Protein AF-A0AAD5VZ08-F1 (afdb_monomer_lite)

Structure (mmCIF, N/CA/C/O backbone):
data_AF-A0AAD5VZ08-F1
#
_entry.id   AF-A0AAD5VZ08-F1
#
loop_
_atom_site.group_PDB
_atom_site.id
_atom_site.type_symbol
_atom_site.label_atom_id
_atom_site.label_alt_id
_atom_site.label_comp_id
_atom_site.label_asym_id
_atom_site.label_entity_id
_atom_site.label_seq_id
_atom_site.pdbx_PDB_ins_code
_atom_site.Cartn_x
_atom_site.Cartn_y
_atom_site.Cartn_z
_atom_site.occupancy
_atom_site.B_iso_or_equiv
_atom_site.auth_seq_id
_atom_site.auth_comp_id
_atom_site.auth_asym_id
_atom_site.auth_atom_id
_atom_site.pdbx_PDB_model_num
ATOM 1 N N . MET A 1 1 ? -60.032 -8.418 88.634 1.00 42.12 1 MET A N 1
ATOM 2 C CA . MET A 1 1 ? -60.582 -7.560 87.563 1.00 42.12 1 MET A CA 1
ATOM 3 C C . MET A 1 1 ? -59.469 -6.627 87.117 1.00 42.12 1 MET A C 1
ATOM 5 O O . MET A 1 1 ? -59.131 -5.715 87.855 1.00 42.12 1 MET A O 1
ATOM 9 N N . SER A 1 2 ? -58.835 -6.920 85.983 1.00 38.38 2 SER A N 1
ATOM 10 C CA . SER A 1 2 ? -57.789 -6.076 85.387 1.00 38.38 2 SER A CA 1
ATOM 11 C C . SER A 1 2 ? -58.433 -5.146 84.354 1.00 38.38 2 SER A C 1
ATOM 13 O O . SER A 1 2 ? -59.248 -5.637 83.570 1.00 38.38 2 SER A O 1
ATOM 15 N N . PRO A 1 3 ? -58.116 -3.841 84.311 1.00 51.59 3 PRO A N 1
ATOM 16 C CA . PRO A 1 3 ? -58.664 -2.961 83.292 1.00 51.59 3 PRO A CA 1
ATOM 17 C C . PRO A 1 3 ? -57.824 -3.047 82.011 1.00 51.59 3 PRO A C 1
ATOM 19 O O . PRO A 1 3 ? -56.602 -2.924 82.029 1.00 51.59 3 PRO A O 1
ATOM 22 N N . SER A 1 4 ? -58.506 -3.280 80.891 1.00 44.50 4 SER A N 1
ATOM 23 C CA . SER A 1 4 ? -57.933 -3.292 79.546 1.00 44.50 4 SER A CA 1
ATOM 24 C C . SER A 1 4 ? -57.718 -1.846 79.079 1.00 44.50 4 SER A C 1
ATOM 26 O O . SER A 1 4 ? -58.677 -1.083 78.955 1.00 44.50 4 SER A O 1
ATOM 28 N N . ALA A 1 5 ? -56.461 -1.448 78.873 1.00 47.25 5 ALA A N 1
ATOM 29 C CA . ALA A 1 5 ? -56.097 -0.115 78.403 1.00 47.25 5 ALA A CA 1
ATOM 30 C C . ALA A 1 5 ? -56.264 -0.019 76.877 1.00 47.25 5 ALA A C 1
ATOM 32 O O . ALA A 1 5 ? -55.601 -0.718 76.112 1.00 47.25 5 ALA A O 1
ATOM 33 N N . ARG A 1 6 ? -57.158 0.873 76.441 1.00 49.31 6 ARG A N 1
ATOM 34 C CA . ARG A 1 6 ? -57.339 1.286 75.044 1.00 49.31 6 ARG A CA 1
ATOM 35 C C . ARG A 1 6 ? -56.140 2.138 74.620 1.00 49.31 6 ARG A C 1
ATOM 37 O O . ARG A 1 6 ? -55.965 3.240 75.130 1.00 49.31 6 ARG A O 1
ATOM 44 N N . THR A 1 7 ? -55.337 1.660 73.676 1.00 47.19 7 THR A N 1
ATOM 45 C CA . THR A 1 7 ? -54.294 2.462 73.025 1.00 47.19 7 THR A CA 1
ATOM 46 C C . THR A 1 7 ? -54.928 3.349 71.954 1.00 47.19 7 THR A C 1
ATOM 48 O O . THR A 1 7 ? -55.309 2.868 70.888 1.00 47.19 7 THR A O 1
ATOM 51 N N . SER A 1 8 ? -55.060 4.646 72.230 1.00 46.59 8 SER A N 1
ATOM 52 C CA . SER A 1 8 ? -55.340 5.667 71.217 1.00 46.59 8 SER A CA 1
ATOM 53 C C . SER A 1 8 ? -54.042 6.015 70.482 1.00 46.59 8 SER A C 1
ATOM 55 O O . SER A 1 8 ? -53.141 6.615 71.068 1.00 46.59 8 SER A O 1
ATOM 57 N N . SER A 1 9 ? -53.928 5.637 69.210 1.00 48.09 9 SER A N 1
ATOM 58 C CA . SER A 1 9 ? -52.835 6.062 68.332 1.00 48.09 9 SER A CA 1
ATOM 59 C C . SER A 1 9 ? -53.013 7.537 67.956 1.00 48.09 9 SER A C 1
ATOM 61 O O . SER A 1 9 ? -53.901 7.875 67.173 1.00 48.09 9 SER A O 1
ATOM 63 N N . SER A 1 10 ? -52.181 8.413 68.518 1.00 46.06 10 SER A N 1
ATOM 64 C CA . SER A 1 10 ? -52.061 9.804 68.065 1.00 46.06 10 SER A CA 1
ATOM 65 C C . SER A 1 10 ? -51.387 9.839 66.686 1.00 46.06 10 SER A C 1
ATOM 67 O O . SER A 1 10 ? -50.389 9.137 66.505 1.00 46.06 10 SER A O 1
ATOM 69 N N . PRO A 1 11 ? -51.869 10.640 65.718 1.00 51.53 11 PRO A N 1
ATOM 70 C CA . PRO A 1 11 ? -51.150 10.845 64.468 1.00 51.53 11 PRO A CA 1
ATOM 71 C C . PRO A 1 11 ? -49.836 11.585 64.754 1.00 51.53 11 PRO A C 1
ATOM 73 O O . PRO A 1 11 ? -49.788 12.493 65.587 1.00 51.53 11 PRO A O 1
ATOM 76 N N . SER A 1 12 ? -48.763 11.156 64.093 1.00 54.56 12 SER A N 1
ATOM 77 C CA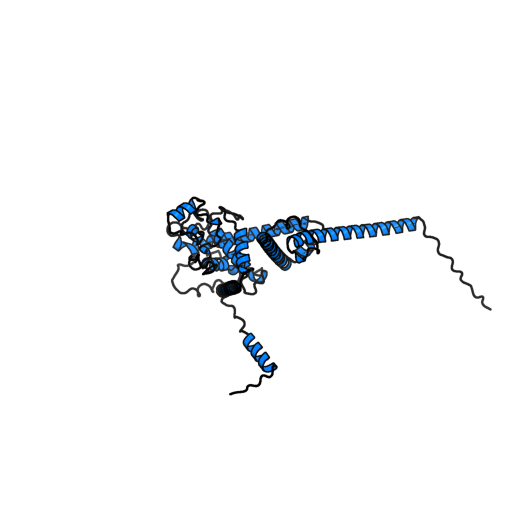 . SER A 1 12 ? -47.432 11.763 64.171 1.00 54.56 12 SER A CA 1
ATOM 78 C C . SER A 1 12 ? -47.487 13.255 63.799 1.00 54.56 12 SER A C 1
ATOM 80 O O . SER A 1 12 ? -48.283 13.627 62.931 1.00 54.56 12 SER A O 1
ATOM 82 N N . PRO A 1 13 ? -46.668 14.123 64.423 1.00 54.19 13 PRO A N 1
ATOM 83 C CA . PRO A 1 13 ? -46.701 15.552 64.140 1.00 54.19 13 PRO A CA 1
ATOM 84 C C . PRO A 1 13 ? -46.305 15.815 62.677 1.00 54.19 13 PRO A C 1
ATOM 86 O O . PRO A 1 13 ? -45.473 15.085 62.129 1.00 54.19 13 PRO A O 1
ATOM 89 N N . PRO A 1 14 ? -46.890 16.833 62.019 1.00 55.59 14 PRO A N 1
ATOM 90 C CA . PRO A 1 14 ? -46.511 17.185 60.659 1.00 55.59 14 PRO A CA 1
ATOM 91 C C . PRO A 1 14 ? -45.026 17.555 60.636 1.00 55.59 14 PRO A C 1
ATOM 93 O O . PRO A 1 14 ? -44.590 18.376 61.440 1.00 55.59 14 PRO A O 1
ATOM 96 N N . ALA A 1 15 ? -44.269 16.939 59.721 1.00 61.72 15 ALA A N 1
ATOM 97 C CA . ALA A 1 15 ? -42.851 17.229 59.507 1.00 61.72 15 ALA A CA 1
ATOM 98 C C . ALA A 1 15 ? -42.617 18.748 59.483 1.00 61.72 15 ALA A C 1
ATOM 100 O O . ALA A 1 15 ? -43.370 19.467 58.805 1.00 61.72 15 ALA A O 1
ATOM 101 N N . SER A 1 16 ? -41.611 19.208 60.237 1.00 76.06 16 SER A N 1
ATOM 102 C CA . SER A 1 16 ? -41.254 20.624 60.333 1.00 76.06 16 SER A CA 1
ATOM 103 C C . SER A 1 16 ? -41.058 21.191 58.926 1.00 76.06 16 SER A C 1
ATOM 105 O O . SER A 1 16 ? -40.658 20.475 58.003 1.00 76.06 16 SER A O 1
ATOM 107 N N . LEU A 1 17 ? -41.348 22.479 58.731 1.00 72.25 17 LEU A N 1
ATOM 108 C CA . LEU A 1 17 ? -41.053 23.155 57.463 1.00 72.25 17 LEU A CA 1
ATOM 109 C C . LEU A 1 17 ? -39.588 22.932 57.050 1.00 72.25 17 LEU A C 1
ATOM 111 O O . LEU A 1 17 ? -39.320 22.728 55.871 1.00 72.25 17 LEU A O 1
ATOM 115 N N . GLU A 1 18 ? -38.678 22.858 58.021 1.00 78.38 18 GLU A N 1
ATOM 116 C CA . GLU A 1 18 ? -37.260 22.548 57.817 1.00 78.38 18 GLU A CA 1
ATOM 117 C C . GLU A 1 18 ? -37.031 21.126 57.280 1.00 78.38 18 GLU A C 1
ATOM 119 O O . GLU A 1 18 ? -36.268 20.946 56.333 1.00 78.38 18 GLU A O 1
ATOM 124 N N . ASP A 1 19 ? -37.751 20.121 57.790 1.00 80.69 19 ASP A N 1
ATOM 125 C CA . ASP A 1 19 ? -37.659 18.737 57.301 1.00 80.69 19 ASP A CA 1
ATOM 126 C C . ASP A 1 19 ? -38.168 18.613 55.858 1.00 80.69 19 ASP A C 1
ATOM 128 O O . ASP A 1 19 ? -37.629 17.854 55.046 1.00 80.69 19 ASP A O 1
ATOM 132 N N . LYS A 1 20 ? -39.210 19.382 55.516 1.00 79.12 20 LYS A N 1
ATOM 133 C CA . LYS A 1 20 ? -39.750 19.439 54.150 1.00 79.12 20 LYS A CA 1
ATOM 134 C C . LYS A 1 20 ? -38.782 20.126 53.191 1.00 79.12 20 LYS A C 1
ATOM 136 O O . LYS A 1 20 ? -38.614 19.638 52.075 1.00 79.12 20 LYS A O 1
ATOM 141 N N . VAL A 1 21 ? -38.134 21.210 53.623 1.00 80.06 21 VAL A N 1
ATOM 142 C CA . VAL A 1 21 ? -37.098 21.903 52.841 1.00 80.06 21 VAL A CA 1
ATOM 143 C C . VAL A 1 21 ? -35.902 20.979 52.606 1.00 80.06 21 VAL A C 1
ATOM 145 O O . VAL A 1 21 ? -35.528 20.770 51.456 1.00 80.06 21 VAL A O 1
ATOM 148 N N . ALA A 1 22 ? -35.390 20.314 53.645 1.00 85.50 22 ALA A N 1
ATOM 149 C CA . ALA A 1 22 ? -34.271 19.376 53.520 1.00 85.50 22 ALA A CA 1
ATOM 150 C C . ALA A 1 22 ? -34.593 18.170 52.611 1.00 85.50 22 ALA A C 1
ATOM 152 O O . ALA A 1 22 ? -33.731 17.673 51.883 1.00 85.50 22 ALA A O 1
ATOM 153 N N . SER A 1 23 ? -35.842 17.691 52.630 1.00 83.50 23 SER A N 1
ATOM 154 C CA . SER A 1 23 ? -36.314 16.632 51.728 1.00 83.50 23 SER A CA 1
ATOM 155 C C . SER A 1 23 ? -36.355 17.094 50.266 1.00 83.50 23 SER A C 1
ATOM 157 O O . SER A 1 23 ? -35.875 16.387 49.377 1.00 83.50 23 SER A O 1
ATOM 159 N N . LEU A 1 24 ? -36.868 18.303 50.012 1.00 81.88 24 LEU A N 1
ATOM 160 C CA . LEU A 1 24 ? -36.910 18.891 48.671 1.00 81.88 24 LEU A CA 1
ATOM 161 C C . LEU A 1 24 ? -35.508 19.161 48.122 1.00 81.88 24 LEU A C 1
ATOM 163 O O . LEU A 1 24 ? -35.265 18.881 46.952 1.00 81.88 24 LEU A O 1
ATOM 167 N N . GLU A 1 25 ? -34.577 19.637 48.950 1.00 87.62 25 GLU A N 1
ATOM 168 C CA . GLU A 1 25 ? -33.180 19.843 48.554 1.00 87.62 25 GLU A CA 1
ATOM 169 C C . GLU A 1 25 ? -32.513 18.536 48.118 1.00 87.62 25 GLU A C 1
ATOM 171 O O . GLU A 1 25 ? -31.888 18.502 47.056 1.00 87.62 25 GLU A O 1
ATOM 176 N N . ARG A 1 26 ? -32.718 17.430 48.854 1.00 89.31 26 ARG A N 1
ATOM 177 C CA . ARG A 1 26 ? -32.226 16.106 48.429 1.00 89.31 26 ARG A CA 1
ATOM 178 C C . ARG A 1 26 ? -32.827 15.669 47.100 1.00 89.31 26 ARG A C 1
ATOM 180 O O . ARG A 1 26 ? -32.086 15.233 46.225 1.00 89.31 26 ARG A O 1
ATOM 187 N N . GLN A 1 27 ? -34.139 15.828 46.915 1.00 80.94 27 GLN A N 1
ATOM 188 C CA . GLN A 1 27 ? -34.800 15.475 45.653 1.00 80.94 27 GLN A CA 1
ATOM 189 C C . GLN A 1 27 ? -34.278 16.307 44.474 1.00 80.94 27 GLN A C 1
ATOM 191 O O . GLN A 1 27 ? -34.092 15.788 43.373 1.00 80.94 27 GLN A O 1
ATOM 196 N N . LEU A 1 28 ? -34.009 17.596 44.694 1.00 73.62 28 LEU A N 1
ATOM 197 C CA . LEU A 1 28 ? -33.438 18.491 43.687 1.00 73.62 28 LEU A CA 1
ATOM 198 C C . LEU A 1 28 ? -32.003 18.079 43.337 1.00 73.62 28 LEU A C 1
ATOM 200 O O . LEU A 1 28 ? -31.626 18.066 42.165 1.00 73.62 28 LEU A O 1
ATOM 204 N N . GLN A 1 29 ? -31.220 17.682 44.338 1.00 84.56 29 GLN A N 1
ATOM 205 C CA . GLN A 1 29 ? -29.847 17.220 44.169 1.00 84.56 29 GLN A CA 1
ATOM 206 C C . GLN A 1 29 ? -29.781 15.875 43.426 1.00 84.56 29 GLN A C 1
ATOM 208 O O . GLN A 1 29 ? -28.996 15.737 42.486 1.00 84.56 29 GLN A O 1
ATOM 213 N N . GLU A 1 30 ? -30.664 14.928 43.756 1.00 83.75 30 GLU A N 1
ATOM 214 C CA . GLU A 1 30 ? -30.827 13.660 43.032 1.00 83.75 30 GLU A CA 1
ATOM 215 C C . GLU A 1 30 ? -31.264 13.892 41.580 1.00 83.75 30 GLU A C 1
ATOM 217 O O . GLU A 1 30 ? -30.670 13.337 40.653 1.00 83.75 30 GLU A O 1
ATOM 222 N N . ARG A 1 31 ? -32.250 14.768 41.348 1.00 70.62 31 ARG A N 1
ATOM 223 C CA . ARG A 1 31 ? -32.719 15.112 39.998 1.00 70.62 31 ARG A CA 1
ATOM 224 C C . ARG A 1 31 ? -31.621 15.779 39.168 1.00 70.62 31 ARG A C 1
ATOM 226 O O . ARG A 1 31 ? -31.469 15.457 37.991 1.00 70.62 31 ARG A O 1
ATOM 233 N N . ASN A 1 32 ? -30.824 16.663 39.764 1.00 66.50 32 ASN A N 1
ATOM 234 C CA . ASN A 1 32 ? -29.694 17.301 39.086 1.00 66.50 32 ASN A CA 1
ATOM 235 C C . ASN A 1 32 ? -28.588 16.294 38.739 1.00 66.50 32 ASN A C 1
ATOM 237 O O . ASN A 1 32 ? -28.044 16.348 37.636 1.00 66.50 32 ASN A O 1
ATOM 241 N N . GLN A 1 33 ? -28.296 15.334 39.622 1.00 74.56 33 GLN A N 1
ATOM 242 C CA . GLN A 1 33 ? -27.371 14.237 39.321 1.00 74.56 33 GLN A CA 1
ATOM 243 C C . GLN A 1 33 ? -27.893 13.342 38.189 1.00 74.56 33 GLN A C 1
ATOM 245 O O . GLN A 1 33 ? -27.134 13.010 37.278 1.00 74.56 33 GLN A O 1
ATOM 250 N N . GLN A 1 34 ? -29.187 13.012 38.186 1.00 68.12 34 GLN A N 1
ATOM 251 C CA . GLN A 1 34 ? -29.820 12.242 37.109 1.00 68.12 34 GLN A CA 1
ATOM 252 C C . GLN A 1 34 ? -29.784 12.988 35.768 1.00 68.12 34 GLN A C 1
ATOM 254 O O . GLN A 1 34 ? -29.467 12.389 34.742 1.00 68.12 34 GLN A O 1
ATOM 259 N N . LEU A 1 35 ? -30.045 14.299 35.763 1.00 58.72 35 LEU A N 1
ATOM 260 C CA . LEU A 1 35 ? -29.972 15.138 34.563 1.00 58.72 35 LEU A CA 1
ATOM 261 C C . LEU A 1 35 ? -28.537 15.263 34.036 1.00 58.72 35 LEU A C 1
ATOM 263 O O . LEU A 1 35 ? -28.320 15.160 32.827 1.00 58.72 35 LEU A O 1
ATOM 267 N N . ALA A 1 36 ? -27.547 15.428 34.916 1.00 63.47 36 ALA A N 1
ATOM 268 C CA . ALA A 1 36 ? -26.136 15.461 34.536 1.00 63.47 36 ALA A CA 1
ATOM 269 C C . ALA A 1 36 ? -25.672 14.113 33.959 1.00 63.47 36 ALA A C 1
ATOM 271 O O . ALA A 1 36 ? -25.018 14.082 32.914 1.00 63.47 36 ALA A O 1
ATOM 272 N N . ALA A 1 37 ? -26.068 12.997 34.581 1.00 61.03 37 ALA A N 1
ATOM 273 C CA . ALA A 1 37 ? -25.791 11.653 34.085 1.00 61.03 37 ALA A CA 1
ATOM 274 C C . ALA A 1 37 ? -26.461 11.401 32.725 1.00 61.03 37 ALA A C 1
ATOM 276 O O . ALA A 1 37 ? -25.796 10.953 31.797 1.00 61.03 37 ALA A O 1
ATOM 277 N N . ALA A 1 38 ? -27.735 11.768 32.557 1.00 55.00 38 ALA A N 1
ATOM 278 C CA . ALA A 1 38 ? -28.457 11.632 31.292 1.00 55.00 38 ALA A CA 1
ATOM 279 C C . ALA A 1 38 ? -27.857 12.502 30.175 1.00 55.00 38 ALA A C 1
ATOM 281 O O . ALA A 1 38 ? -27.747 12.055 29.036 1.00 55.00 38 ALA A O 1
ATOM 282 N N . THR A 1 39 ? -27.419 13.723 30.493 1.00 51.16 39 THR A N 1
ATOM 283 C CA . THR A 1 39 ? -26.766 14.630 29.534 1.00 51.16 39 THR A CA 1
ATOM 284 C C . THR A 1 39 ? -25.382 14.117 29.139 1.00 51.16 39 THR A C 1
ATOM 286 O O . THR A 1 39 ? -25.017 14.164 27.968 1.00 51.16 39 THR A O 1
ATOM 289 N N . SER A 1 40 ? -24.623 13.578 30.095 1.00 53.06 40 SER A N 1
ATOM 290 C CA . SER A 1 40 ? -23.328 12.933 29.855 1.00 53.06 40 SER A CA 1
ATOM 291 C C . SER A 1 40 ? -23.483 11.679 28.992 1.00 53.06 40 SER A C 1
ATOM 293 O O . SER A 1 40 ? -22.787 11.535 27.994 1.00 53.06 40 SER A O 1
ATOM 295 N N . THR A 1 41 ? -24.457 10.817 29.295 1.00 51.41 41 THR A N 1
ATOM 296 C CA . THR A 1 41 ? -24.795 9.638 28.483 1.00 51.41 41 THR A CA 1
ATOM 297 C C . THR A 1 41 ? -25.244 10.026 27.077 1.00 51.41 41 THR A C 1
ATOM 299 O O . THR A 1 41 ? -24.741 9.446 26.124 1.00 51.41 41 THR A O 1
ATOM 302 N N . LYS A 1 42 ? -26.097 11.050 26.918 1.00 54.72 42 LYS A N 1
ATOM 303 C CA . LYS A 1 42 ? -26.489 11.574 25.598 1.00 54.72 42 LYS A CA 1
ATOM 304 C C . LYS A 1 42 ? -25.299 12.125 24.815 1.00 54.72 42 LYS A C 1
ATOM 306 O O . LYS A 1 42 ? -25.183 11.830 23.637 1.00 54.72 42 LYS A O 1
ATOM 311 N N . LYS A 1 43 ? -24.389 12.870 25.451 1.00 52.16 43 LYS A N 1
ATOM 312 C CA . LYS A 1 43 ? -23.161 13.365 24.800 1.00 52.16 43 LYS A CA 1
ATOM 313 C C . LYS A 1 43 ? -22.232 12.225 24.372 1.00 52.16 43 LYS A C 1
ATOM 315 O O . LYS A 1 43 ? -21.719 12.268 23.263 1.00 52.16 43 LYS A O 1
ATOM 320 N N . LYS A 1 44 ? -22.068 11.188 25.202 1.00 54.06 44 LYS A N 1
ATOM 321 C CA . LYS A 1 44 ? -21.307 9.970 24.859 1.00 54.06 44 LYS A CA 1
ATOM 322 C C . LYS A 1 44 ? -21.944 9.214 23.697 1.00 54.06 44 LYS A C 1
ATOM 324 O O . LYS A 1 44 ? -21.240 8.801 22.788 1.00 54.06 44 LYS A O 1
ATOM 329 N N . GLN A 1 45 ? -23.271 9.065 23.715 1.00 50.22 45 GLN A N 1
ATOM 330 C CA . GLN A 1 45 ? -24.022 8.466 22.616 1.00 50.22 45 GLN A CA 1
ATOM 331 C C . GLN A 1 45 ? -23.868 9.284 21.344 1.00 50.22 45 GLN A C 1
ATOM 333 O O . GLN A 1 45 ? -23.634 8.679 20.320 1.00 50.22 45 GLN A O 1
ATOM 338 N N . ILE A 1 46 ? -23.927 10.617 21.403 1.00 47.69 46 ILE A N 1
ATOM 339 C CA . ILE A 1 46 ? -23.730 11.488 20.240 1.00 47.69 46 ILE A CA 1
ATOM 340 C C . ILE A 1 46 ? -22.307 11.360 19.702 1.00 47.69 46 ILE A C 1
ATOM 342 O O . ILE A 1 46 ? -22.171 11.116 18.525 1.00 47.69 46 ILE A O 1
ATOM 346 N N . VAL A 1 47 ? -21.251 11.426 20.518 1.00 50.22 47 VAL A N 1
ATOM 347 C CA . VAL A 1 47 ? -19.869 11.271 20.014 1.00 50.22 47 VAL A CA 1
ATOM 348 C C . VAL A 1 47 ? -19.655 9.890 19.391 1.00 50.22 47 VAL A C 1
ATOM 350 O O . VAL A 1 47 ? -19.113 9.790 18.296 1.00 50.22 47 VAL A O 1
ATOM 353 N N . ILE A 1 48 ? -20.136 8.827 20.041 1.00 50.34 48 ILE A N 1
ATOM 354 C CA . ILE A 1 48 ? -20.059 7.464 19.506 1.00 50.34 48 ILE A CA 1
ATOM 355 C C . ILE A 1 48 ? -20.931 7.316 18.248 1.00 50.34 48 ILE A C 1
ATOM 357 O O . ILE A 1 48 ? -20.469 6.720 17.292 1.00 50.34 48 ILE A O 1
ATOM 361 N N . LEU A 1 49 ? -22.140 7.885 18.200 1.00 43.44 49 LEU A N 1
ATOM 362 C CA . LEU A 1 49 ? -23.048 7.875 17.041 1.00 43.44 49 LEU A CA 1
ATOM 363 C C . LEU A 1 49 ? -22.612 8.824 15.925 1.00 43.44 49 LEU A C 1
ATOM 365 O O . LEU A 1 49 ? -22.999 8.598 14.796 1.00 43.44 49 LEU A O 1
ATOM 369 N N . THR A 1 50 ? -21.820 9.857 16.189 1.00 47.22 50 THR A N 1
ATOM 370 C CA . THR A 1 50 ? -21.194 10.695 15.161 1.00 47.22 50 THR A CA 1
ATOM 371 C C . THR A 1 50 ? -20.016 9.929 14.567 1.00 47.22 50 THR A C 1
ATOM 373 O O . THR A 1 50 ? -19.958 9.759 13.360 1.00 47.22 50 THR A O 1
ATOM 376 N N . MET A 1 51 ? -19.169 9.313 15.403 1.00 50.81 51 MET A N 1
ATOM 377 C CA . MET A 1 51 ? -18.075 8.444 14.942 1.00 50.81 51 MET A CA 1
ATOM 378 C C . MET A 1 51 ? -18.564 7.144 14.270 1.00 50.81 51 MET A C 1
ATOM 380 O O . MET A 1 51 ? -17.873 6.600 13.415 1.00 50.81 51 MET A O 1
ATOM 384 N N . MET A 1 52 ? -19.732 6.620 14.662 1.00 50.06 52 MET A N 1
ATOM 385 C CA . MET A 1 52 ? -20.369 5.436 14.064 1.00 50.06 52 MET A CA 1
ATOM 386 C C . MET A 1 52 ? -21.320 5.793 12.916 1.00 50.06 52 MET A C 1
ATOM 388 O O . MET A 1 52 ? -21.444 5.014 11.984 1.00 50.06 52 MET A O 1
ATOM 392 N N . GLY A 1 53 ? -21.985 6.945 12.959 1.00 46.12 53 GLY A N 1
ATOM 393 C CA . GLY A 1 53 ? -22.926 7.430 11.942 1.00 46.12 53 GLY A CA 1
ATOM 394 C C . GLY A 1 53 ? -22.227 8.019 10.721 1.00 46.12 53 GLY A C 1
ATOM 395 O O . GLY A 1 53 ? -22.741 7.901 9.617 1.00 46.12 53 GLY A O 1
ATOM 396 N N . GLU A 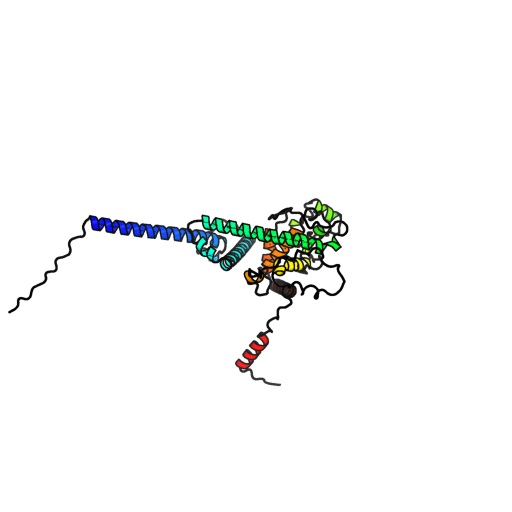1 54 ? -21.000 8.519 10.883 1.00 50.81 54 GLU A N 1
ATOM 397 C CA . GLU A 1 54 ? -20.084 8.750 9.764 1.00 50.81 54 GLU A CA 1
ATOM 398 C C . GLU A 1 54 ? -19.586 7.438 9.131 1.00 50.81 54 GLU A C 1
ATOM 400 O O . GLU A 1 54 ? -18.985 7.505 8.068 1.00 50.81 54 GLU A O 1
ATOM 405 N N . ALA A 1 55 ? -19.828 6.259 9.732 1.00 46.69 55 ALA A N 1
ATOM 406 C CA . ALA A 1 55 ? -19.210 4.982 9.344 1.00 46.69 55 ALA A CA 1
ATOM 407 C C . ALA A 1 55 ? -20.178 3.812 9.033 1.00 46.69 55 ALA A C 1
ATOM 409 O O . ALA A 1 55 ? -19.737 2.839 8.430 1.00 46.69 55 ALA A O 1
ATOM 410 N N . ASP A 1 56 ? -21.466 3.854 9.401 1.00 55.59 56 ASP A N 1
ATOM 411 C CA . ASP A 1 56 ? -22.440 2.788 9.085 1.00 55.59 56 ASP A CA 1
ATOM 412 C C . ASP A 1 56 ? -23.878 3.335 8.966 1.00 55.59 56 ASP A C 1
ATOM 414 O O . ASP A 1 56 ? -24.507 3.728 9.953 1.00 55.59 56 ASP A O 1
ATOM 418 N N . TRP A 1 57 ? -24.433 3.308 7.749 1.00 51.00 57 TRP A N 1
ATOM 419 C CA . TRP A 1 57 ? -25.804 3.745 7.439 1.00 51.00 57 TRP A CA 1
ATOM 420 C C . TRP A 1 57 ? -26.881 2.931 8.172 1.00 51.00 57 TRP A C 1
ATOM 422 O O . TRP A 1 57 ? -27.980 3.429 8.402 1.00 51.00 57 TRP A O 1
ATOM 432 N N . ARG A 1 58 ? -26.576 1.691 8.585 1.00 50.16 58 ARG A N 1
ATOM 433 C CA . ARG A 1 58 ? -27.522 0.805 9.290 1.00 50.16 58 ARG A CA 1
ATOM 434 C C . ARG A 1 58 ? -27.800 1.246 10.725 1.00 50.16 58 ARG A C 1
ATOM 436 O O . ARG A 1 58 ? -28.712 0.720 11.358 1.00 50.16 58 ARG A O 1
ATOM 443 N N . MET A 1 59 ? -26.988 2.162 11.249 1.00 47.38 59 MET A N 1
ATOM 444 C CA . MET A 1 59 ? -27.114 2.711 12.599 1.00 47.38 59 MET A CA 1
ATOM 445 C C . MET A 1 59 ? -27.849 4.058 12.622 1.00 47.38 59 MET A C 1
ATOM 447 O O . MET A 1 59 ? -28.148 4.564 13.707 1.00 47.38 59 MET A O 1
ATOM 451 N N . LEU A 1 60 ? -28.144 4.645 11.456 1.00 50.75 60 LEU A N 1
ATOM 452 C CA . LEU A 1 60 ? -28.917 5.878 11.362 1.00 50.75 60 LEU A CA 1
ATOM 453 C C . LEU A 1 60 ? -30.412 5.577 11.585 1.00 50.75 60 LEU A C 1
ATOM 455 O O . LEU A 1 60 ? -30.912 4.562 11.098 1.00 50.75 60 LEU A O 1
ATOM 459 N N . PRO A 1 61 ? -31.144 6.423 12.334 1.00 48.66 61 PRO A N 1
ATOM 460 C CA . PRO A 1 61 ? -32.588 6.268 12.499 1.00 48.66 61 PRO A CA 1
ATOM 461 C C . PRO A 1 61 ? -33.308 6.247 11.143 1.00 48.66 61 PRO A C 1
ATOM 463 O O . PRO A 1 61 ? -32.945 7.016 10.251 1.00 48.66 61 PRO A O 1
ATOM 466 N N . GLU A 1 62 ? -34.359 5.429 11.000 1.00 44.62 62 GLU A N 1
ATOM 467 C CA . GLU A 1 62 ? -35.252 5.498 9.832 1.00 44.62 62 GLU A CA 1
ATOM 468 C C . GLU A 1 62 ? -35.728 6.953 9.636 1.00 44.62 62 GLU A C 1
ATOM 470 O O . GLU A 1 62 ? -36.345 7.536 10.530 1.00 44.62 62 GLU A O 1
ATOM 475 N N . GLY A 1 63 ? -35.402 7.554 8.485 1.00 48.16 63 GLY A N 1
ATOM 476 C CA . GLY A 1 63 ? -35.738 8.947 8.157 1.00 48.16 63 GLY A CA 1
ATOM 477 C C . GLY A 1 63 ? -34.661 10.000 8.464 1.00 48.16 63 GLY A C 1
ATOM 478 O O . GLY A 1 63 ? -34.959 11.192 8.388 1.00 48.16 63 GLY A O 1
ATOM 479 N N . PHE A 1 64 ? -33.427 9.611 8.807 1.00 49.59 64 PHE A N 1
ATOM 480 C CA . PHE A 1 64 ? -32.297 10.548 8.856 1.00 49.59 64 PHE A CA 1
ATOM 481 C C . PHE A 1 64 ? -31.904 10.981 7.433 1.00 49.59 64 PHE A C 1
ATOM 483 O O . PHE A 1 64 ? -31.332 10.196 6.680 1.00 49.59 64 PHE A O 1
ATOM 490 N N . ASN A 1 65 ? -32.239 12.222 7.073 1.00 47.56 65 ASN A N 1
ATOM 491 C CA . ASN A 1 65 ? -31.900 12.824 5.783 1.00 47.56 65 ASN A CA 1
ATOM 492 C C . ASN A 1 65 ? -30.584 13.597 5.926 1.00 47.56 65 ASN A C 1
ATOM 494 O O . ASN A 1 65 ? -30.547 14.627 6.603 1.00 47.56 65 ASN A O 1
ATOM 498 N N . ASP A 1 66 ? -29.514 13.086 5.321 1.00 54.91 66 ASP A N 1
ATOM 499 C CA . ASP A 1 66 ? -28.232 13.781 5.238 1.00 54.91 66 ASP A CA 1
ATOM 500 C C . ASP A 1 66 ? -28.214 14.648 3.962 1.00 54.91 66 ASP A C 1
ATOM 502 O O . ASP A 1 66 ? -28.223 14.098 2.857 1.00 54.91 66 ASP A O 1
ATOM 506 N N . PRO A 1 67 ? -28.229 15.990 4.074 1.00 52.34 67 PRO A N 1
ATOM 507 C CA . PRO A 1 67 ? -28.270 16.883 2.916 1.00 52.34 67 PRO A CA 1
ATOM 508 C C . PRO A 1 67 ? -27.018 16.801 2.023 1.00 52.34 67 PRO A C 1
ATOM 510 O O . PRO A 1 67 ? -27.072 17.268 0.887 1.00 52.34 67 PRO A O 1
ATOM 513 N N . GLU A 1 68 ? -25.910 16.206 2.490 1.00 55.03 68 GLU A N 1
ATOM 514 C CA . GLU A 1 68 ? -24.737 15.922 1.645 1.00 55.03 68 GLU A CA 1
ATOM 515 C C . GLU A 1 68 ? -24.942 14.701 0.731 1.00 55.03 68 GLU A C 1
ATOM 517 O O . GLU A 1 68 ? -24.280 14.603 -0.297 1.00 55.03 68 GLU A O 1
ATOM 522 N N . ILE A 1 69 ? -25.880 13.803 1.056 1.00 56.66 69 ILE A N 1
ATOM 523 C CA . ILE A 1 69 ? -26.157 12.575 0.289 1.00 56.66 69 ILE A CA 1
ATOM 524 C C . ILE A 1 69 ? -27.189 12.817 -0.822 1.00 56.66 69 ILE A C 1
ATOM 526 O O . ILE A 1 69 ? -27.131 12.182 -1.870 1.00 56.66 69 ILE A O 1
ATOM 530 N N . GLU A 1 70 ? -28.110 13.768 -0.635 1.00 57.84 70 GLU A N 1
ATOM 531 C CA . GLU A 1 70 ? -29.248 14.006 -1.543 1.00 57.84 70 GLU A CA 1
ATOM 532 C C . GLU A 1 70 ? -28.831 14.444 -2.966 1.00 57.84 70 GLU A C 1
ATOM 534 O O . GLU A 1 70 ? -29.629 14.354 -3.897 1.00 57.84 70 GLU A O 1
ATOM 539 N N . ASN A 1 71 ? -27.574 14.871 -3.149 1.00 67.38 71 ASN A N 1
ATOM 540 C CA . ASN A 1 71 ? -27.018 15.315 -4.433 1.00 67.38 71 ASN A CA 1
ATOM 541 C C . ASN A 1 71 ? -25.919 14.401 -5.002 1.00 67.38 71 ASN A C 1
ATOM 543 O O . ASN A 1 71 ? -25.286 14.782 -5.987 1.00 67.38 71 ASN A O 1
ATOM 547 N N . LEU A 1 72 ? -25.667 13.235 -4.403 1.00 73.62 72 LEU A N 1
ATOM 548 C CA . LEU A 1 72 ? -24.635 12.322 -4.891 1.00 73.62 72 LEU A CA 1
ATOM 549 C C . LEU A 1 72 ? -25.136 11.489 -6.069 1.00 73.62 72 LEU A C 1
ATOM 551 O O . LEU A 1 72 ? -26.294 11.074 -6.142 1.00 73.62 72 LEU A O 1
ATOM 555 N N . THR A 1 73 ? -24.229 11.215 -6.995 1.00 83.31 73 THR A N 1
ATOM 556 C CA . THR A 1 73 ? -24.406 10.159 -7.987 1.00 83.31 73 THR A CA 1
ATOM 557 C C . THR A 1 73 ? -24.353 8.780 -7.318 1.00 83.31 73 THR A C 1
ATOM 559 O O . THR A 1 73 ? -23.830 8.623 -6.217 1.00 83.31 73 THR A O 1
ATOM 562 N N . LEU A 1 74 ? -24.867 7.751 -8.003 1.00 78.62 74 LEU A N 1
ATOM 563 C CA . LEU A 1 74 ? -24.803 6.367 -7.510 1.00 78.62 74 LEU A CA 1
ATOM 564 C C . LEU A 1 74 ? -23.359 5.903 -7.260 1.00 78.62 74 LEU A C 1
ATOM 566 O O . LEU A 1 74 ? -23.107 5.178 -6.305 1.00 78.62 74 LEU A O 1
ATOM 570 N N . GLU A 1 75 ? -22.419 6.334 -8.104 1.00 79.31 75 GLU A N 1
ATOM 571 C CA . GLU A 1 75 ? -20.996 6.016 -7.960 1.00 79.31 75 GLU A CA 1
ATOM 572 C C . GLU A 1 75 ? -20.409 6.678 -6.706 1.00 79.31 75 GLU A C 1
ATOM 574 O O . GLU A 1 75 ? -19.789 6.009 -5.887 1.00 79.31 75 GLU A O 1
ATOM 579 N N . GLU A 1 76 ? -20.692 7.963 -6.479 1.00 79.19 76 GLU A N 1
ATOM 580 C CA . GLU A 1 76 ? -20.247 8.663 -5.267 1.00 79.19 76 GLU A CA 1
ATOM 581 C C . GLU A 1 76 ? -20.866 8.076 -3.986 1.00 79.19 76 GLU A C 1
ATOM 583 O O . GLU A 1 76 ? -20.202 8.001 -2.951 1.00 79.19 76 GLU A O 1
ATOM 588 N N . GLU A 1 77 ? -22.122 7.622 -4.038 1.00 75.25 77 GLU A N 1
ATOM 589 C CA . GLU A 1 77 ? -22.771 6.936 -2.916 1.00 75.25 77 GLU A CA 1
ATOM 590 C C . GLU A 1 77 ? -22.087 5.593 -2.602 1.00 75.25 77 GLU A C 1
ATOM 592 O O . GLU A 1 77 ? -21.810 5.284 -1.435 1.00 75.25 77 GLU A O 1
ATOM 597 N N . GLU A 1 78 ? -21.780 4.798 -3.632 1.00 77.56 78 GLU A N 1
ATOM 598 C CA . GLU A 1 78 ? -21.038 3.546 -3.486 1.00 77.56 78 GLU A CA 1
ATOM 599 C C . GLU A 1 78 ? -19.639 3.794 -2.915 1.00 77.56 78 GLU A C 1
ATOM 601 O O . GLU A 1 78 ? -19.240 3.116 -1.966 1.00 77.56 78 GLU A O 1
ATOM 606 N N . ASP A 1 79 ? -18.923 4.798 -3.414 1.00 78.12 79 ASP A N 1
ATOM 607 C CA . ASP A 1 79 ? -17.591 5.187 -2.949 1.00 78.12 79 ASP A CA 1
ATOM 608 C C . ASP A 1 79 ? -17.592 5.600 -1.475 1.00 78.12 79 ASP A C 1
ATOM 610 O O . ASP A 1 79 ? -16.780 5.109 -0.680 1.00 78.12 79 ASP A O 1
ATOM 614 N N . LEU A 1 80 ? -18.544 6.446 -1.069 1.00 75.06 80 LEU A N 1
ATOM 615 C CA . LEU A 1 80 ? -18.707 6.815 0.335 1.00 75.06 80 LEU A CA 1
ATOM 616 C C . LEU A 1 80 ? -18.990 5.592 1.197 1.00 75.06 80 LEU A C 1
ATOM 618 O O . LEU A 1 80 ? -18.392 5.435 2.263 1.00 75.06 80 LEU A O 1
ATOM 622 N N . LYS A 1 81 ? -19.864 4.694 0.745 1.00 76.06 81 LYS A N 1
ATOM 623 C CA . LYS A 1 81 ? -20.156 3.458 1.470 1.00 76.06 81 LYS A CA 1
ATOM 624 C C . LYS A 1 81 ? -18.902 2.596 1.653 1.00 76.06 81 LYS A C 1
ATOM 626 O O . LYS A 1 81 ? -18.677 2.128 2.769 1.00 76.06 81 LYS A O 1
ATOM 631 N N . ARG A 1 82 ? -18.056 2.452 0.625 1.00 78.25 82 ARG A N 1
ATOM 632 C CA . ARG A 1 82 ? -16.768 1.733 0.725 1.00 78.25 82 ARG A CA 1
ATOM 633 C C . ARG A 1 82 ? -15.848 2.356 1.771 1.00 78.25 82 ARG A C 1
ATOM 635 O O . ARG A 1 82 ? -15.326 1.665 2.650 1.00 78.25 82 ARG A O 1
ATOM 642 N N . ILE A 1 83 ? -15.691 3.682 1.733 1.00 77.62 83 ILE A N 1
ATOM 643 C CA . ILE A 1 83 ? -14.870 4.428 2.701 1.00 77.62 83 ILE A CA 1
ATOM 644 C C . ILE A 1 83 ? -15.362 4.165 4.129 1.00 77.62 83 ILE A C 1
ATOM 646 O O . ILE A 1 83 ? -14.563 3.864 5.023 1.00 77.62 83 ILE A O 1
ATOM 650 N N . ARG A 1 84 ? -16.678 4.236 4.337 1.00 74.50 84 ARG A N 1
ATOM 651 C CA . ARG A 1 84 ? -17.332 4.017 5.630 1.00 74.50 84 ARG A CA 1
ATOM 652 C C . ARG A 1 84 ? -17.146 2.587 6.145 1.00 74.50 84 ARG A C 1
ATOM 654 O O . ARG A 1 84 ? -16.659 2.407 7.264 1.00 74.50 84 ARG A O 1
ATOM 661 N N . ASP A 1 85 ? -17.403 1.578 5.313 1.00 77.38 85 ASP A N 1
ATOM 662 C CA . ASP A 1 85 ? -17.228 0.159 5.661 1.00 77.38 85 ASP A CA 1
ATOM 663 C C . ASP A 1 85 ? -15.761 -0.156 6.031 1.00 77.38 85 ASP A C 1
ATOM 665 O O . ASP A 1 85 ? -15.471 -0.876 7.004 1.00 77.38 85 ASP A O 1
ATOM 669 N N . ARG A 1 86 ? -14.801 0.444 5.315 1.00 80.12 86 ARG A N 1
ATOM 670 C CA . ARG A 1 86 ? -13.368 0.322 5.613 1.00 80.12 86 ARG A CA 1
ATOM 671 C C . ARG A 1 86 ? -13.001 0.968 6.949 1.00 80.12 86 ARG A C 1
ATOM 673 O O . ARG A 1 86 ? -12.303 0.332 7.752 1.00 80.12 86 ARG A O 1
ATOM 680 N N . LEU A 1 87 ? -13.480 2.187 7.212 1.00 78.06 87 LEU A N 1
ATOM 681 C CA . LEU A 1 87 ? -13.285 2.888 8.487 1.00 78.06 87 LEU A CA 1
ATOM 682 C C . LEU A 1 87 ? -13.875 2.089 9.651 1.00 78.06 87 LEU A C 1
ATOM 684 O O . LEU A 1 87 ? -13.185 1.861 10.649 1.00 78.06 87 LEU A O 1
ATOM 688 N N . PHE A 1 88 ? -15.096 1.577 9.499 1.00 78.62 88 PHE A N 1
ATOM 689 C CA . PHE A 1 88 ? -15.756 0.750 10.504 1.00 78.62 88 PHE A CA 1
ATOM 690 C C . PHE A 1 88 ? -14.987 -0.546 10.786 1.00 78.62 88 PHE A C 1
ATOM 692 O O . PHE A 1 88 ? -14.797 -0.944 11.943 1.00 78.62 88 PHE A O 1
ATOM 699 N N . THR A 1 89 ? -14.460 -1.190 9.743 1.00 81.12 89 THR A N 1
ATOM 700 C CA . THR A 1 89 ? -13.619 -2.377 9.916 1.00 81.12 89 THR A CA 1
ATOM 701 C C . THR A 1 89 ? -12.319 -2.031 10.648 1.00 81.12 89 THR A C 1
ATOM 703 O O . THR A 1 89 ? -11.901 -2.762 11.549 1.00 81.12 89 THR A O 1
ATOM 706 N N . GLY A 1 90 ? -11.673 -0.913 10.300 1.00 80.50 90 GLY A N 1
ATOM 707 C CA . GLY A 1 90 ? -10.490 -0.405 11.004 1.00 80.50 90 GLY A CA 1
ATOM 708 C C . GLY A 1 90 ? -10.765 -0.119 12.483 1.00 80.50 90 GLY A C 1
ATOM 709 O O . GLY A 1 90 ? -10.013 -0.568 13.349 1.00 80.50 90 GLY A O 1
ATOM 710 N N . PHE A 1 91 ? -11.886 0.537 12.779 1.00 80.00 91 PHE A N 1
ATOM 711 C CA . PHE A 1 91 ? -12.354 0.812 14.135 1.00 80.00 91 PHE A CA 1
ATOM 712 C C . PHE A 1 91 ? -12.592 -0.476 14.933 1.00 80.00 91 PHE A C 1
ATOM 714 O O . PHE A 1 91 ? -12.100 -0.625 16.052 1.00 80.00 91 PHE A O 1
ATOM 721 N N . THR A 1 92 ? -13.258 -1.461 14.330 1.00 82.31 92 THR A N 1
ATOM 722 C CA . THR A 1 92 ? -13.501 -2.768 14.954 1.00 82.31 92 THR A CA 1
ATOM 723 C C . THR A 1 92 ? -12.191 -3.496 15.271 1.00 82.31 92 THR A C 1
ATOM 725 O O . THR A 1 92 ? -12.034 -4.072 16.351 1.00 82.31 92 THR A O 1
ATOM 728 N N . LEU A 1 93 ? -11.210 -3.461 14.363 1.00 81.31 93 LEU A N 1
ATOM 729 C CA . LEU A 1 93 ? -9.880 -4.021 14.618 1.00 81.31 93 LEU A CA 1
ATOM 730 C C . LEU A 1 93 ? -9.159 -3.287 15.754 1.00 81.31 93 LEU A C 1
ATOM 732 O O . LEU A 1 93 ? -8.560 -3.940 16.610 1.00 81.31 93 LEU A O 1
ATOM 736 N N . LEU A 1 94 ? -9.249 -1.956 15.797 1.00 82.00 94 LEU A N 1
ATOM 737 C CA . LEU A 1 94 ? -8.658 -1.143 16.857 1.00 82.00 94 LEU A CA 1
ATOM 738 C C . LEU A 1 94 ? -9.241 -1.500 18.230 1.00 82.00 94 LEU A C 1
ATOM 740 O O . LEU A 1 94 ? -8.472 -1.736 19.160 1.00 82.00 94 LEU A O 1
ATOM 744 N N . LEU A 1 95 ? -10.567 -1.618 18.353 1.00 83.00 95 LEU A N 1
ATOM 745 C CA . LEU A 1 95 ? -11.217 -2.021 19.606 1.00 83.00 95 LEU A CA 1
ATOM 746 C C . LEU A 1 95 ? -10.800 -3.428 20.054 1.00 83.00 95 LEU A C 1
ATOM 748 O O . LEU A 1 95 ? -10.628 -3.676 21.245 1.00 83.00 95 LEU A O 1
ATOM 752 N N . ASN A 1 96 ? -10.582 -4.346 19.112 1.00 83.44 96 ASN A N 1
ATOM 753 C CA . ASN A 1 96 ? -10.103 -5.692 19.425 1.00 83.44 96 ASN A CA 1
ATOM 754 C C . ASN A 1 96 ? -8.644 -5.716 19.911 1.00 83.44 96 ASN A C 1
ATOM 756 O O . ASN A 1 96 ? -8.280 -6.580 20.713 1.00 83.44 96 ASN A O 1
ATOM 760 N N . LEU A 1 97 ? -7.804 -4.808 19.409 1.00 81.06 97 LEU A N 1
ATOM 761 C CA . LEU A 1 97 ? -6.390 -4.700 19.783 1.00 81.06 97 LEU A CA 1
ATOM 762 C C . LEU A 1 97 ? -6.187 -3.895 21.070 1.00 81.06 97 LEU A C 1
ATOM 764 O O . LEU A 1 97 ? -5.323 -4.238 21.877 1.00 81.06 97 LEU A O 1
ATOM 768 N N . VAL A 1 98 ? -6.990 -2.850 21.274 1.00 84.00 98 VAL A N 1
ATOM 769 C CA . VAL A 1 98 ? -6.920 -1.940 22.423 1.00 84.00 98 VAL A CA 1
ATOM 770 C C . VAL A 1 98 ? -8.323 -1.761 23.024 1.00 84.00 98 VAL A C 1
ATOM 772 O O . VAL A 1 98 ? -8.943 -0.706 22.868 1.00 84.00 98 VAL A O 1
ATOM 775 N N . PRO A 1 99 ? -8.848 -2.766 23.755 1.00 84.19 99 PRO A N 1
ATOM 776 C CA . PRO A 1 99 ? -10.218 -2.728 24.277 1.00 84.19 99 PRO A CA 1
ATOM 777 C C . PRO A 1 99 ? -10.493 -1.553 25.219 1.00 84.19 99 PRO A C 1
ATOM 779 O O . PRO A 1 99 ? -11.639 -1.118 25.348 1.00 84.19 99 PRO A O 1
ATOM 782 N N . GLN A 1 100 ? -9.447 -1.012 25.860 1.00 83.81 100 GLN A N 1
ATOM 783 C CA . GLN A 1 100 ? -9.557 0.129 26.771 1.00 83.81 100 GLN A CA 1
ATOM 784 C C . GLN A 1 100 ? -10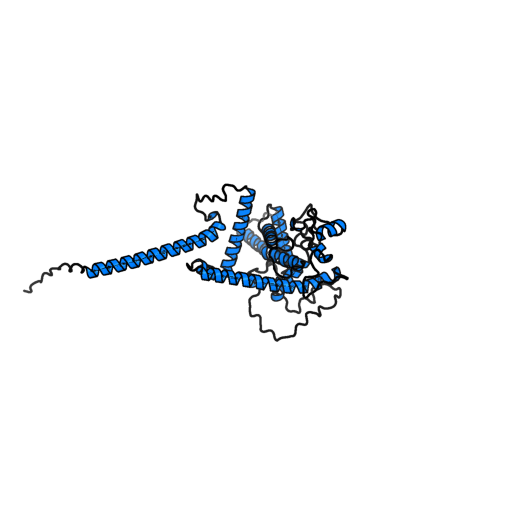.019 1.409 26.064 1.00 83.81 100 GLN A C 1
ATOM 786 O O . GLN A 1 100 ? -10.558 2.291 26.720 1.00 83.81 100 GLN A O 1
ATOM 791 N N . ILE A 1 101 ? -9.881 1.514 24.737 1.00 82.44 101 ILE A N 1
ATOM 792 C CA . ILE A 1 101 ? -10.417 2.660 23.988 1.00 82.44 101 ILE A CA 1
ATOM 793 C C . ILE A 1 101 ? -11.932 2.782 24.182 1.00 82.44 101 ILE A C 1
ATOM 795 O O . ILE A 1 101 ? -12.446 3.893 24.250 1.00 82.44 101 ILE A O 1
ATOM 799 N N . THR A 1 102 ? -12.646 1.673 24.384 1.00 79.94 102 THR A N 1
ATOM 800 C CA . THR A 1 102 ? -14.095 1.691 24.633 1.00 79.94 102 THR A CA 1
ATOM 801 C C . THR A 1 102 ? -14.463 2.544 25.850 1.00 79.94 102 THR A C 1
ATOM 803 O O . THR A 1 102 ? -15.440 3.286 25.810 1.00 79.94 102 THR A O 1
ATOM 806 N N . THR A 1 103 ? -13.673 2.489 26.928 1.00 80.88 103 THR A N 1
ATOM 807 C CA . THR A 1 103 ? -13.939 3.294 28.131 1.00 80.88 103 THR A CA 1
ATOM 808 C C . THR A 1 103 ? -13.572 4.761 27.921 1.00 80.88 103 THR A C 1
ATOM 810 O O . THR A 1 103 ? -14.247 5.640 28.451 1.00 80.88 103 THR A O 1
ATOM 813 N N . VAL A 1 104 ? -12.553 5.033 27.099 1.00 80.06 104 VAL A N 1
ATOM 814 C CA . VAL A 1 104 ? -12.158 6.389 26.691 1.00 80.06 104 VAL A CA 1
ATOM 815 C C . VAL A 1 104 ? -13.248 7.044 25.843 1.00 80.06 104 VAL A C 1
ATOM 817 O O . VAL A 1 104 ? -13.601 8.189 26.099 1.00 80.06 104 VAL A O 1
ATOM 820 N N . LEU A 1 105 ? -13.845 6.307 24.902 1.00 74.88 105 LEU A N 1
ATOM 821 C CA . LEU A 1 105 ? -14.969 6.779 24.080 1.00 74.88 105 LEU A CA 1
ATOM 822 C C . LEU A 1 105 ? -16.224 7.070 24.914 1.00 74.88 105 LEU A C 1
ATOM 824 O O . LEU A 1 105 ? -17.038 7.918 24.566 1.00 74.88 105 LEU A O 1
ATOM 828 N N . GLN A 1 106 ? -16.371 6.384 26.046 1.00 72.81 106 GLN A N 1
ATOM 829 C CA . GLN A 1 106 ? -17.426 6.637 27.020 1.00 72.81 106 GLN A CA 1
ATOM 830 C C . GLN A 1 106 ? -17.063 7.750 28.012 1.00 72.81 106 GLN A C 1
ATOM 832 O O . GLN A 1 106 ? -17.826 7.986 28.947 1.00 72.81 106 GLN A O 1
ATOM 837 N N . SER A 1 107 ? -15.925 8.428 27.889 1.00 73.31 107 SER A N 1
ATOM 838 C CA . SER A 1 107 ? -15.588 9.563 28.749 1.00 73.31 107 SER A CA 1
ATOM 839 C C . SER A 1 107 ? -16.234 10.848 28.215 1.00 73.31 107 SER A C 1
ATOM 841 O O . SER A 1 107 ? -16.211 11.082 27.011 1.00 73.31 107 SER A O 1
ATOM 843 N N . PRO A 1 108 ? -16.800 11.718 29.072 1.00 68.31 108 PRO A N 1
ATOM 844 C CA . PRO A 1 108 ? -17.198 13.062 28.651 1.00 68.31 108 PRO A CA 1
ATOM 845 C C . PRO A 1 108 ? -15.991 13.993 28.427 1.00 68.31 108 PRO A C 1
ATOM 847 O O . PRO A 1 108 ? -16.159 15.076 27.873 1.00 68.31 108 PRO A O 1
ATOM 850 N N . ASP A 1 109 ? -14.799 13.596 28.883 1.00 73.25 109 ASP A N 1
ATOM 851 C CA . ASP A 1 109 ? -13.545 14.317 28.676 1.00 73.25 109 ASP A CA 1
ATOM 852 C C . ASP A 1 109 ? -12.830 13.809 27.415 1.00 73.25 109 ASP A C 1
ATOM 854 O O . ASP A 1 109 ? -12.342 12.674 27.375 1.00 73.25 109 ASP A O 1
ATOM 858 N N . LEU A 1 110 ? -12.748 14.677 26.402 1.00 75.81 110 LEU A N 1
ATOM 859 C CA . LEU A 1 110 ? -12.094 14.402 25.120 1.00 75.81 110 LEU A CA 1
ATOM 860 C C . LEU A 1 110 ? -10.560 14.439 25.206 1.00 75.81 110 LEU A C 1
ATOM 862 O O . LEU A 1 110 ? -9.895 13.930 24.309 1.00 75.81 110 LEU A O 1
ATOM 866 N N . THR A 1 111 ? -9.977 14.973 26.283 1.00 79.88 111 THR A N 1
ATOM 867 C CA . THR A 1 111 ? -8.514 15.050 26.462 1.00 79.88 111 THR A CA 1
ATOM 868 C C . THR A 1 111 ? -7.877 13.662 26.441 1.00 79.88 111 THR A C 1
ATOM 870 O O . THR A 1 111 ? -6.821 13.449 25.836 1.00 79.88 111 THR A O 1
ATOM 873 N N . ALA A 1 112 ? -8.550 12.688 27.060 1.00 80.94 112 ALA A N 1
ATOM 874 C CA . ALA A 1 112 ? -8.136 11.294 27.025 1.00 80.94 112 ALA A CA 1
ATOM 875 C C . ALA A 1 112 ? -8.161 10.740 25.592 1.00 80.94 112 ALA A C 1
ATOM 877 O O . ALA A 1 112 ? -7.195 10.105 25.175 1.00 80.94 112 ALA A O 1
ATOM 878 N N . LEU A 1 113 ? -9.212 11.027 24.815 1.00 79.56 113 LEU A N 1
ATOM 879 C CA . LEU A 1 113 ? -9.324 10.581 23.423 1.00 79.56 113 LEU A CA 1
ATOM 880 C C . LEU A 1 113 ? -8.207 11.169 22.553 1.00 79.56 113 LEU A C 1
ATOM 882 O O . LEU A 1 113 ? -7.522 10.414 21.864 1.00 79.56 113 LEU A O 1
ATOM 886 N N . THR A 1 114 ? -7.959 12.477 22.652 1.00 80.62 114 THR A N 1
ATOM 887 C CA . THR A 1 114 ? -6.857 13.145 21.942 1.00 80.62 114 THR A CA 1
ATOM 888 C C . THR A 1 114 ? -5.514 12.521 22.304 1.00 80.62 114 THR A C 1
ATOM 890 O O . THR A 1 114 ? -4.726 12.195 21.423 1.00 80.62 114 THR A O 1
ATOM 893 N N . THR A 1 115 ? -5.273 12.260 23.592 1.00 86.19 115 THR A N 1
ATOM 894 C CA . THR A 1 115 ? -4.031 11.616 24.047 1.00 86.19 115 THR A CA 1
ATOM 895 C C . THR A 1 115 ? -3.860 10.221 23.442 1.00 86.19 115 THR A C 1
ATOM 897 O O . THR A 1 115 ? -2.760 9.858 23.024 1.00 86.19 115 THR A O 1
ATOM 900 N N . TYR A 1 116 ? -4.928 9.421 23.377 1.00 85.19 116 TYR A N 1
ATOM 901 C CA . TYR A 1 116 ? -4.887 8.107 22.730 1.00 85.19 116 TYR A CA 1
ATOM 902 C C . TYR A 1 116 ? -4.619 8.223 21.228 1.00 85.19 116 TYR A C 1
ATOM 904 O O . TYR A 1 116 ? -3.760 7.503 20.723 1.00 85.19 116 TYR A O 1
ATOM 912 N N . ALA A 1 117 ? -5.296 9.139 20.534 1.00 83.56 117 ALA A N 1
ATOM 913 C CA . ALA A 1 117 ? -5.105 9.372 19.106 1.00 83.56 117 ALA A CA 1
ATOM 914 C C . ALA A 1 117 ? -3.659 9.783 18.788 1.00 83.56 117 ALA A C 1
ATOM 916 O O . ALA A 1 117 ? -3.028 9.167 17.930 1.00 83.56 117 ALA A O 1
ATOM 917 N N . THR A 1 118 ? -3.089 10.731 19.540 1.00 86.62 118 THR A N 1
ATOM 918 C CA . THR A 1 118 ? -1.684 11.139 19.390 1.00 86.62 118 THR A CA 1
ATOM 919 C C . THR A 1 118 ? -0.740 9.960 19.604 1.00 86.62 118 THR A C 1
ATOM 921 O O . THR A 1 118 ? 0.112 9.695 18.764 1.00 86.62 118 THR A O 1
ATOM 924 N N . ARG A 1 119 ? -0.926 9.172 20.672 1.00 88.44 119 ARG A N 1
ATOM 925 C CA . ARG A 1 119 ? -0.054 8.016 20.947 1.00 88.44 119 ARG A CA 1
ATOM 926 C C . ARG A 1 119 ? -0.170 6.915 19.893 1.00 88.44 119 ARG A C 1
ATOM 928 O O . ARG A 1 119 ? 0.827 6.253 19.606 1.00 88.44 119 ARG A O 1
ATOM 935 N N . LEU A 1 120 ? -1.362 6.699 19.334 1.00 86.75 120 LEU A N 1
ATOM 936 C CA . LEU A 1 120 ? -1.567 5.771 18.220 1.00 86.75 120 LEU A CA 1
ATOM 937 C C . LEU A 1 120 ? -0.843 6.263 16.966 1.00 86.75 120 LEU A C 1
ATOM 939 O O . LEU A 1 120 ? -0.140 5.476 16.335 1.00 86.75 120 LEU A O 1
ATOM 943 N N . GLN A 1 121 ? -0.959 7.553 16.649 1.00 87.12 121 GLN A N 1
ATOM 944 C CA . GLN A 1 121 ? -0.281 8.158 15.508 1.00 87.12 121 GLN A CA 1
ATOM 945 C C . GLN A 1 121 ? 1.243 8.100 15.658 1.00 87.12 121 GLN A C 1
ATOM 947 O O . GLN A 1 121 ? 1.934 7.682 14.730 1.00 87.12 121 GLN A O 1
ATOM 952 N N . ASP A 1 122 ? 1.771 8.443 16.833 1.00 87.25 122 ASP A N 1
ATOM 953 C CA . ASP A 1 122 ? 3.204 8.380 17.136 1.00 87.25 122 ASP A CA 1
ATOM 954 C C . ASP A 1 122 ? 3.731 6.947 17.025 1.00 87.25 122 ASP A C 1
ATOM 956 O O . ASP A 1 122 ? 4.787 6.703 16.434 1.00 87.25 122 ASP A O 1
ATOM 960 N N . GLY A 1 123 ? 2.975 5.980 17.553 1.00 85.94 123 GLY A N 1
ATOM 961 C CA . GLY A 1 123 ? 3.290 4.560 17.440 1.00 85.94 123 GLY A CA 1
ATOM 962 C C . GLY A 1 123 ? 3.296 4.081 15.988 1.00 85.94 123 GLY A C 1
ATOM 963 O O . GLY A 1 123 ? 4.239 3.407 15.574 1.00 85.94 123 GLY A O 1
ATOM 964 N N . ALA A 1 124 ? 2.287 4.466 15.201 1.00 84.38 124 ALA A N 1
ATOM 965 C CA . ALA A 1 124 ? 2.187 4.128 13.784 1.00 84.38 124 ALA A CA 1
ATOM 966 C C . ALA A 1 124 ? 3.333 4.746 12.968 1.00 84.38 124 ALA A C 1
ATOM 968 O O . ALA A 1 124 ? 3.979 4.046 12.189 1.00 84.38 124 ALA A O 1
ATOM 969 N N . ASN A 1 125 ? 3.639 6.027 13.187 1.00 84.69 125 ASN A N 1
ATOM 970 C CA . ASN A 1 125 ? 4.738 6.728 12.523 1.00 84.69 125 ASN A CA 1
ATOM 971 C C . ASN A 1 125 ? 6.100 6.123 12.885 1.00 84.69 125 ASN A C 1
ATOM 973 O O . ASN A 1 125 ? 6.945 5.947 12.005 1.00 84.69 125 ASN A O 1
ATOM 977 N N . SER A 1 126 ? 6.303 5.760 14.156 1.00 83.06 126 SER A N 1
ATOM 978 C CA . SER A 1 126 ? 7.537 5.117 14.621 1.00 83.06 126 SER A CA 1
ATOM 979 C C . SER A 1 126 ? 7.714 3.733 13.994 1.00 83.06 126 SER A C 1
ATOM 981 O O . SER A 1 126 ? 8.760 3.455 13.414 1.00 83.06 126 SER A O 1
ATOM 983 N N . ALA A 1 127 ? 6.673 2.892 14.032 1.00 83.62 127 ALA A N 1
ATOM 984 C CA . ALA A 1 127 ? 6.708 1.558 13.432 1.00 83.62 127 ALA A CA 1
ATOM 985 C C . ALA A 1 127 ? 6.976 1.619 11.921 1.00 83.62 127 ALA A C 1
ATOM 987 O O . ALA A 1 127 ? 7.835 0.904 11.408 1.00 83.62 127 ALA A O 1
ATOM 988 N N . ARG A 1 128 ? 6.304 2.538 11.218 1.00 86.69 128 ARG A N 1
ATOM 989 C CA . ARG A 1 128 ? 6.511 2.753 9.785 1.00 86.69 128 ARG A CA 1
ATOM 990 C C . ARG A 1 128 ? 7.932 3.225 9.477 1.00 86.69 128 ARG A C 1
ATOM 992 O O . ARG A 1 128 ? 8.549 2.729 8.540 1.00 86.69 128 ARG A O 1
ATOM 999 N N . SER A 1 129 ? 8.471 4.153 10.268 1.00 85.25 129 SER A N 1
ATOM 1000 C CA . SER A 1 129 ? 9.840 4.663 10.092 1.00 85.25 129 SER A CA 1
ATOM 1001 C C . SER A 1 129 ? 10.896 3.576 10.307 1.00 85.25 129 SER A C 1
ATOM 1003 O O . SER A 1 129 ? 11.878 3.519 9.559 1.00 85.25 129 SER A O 1
ATOM 1005 N N . ASP A 1 130 ? 10.678 2.685 11.278 1.00 85.25 130 ASP A N 1
ATOM 1006 C CA . ASP A 1 130 ? 11.530 1.520 11.528 1.00 85.25 130 ASP A CA 1
ATOM 1007 C C . ASP A 1 130 ? 11.504 0.535 10.349 1.00 85.25 130 ASP A C 1
ATOM 1009 O O . ASP A 1 130 ? 12.563 0.092 9.886 1.00 85.25 130 ASP A O 1
ATOM 1013 N N . ASP A 1 131 ? 10.312 0.219 9.833 1.00 87.94 131 ASP A N 1
ATOM 1014 C CA . ASP A 1 131 ? 10.136 -0.660 8.673 1.00 87.94 131 ASP A CA 1
ATOM 1015 C C . ASP A 1 131 ? 10.782 -0.065 7.420 1.00 87.94 131 ASP A C 1
ATOM 1017 O O . ASP A 1 131 ? 11.565 -0.738 6.744 1.00 87.94 131 ASP A O 1
ATOM 1021 N N . ILE A 1 132 ? 10.528 1.218 7.142 1.00 90.06 132 ILE A N 1
ATOM 1022 C CA . ILE A 1 132 ? 11.140 1.939 6.024 1.00 90.06 132 ILE A CA 1
ATOM 1023 C C . ILE A 1 132 ? 12.662 1.900 6.144 1.00 90.06 132 ILE A C 1
ATOM 1025 O O . ILE A 1 132 ? 13.342 1.563 5.182 1.00 90.06 132 ILE A O 1
ATOM 1029 N N . SER A 1 133 ? 13.217 2.206 7.316 1.00 88.00 133 SER A N 1
ATOM 1030 C CA . SER A 1 133 ? 14.669 2.244 7.514 1.00 88.00 133 SER A CA 1
ATOM 1031 C C . SER A 1 133 ? 15.321 0.878 7.324 1.00 88.00 133 SER A C 1
ATOM 1033 O O . SER A 1 133 ? 16.425 0.799 6.786 1.00 88.00 133 SER A O 1
ATOM 1035 N N . ARG A 1 134 ? 14.647 -0.205 7.725 1.00 87.19 134 ARG A N 1
ATOM 1036 C CA . ARG A 1 134 ? 15.134 -1.573 7.515 1.00 87.19 134 ARG A CA 1
ATOM 1037 C C . ARG A 1 134 ? 15.128 -1.945 6.036 1.00 87.19 134 ARG A C 1
ATOM 1039 O O . ARG A 1 134 ? 16.154 -2.378 5.512 1.00 87.19 134 ARG A O 1
ATOM 1046 N N . ILE A 1 135 ? 13.997 -1.729 5.368 1.00 90.69 135 ILE A N 1
ATOM 1047 C CA . ILE A 1 135 ? 13.836 -2.049 3.948 1.00 90.69 135 ILE A CA 1
ATOM 1048 C C . ILE A 1 135 ? 14.733 -1.183 3.078 1.00 90.69 135 ILE A C 1
ATOM 1050 O O . ILE A 1 135 ? 15.277 -1.687 2.103 1.00 90.69 135 ILE A O 1
ATOM 1054 N N . LYS A 1 136 ? 14.985 0.072 3.462 1.00 91.06 136 LYS A N 1
ATOM 1055 C CA . LYS A 1 136 ? 15.943 0.946 2.784 1.00 91.06 136 LYS A CA 1
ATOM 1056 C C . LYS A 1 136 ? 17.286 0.250 2.592 1.00 91.06 136 LYS A C 1
ATOM 1058 O O . LYS A 1 136 ? 17.809 0.299 1.483 1.00 91.06 136 LYS A O 1
ATOM 1063 N N . ILE A 1 137 ? 17.814 -0.387 3.637 1.00 90.19 137 ILE A N 1
ATOM 1064 C CA . ILE A 1 137 ? 19.128 -1.036 3.606 1.00 90.19 137 ILE A CA 1
ATOM 1065 C C . ILE A 1 137 ? 19.056 -2.370 2.850 1.00 90.19 137 ILE A C 1
ATOM 1067 O O . ILE A 1 137 ? 19.889 -2.629 1.983 1.00 90.19 137 ILE A O 1
ATOM 1071 N N . ASP A 1 138 ? 18.043 -3.197 3.126 1.00 90.38 138 ASP A N 1
ATOM 1072 C CA . ASP A 1 138 ? 17.883 -4.495 2.458 1.00 90.38 138 ASP A CA 1
ATOM 1073 C C . ASP A 1 138 ? 17.670 -4.354 0.939 1.00 90.38 138 ASP A C 1
ATOM 1075 O O . ASP A 1 138 ? 18.212 -5.135 0.154 1.00 90.38 138 ASP A O 1
ATOM 1079 N N . LEU A 1 139 ? 16.938 -3.324 0.506 1.00 92.56 139 LEU A N 1
ATOM 1080 C CA . LEU A 1 139 ? 16.655 -3.063 -0.904 1.00 92.56 139 LEU A CA 1
ATOM 1081 C C . LEU A 1 139 ? 17.931 -2.790 -1.711 1.00 92.56 139 LEU A C 1
ATOM 1083 O O . LEU A 1 139 ? 18.035 -3.254 -2.844 1.00 92.56 139 LEU A O 1
ATOM 1087 N N . VAL A 1 140 ? 18.930 -2.120 -1.117 1.00 91.94 140 VAL A N 1
ATOM 1088 C CA . VAL A 1 140 ? 20.246 -1.917 -1.754 1.00 91.94 140 VAL A CA 1
ATOM 1089 C C . VAL A 1 140 ? 20.887 -3.254 -2.092 1.00 91.94 140 VAL A C 1
ATOM 1091 O O . VAL A 1 140 ? 21.416 -3.431 -3.185 1.00 91.94 140 VAL A O 1
ATOM 1094 N N . PHE A 1 141 ? 20.823 -4.213 -1.167 1.00 90.19 141 PHE A N 1
ATOM 1095 C CA . PHE A 1 141 ? 21.371 -5.544 -1.390 1.00 90.19 141 PHE A CA 1
ATOM 1096 C C . PHE A 1 141 ? 20.588 -6.292 -2.476 1.00 90.19 141 PHE A C 1
ATOM 1098 O O . PHE A 1 141 ? 21.194 -6.889 -3.363 1.00 90.19 141 PHE A O 1
ATOM 1105 N N . TRP A 1 142 ? 19.253 -6.221 -2.455 1.00 93.44 142 TRP A N 1
ATOM 1106 C CA . TRP A 1 142 ? 18.411 -6.917 -3.431 1.00 93.44 142 TRP A CA 1
ATOM 1107 C C . TRP A 1 142 ? 18.548 -6.389 -4.860 1.00 93.44 142 TRP A C 1
ATOM 1109 O O . TRP A 1 142 ? 18.433 -7.186 -5.788 1.00 93.44 142 TRP A O 1
ATOM 1119 N N . LEU A 1 143 ? 18.796 -5.088 -5.031 1.00 94.00 143 LEU A N 1
ATOM 1120 C CA . LEU A 1 143 ? 18.902 -4.436 -6.341 1.00 94.00 143 LEU A CA 1
ATOM 1121 C C . LEU A 1 143 ? 20.346 -4.229 -6.811 1.00 94.00 143 LEU A C 1
ATOM 1123 O O . LEU A 1 143 ? 20.567 -3.804 -7.941 1.00 94.00 143 LEU A O 1
ATOM 1127 N N . ARG A 1 144 ? 21.347 -4.574 -5.990 1.00 90.88 144 ARG A N 1
ATOM 1128 C CA . ARG A 1 144 ? 22.772 -4.323 -6.266 1.00 90.88 144 ARG A CA 1
ATOM 1129 C C . ARG A 1 144 ? 23.211 -4.745 -7.668 1.00 90.88 144 ARG A C 1
ATOM 1131 O O . ARG A 1 144 ? 23.918 -3.996 -8.331 1.00 90.88 144 ARG A O 1
ATOM 1138 N N . LYS A 1 145 ? 22.808 -5.946 -8.098 1.00 89.62 145 LYS A N 1
ATOM 1139 C CA . LYS A 1 145 ? 23.162 -6.492 -9.417 1.00 89.62 145 LYS A CA 1
ATOM 1140 C C . LYS A 1 145 ? 22.510 -5.713 -10.562 1.00 89.62 145 LYS A C 1
ATOM 1142 O O . LYS A 1 145 ? 23.156 -5.511 -11.579 1.00 89.62 145 LYS A O 1
ATOM 1147 N N . GLN A 1 146 ? 21.266 -5.268 -10.382 1.00 91.75 146 GLN A N 1
ATOM 1148 C CA . GLN A 1 146 ? 20.520 -4.518 -11.396 1.00 91.75 146 GLN A CA 1
ATOM 1149 C C . GLN A 1 146 ? 21.045 -3.081 -11.539 1.00 91.75 146 GLN A C 1
ATOM 1151 O O . GLN A 1 146 ? 21.123 -2.560 -12.642 1.00 91.75 146 GLN A O 1
ATOM 1156 N N . CYS A 1 147 ? 21.449 -2.451 -10.433 1.00 89.81 147 CYS A N 1
ATOM 1157 C CA . CYS A 1 147 ? 21.914 -1.060 -10.413 1.00 89.81 147 CYS A CA 1
ATOM 1158 C C . CYS A 1 147 ? 23.266 -0.824 -11.110 1.00 89.81 147 CYS A C 1
ATOM 1160 O O . CYS A 1 147 ? 23.558 0.305 -11.504 1.00 89.81 147 CYS A O 1
ATOM 1162 N N . GLY A 1 148 ? 24.103 -1.856 -11.262 1.00 88.38 148 GLY A N 1
ATOM 1163 C CA . GLY A 1 148 ? 25.376 -1.760 -11.981 1.00 88.38 148 GLY A CA 1
ATOM 1164 C C . GLY A 1 148 ? 26.258 -0.596 -11.504 1.00 88.38 148 GLY A C 1
ATOM 1165 O O . GLY A 1 148 ? 26.709 -0.576 -10.359 1.00 88.38 148 GLY A O 1
ATOM 1166 N N . ALA A 1 149 ? 26.512 0.363 -12.401 1.00 87.62 149 ALA A N 1
ATOM 1167 C CA . ALA A 1 149 ? 27.388 1.514 -12.168 1.00 87.62 149 ALA A CA 1
ATOM 1168 C C . ALA A 1 149 ? 26.765 2.634 -11.313 1.00 87.62 149 ALA A C 1
ATOM 1170 O O . ALA A 1 149 ? 27.506 3.482 -10.818 1.00 87.62 149 ALA A O 1
ATOM 1171 N N . ASN A 1 150 ? 25.442 2.639 -11.117 1.00 90.38 150 ASN A N 1
ATOM 1172 C CA . ASN A 1 150 ? 24.747 3.630 -10.297 1.00 90.38 150 ASN A CA 1
ATOM 1173 C C . ASN A 1 150 ? 24.138 2.957 -9.052 1.00 90.38 150 ASN A C 1
ATOM 1175 O O . ASN A 1 150 ? 22.959 2.621 -9.045 1.00 90.38 150 ASN A O 1
ATOM 1179 N N . PRO A 1 151 ? 24.932 2.650 -8.010 1.00 92.00 151 PRO A N 1
ATOM 1180 C CA . PRO A 1 151 ? 24.441 1.914 -6.852 1.00 92.00 151 PRO A CA 1
ATOM 1181 C C . PRO A 1 151 ? 23.549 2.768 -5.941 1.00 92.00 151 PRO A C 1
ATOM 1183 O O . PRO A 1 151 ? 23.774 3.962 -5.730 1.00 92.00 151 PRO A O 1
ATOM 1186 N N . LEU A 1 152 ? 22.582 2.108 -5.300 1.00 94.06 152 LEU A N 1
ATOM 1187 C CA . LEU A 1 152 ? 21.756 2.725 -4.266 1.00 94.06 152 LEU A CA 1
ATOM 1188 C C . LEU A 1 152 ? 22.540 2.924 -2.964 1.00 94.06 152 LEU A C 1
ATOM 1190 O O . LEU A 1 152 ? 23.309 2.059 -2.540 1.00 94.06 152 LEU A O 1
ATOM 1194 N N . SER A 1 153 ? 22.274 4.037 -2.282 1.00 91.75 153 SER A N 1
ATOM 1195 C CA . SER A 1 153 ? 22.802 4.297 -0.941 1.00 91.75 153 SER A CA 1
ATOM 1196 C C . SER A 1 153 ? 22.010 3.525 0.130 1.00 91.75 153 SER A C 1
ATOM 1198 O O . SER A 1 153 ? 20.771 3.490 0.072 1.00 91.75 153 SER A O 1
ATOM 1200 N N . PRO A 1 154 ? 22.684 2.902 1.119 1.00 90.00 154 PRO A N 1
ATOM 1201 C CA . PRO A 1 154 ? 22.026 2.330 2.294 1.00 90.00 154 PRO A CA 1
ATOM 1202 C C . PRO A 1 154 ? 21.675 3.394 3.344 1.00 90.00 154 PRO A C 1
ATOM 1204 O O . PRO A 1 154 ? 20.780 3.173 4.162 1.00 90.00 154 PRO A O 1
ATOM 1207 N N . ASP A 1 155 ? 22.346 4.546 3.321 1.00 89.50 155 ASP A N 1
ATOM 1208 C CA . ASP A 1 155 ? 22.232 5.572 4.359 1.00 89.50 155 ASP A CA 1
ATOM 1209 C C . ASP A 1 155 ? 21.087 6.551 4.077 1.00 89.50 155 ASP A C 1
ATOM 1211 O O . ASP A 1 155 ? 20.376 6.960 4.999 1.00 89.50 155 ASP A O 1
ATOM 1215 N N . ASN A 1 156 ? 20.822 6.852 2.806 1.00 91.31 156 ASN A N 1
ATOM 1216 C CA . ASN A 1 156 ? 19.764 7.763 2.361 1.00 91.31 156 ASN A CA 1
ATOM 1217 C C . ASN A 1 156 ? 19.044 7.232 1.106 1.00 91.31 156 ASN A C 1
ATOM 1219 O O . ASN A 1 156 ? 19.341 6.141 0.616 1.00 91.31 156 ASN A O 1
ATOM 1223 N N . ARG A 1 157 ? 18.032 7.971 0.638 1.00 93.50 157 ARG A N 1
ATOM 1224 C CA . ARG A 1 157 ? 17.239 7.624 -0.554 1.00 93.50 157 ARG A CA 1
ATOM 1225 C C . ARG A 1 157 ? 17.446 8.596 -1.721 1.00 93.50 157 ARG A C 1
ATOM 1227 O O . ARG A 1 157 ? 16.804 8.428 -2.741 1.00 93.50 157 ARG A O 1
ATOM 1234 N N . ASP A 1 158 ? 18.381 9.534 -1.613 1.00 90.00 158 ASP A N 1
ATOM 1235 C CA . ASP A 1 158 ? 18.537 10.657 -2.552 1.00 90.00 158 ASP A CA 1
ATOM 1236 C C . ASP A 1 158 ? 18.869 10.215 -3.994 1.00 90.00 158 ASP A C 1
ATOM 1238 O O . ASP A 1 158 ? 18.542 10.909 -4.946 1.00 90.00 158 ASP A O 1
ATOM 1242 N N . ASN A 1 159 ? 19.481 9.037 -4.171 1.00 90.31 159 ASN A N 1
ATOM 1243 C CA . ASN A 1 159 ? 19.762 8.422 -5.477 1.00 90.31 159 ASN A CA 1
ATOM 1244 C C . ASN A 1 159 ? 18.738 7.322 -5.829 1.00 90.31 159 ASN A C 1
ATOM 1246 O O . ASN A 1 159 ? 19.109 6.198 -6.167 1.00 90.31 159 ASN A O 1
ATOM 1250 N N . ARG A 1 160 ? 17.445 7.597 -5.635 1.00 95.00 160 ARG A N 1
ATOM 1251 C CA . ARG A 1 160 ? 16.320 6.697 -5.958 1.00 95.00 160 ARG A CA 1
ATOM 1252 C C . ARG A 1 160 ? 15.260 7.463 -6.757 1.00 95.00 160 ARG A C 1
ATOM 1254 O O . ARG A 1 160 ? 15.537 8.522 -7.309 1.00 95.00 160 ARG A O 1
ATOM 1261 N N . GLY A 1 161 ? 14.048 6.923 -6.847 1.00 95.19 161 GLY A N 1
ATOM 1262 C CA . GLY A 1 161 ? 12.951 7.540 -7.584 1.00 95.19 161 GLY A CA 1
ATOM 1263 C C . GLY A 1 161 ? 13.136 7.463 -9.099 1.00 95.19 161 GLY A C 1
ATOM 1264 O O . GLY A 1 161 ? 13.912 6.657 -9.612 1.00 95.19 161 GLY A O 1
ATOM 1265 N N . LEU A 1 162 ? 12.405 8.314 -9.818 1.00 94.50 162 LEU A N 1
ATOM 1266 C CA . LEU A 1 162 ? 12.311 8.277 -11.284 1.00 94.50 162 LEU A CA 1
ATOM 1267 C C . LEU A 1 162 ? 13.617 8.661 -11.990 1.00 94.50 162 LEU A C 1
ATOM 1269 O O . LEU A 1 162 ? 13.859 8.252 -13.126 1.00 94.50 162 LEU A O 1
ATOM 1273 N N . GLN A 1 163 ? 14.481 9.430 -11.326 1.00 94.25 163 GLN A N 1
ATOM 1274 C CA . GLN A 1 163 ? 15.772 9.825 -11.893 1.00 94.25 163 GLN A CA 1
ATOM 1275 C C . GLN A 1 163 ? 16.765 8.657 -11.943 1.00 94.25 163 GLN A C 1
ATOM 1277 O O . GLN A 1 163 ? 17.655 8.641 -12.787 1.00 94.25 163 GLN A O 1
ATOM 1282 N N . HIS A 1 164 ? 16.585 7.636 -11.104 1.00 95.94 164 HIS A N 1
ATOM 1283 C CA . HIS A 1 164 ? 17.406 6.433 -11.126 1.00 95.94 164 HIS A CA 1
ATOM 1284 C C . HIS A 1 164 ? 16.794 5.386 -12.071 1.00 95.94 164 HIS A C 1
ATOM 1286 O O . HIS A 1 164 ? 15.628 5.044 -11.920 1.00 95.94 164 HIS A O 1
ATOM 1292 N N . ASP A 1 165 ? 17.568 4.802 -12.996 1.00 95.62 165 ASP A N 1
ATOM 1293 C CA . ASP A 1 165 ? 17.045 3.878 -14.026 1.00 95.62 165 ASP A CA 1
ATOM 1294 C C . ASP A 1 165 ? 16.282 2.675 -13.446 1.00 95.62 165 ASP A C 1
ATOM 1296 O O . ASP A 1 165 ? 15.131 2.454 -13.808 1.00 95.62 165 ASP A O 1
ATOM 1300 N N . VAL A 1 166 ? 16.879 1.936 -12.500 1.00 96.56 166 VAL A N 1
ATOM 1301 C CA . VAL A 1 166 ? 16.231 0.759 -11.878 1.00 96.56 166 VAL A CA 1
ATOM 1302 C C . VAL A 1 166 ? 15.014 1.137 -11.028 1.00 96.56 166 VAL A C 1
ATOM 1304 O O . VAL A 1 166 ? 13.954 0.536 -11.173 1.00 96.56 166 VAL A O 1
ATOM 1307 N N . CYS A 1 167 ? 15.132 2.123 -10.129 1.00 97.19 167 CYS A N 1
ATOM 1308 C CA . CYS A 1 167 ? 13.996 2.549 -9.308 1.00 97.19 167 CYS A CA 1
ATOM 1309 C C . CYS A 1 167 ? 12.862 3.121 -10.160 1.00 97.19 167 CYS A C 1
ATOM 1311 O O . CYS A 1 167 ? 11.708 2.796 -9.906 1.00 97.19 167 CYS A O 1
ATOM 1313 N N . GLY A 1 168 ? 13.186 3.916 -11.176 1.00 96.31 168 GLY A N 1
ATOM 1314 C CA . GLY A 1 168 ? 12.224 4.451 -12.126 1.00 96.31 168 GLY A CA 1
ATOM 1315 C C . GLY A 1 168 ? 11.523 3.357 -12.926 1.00 96.31 168 GLY A C 1
ATOM 1316 O O . GLY A 1 168 ? 10.300 3.369 -12.972 1.00 96.31 168 GLY A O 1
ATOM 1317 N N . HIS A 1 169 ? 12.251 2.348 -13.425 1.00 96.56 169 HIS A N 1
ATOM 1318 C CA . HIS A 1 169 ? 11.647 1.176 -14.074 1.00 96.56 169 HIS A CA 1
ATOM 1319 C C . HIS A 1 169 ? 10.641 0.485 -13.148 1.00 96.56 169 HIS A C 1
ATOM 1321 O O . HIS A 1 169 ? 9.505 0.228 -13.523 1.00 96.56 169 HIS A O 1
ATOM 1327 N N . LEU A 1 170 ? 11.030 0.238 -11.897 1.00 97.44 170 LEU A N 1
ATOM 1328 C CA . LEU A 1 170 ? 10.183 -0.424 -10.904 1.00 97.44 170 LEU A CA 1
ATOM 1329 C C . LEU A 1 170 ? 8.957 0.413 -10.485 1.00 97.44 170 LEU A C 1
ATOM 1331 O O . LEU A 1 170 ? 7.911 -0.153 -10.156 1.00 97.44 170 LEU A O 1
ATOM 1335 N N . LEU A 1 171 ? 9.091 1.739 -10.472 1.00 97.00 171 LEU A N 1
ATOM 1336 C CA . LEU A 1 171 ? 8.028 2.696 -10.152 1.00 97.00 171 LEU A CA 1
ATOM 1337 C C . LEU A 1 171 ? 7.155 3.052 -11.356 1.00 97.00 171 LEU A C 1
ATOM 1339 O O . LEU A 1 171 ? 6.097 3.636 -11.168 1.00 97.00 171 LEU A O 1
ATOM 1343 N N . CYS A 1 172 ? 7.573 2.727 -12.575 1.00 96.06 172 CYS A N 1
ATOM 1344 C CA . CYS A 1 172 ? 6.792 2.998 -13.767 1.00 96.06 172 CYS A CA 1
ATOM 1345 C C . CYS A 1 172 ? 5.547 2.092 -13.791 1.00 96.06 172 CYS A C 1
ATOM 1347 O O . CYS A 1 172 ? 5.674 0.876 -13.586 1.00 96.06 172 CYS A O 1
ATOM 1349 N N . PRO A 1 173 ? 4.347 2.642 -14.048 1.00 95.44 173 PRO A N 1
ATOM 1350 C CA . PRO A 1 173 ? 3.179 1.843 -14.381 1.00 95.44 173 PRO A CA 1
ATOM 1351 C C . PRO A 1 173 ? 3.432 0.950 -15.596 1.00 95.44 173 PRO A C 1
ATOM 1353 O O . PRO A 1 173 ? 4.253 1.264 -16.462 1.00 95.44 173 PRO A O 1
ATOM 1356 N N . ILE A 1 174 ? 2.713 -0.168 -15.666 1.00 95.44 174 ILE A N 1
ATOM 1357 C CA . ILE A 1 174 ? 2.771 -1.087 -16.814 1.00 95.44 174 ILE A CA 1
ATOM 1358 C C . ILE A 1 174 ? 2.218 -0.464 -18.104 1.00 95.44 174 ILE A C 1
ATOM 1360 O O . ILE A 1 174 ? 2.502 -0.966 -19.186 1.00 95.44 174 ILE A O 1
ATOM 1364 N N . ASP A 1 175 ? 1.472 0.635 -17.978 1.00 93.12 175 ASP A N 1
ATOM 1365 C CA . ASP A 1 175 ? 0.879 1.397 -19.078 1.00 93.12 175 ASP A CA 1
ATOM 1366 C C . ASP A 1 175 ? 1.929 2.088 -19.962 1.00 93.12 175 ASP A C 1
ATOM 1368 O O . ASP A 1 175 ? 1.665 2.388 -21.126 1.00 93.12 175 ASP A O 1
ATOM 1372 N N . PHE A 1 176 ? 3.127 2.331 -19.422 1.00 93.38 176 PHE A N 1
ATOM 1373 C CA . PHE A 1 176 ? 4.192 3.054 -20.109 1.00 93.38 176 PHE A CA 1
ATOM 1374 C C . PHE A 1 176 ? 5.419 2.169 -20.320 1.00 93.38 176 PHE A C 1
ATOM 1376 O O . PHE A 1 176 ? 5.843 1.430 -19.423 1.00 93.38 176 PHE A O 1
ATOM 1383 N N . ASP A 1 177 ? 6.014 2.265 -21.507 1.00 93.44 177 ASP A N 1
ATOM 1384 C CA . ASP A 1 177 ? 7.256 1.575 -21.835 1.00 93.44 177 ASP A CA 1
ATOM 1385 C C . ASP A 1 177 ? 8.460 2.361 -21.299 1.00 93.44 177 ASP A C 1
ATOM 1387 O O . ASP A 1 177 ? 8.841 3.392 -21.840 1.00 93.44 177 ASP A O 1
ATOM 1391 N N . TRP A 1 178 ? 9.050 1.890 -20.200 1.00 94.38 178 TRP A N 1
ATOM 1392 C CA . TRP A 1 178 ? 10.217 2.536 -19.590 1.00 94.38 178 TRP A CA 1
ATOM 1393 C C . TRP A 1 178 ? 11.507 2.360 -20.407 1.00 94.38 178 TRP A C 1
ATOM 1395 O O . TRP A 1 178 ? 12.479 3.105 -20.217 1.00 94.38 178 TRP A O 1
ATOM 1405 N N . ASP A 1 179 ? 11.549 1.346 -21.273 1.00 93.88 179 ASP A N 1
ATOM 1406 C CA . ASP A 1 179 ? 12.728 1.063 -22.086 1.00 93.88 179 ASP A CA 1
ATOM 1407 C C . ASP A 1 179 ? 12.812 2.011 -23.293 1.00 93.88 179 ASP A C 1
ATOM 1409 O O . ASP A 1 179 ? 13.913 2.266 -23.787 1.00 93.88 179 ASP A O 1
ATOM 1413 N N . ASP A 1 180 ? 11.686 2.618 -23.685 1.00 95.88 180 ASP A N 1
ATOM 1414 C CA . ASP A 1 180 ? 11.635 3.750 -24.608 1.00 95.88 180 ASP A CA 1
ATOM 1415 C C . ASP A 1 180 ? 12.238 5.010 -23.950 1.00 95.88 180 ASP A C 1
ATOM 1417 O O . ASP A 1 180 ? 11.800 5.487 -22.896 1.00 95.88 180 ASP A O 1
ATOM 1421 N N . GLU A 1 181 ? 13.286 5.554 -24.57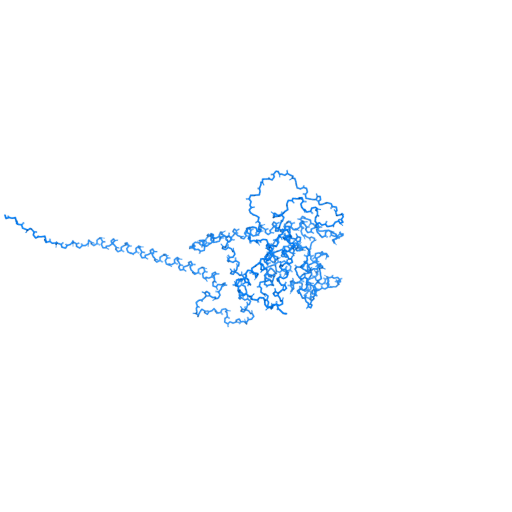5 1.00 95.62 181 GLU A N 1
ATOM 1422 C CA . GLU A 1 181 ? 14.033 6.696 -24.051 1.00 95.62 181 GLU A CA 1
ATOM 1423 C C . GLU A 1 181 ? 13.203 7.982 -23.998 1.00 95.62 181 GLU A C 1
ATOM 1425 O O . GLU A 1 181 ? 13.356 8.754 -23.045 1.00 95.62 181 GLU A O 1
ATOM 1430 N N . ASP A 1 182 ? 12.315 8.197 -24.972 1.00 95.06 182 ASP A N 1
ATOM 1431 C CA . ASP A 1 182 ? 11.468 9.387 -25.048 1.00 95.06 182 ASP A CA 1
ATOM 1432 C C . ASP A 1 182 ? 10.390 9.333 -23.962 1.00 95.06 182 ASP A C 1
ATOM 1434 O O . ASP A 1 182 ? 10.166 10.320 -23.252 1.00 95.06 182 ASP A O 1
ATOM 1438 N N . VAL A 1 183 ? 9.783 8.159 -23.760 1.00 95.12 183 VAL A N 1
ATOM 1439 C CA . VAL A 1 183 ? 8.818 7.920 -22.673 1.00 95.12 183 VAL A CA 1
ATOM 1440 C C . VAL A 1 183 ? 9.491 8.114 -21.316 1.00 95.12 183 VAL A C 1
ATOM 1442 O O . VAL A 1 183 ? 9.000 8.870 -20.473 1.00 95.12 183 VAL A O 1
ATOM 1445 N N . ARG A 1 184 ? 10.661 7.500 -21.105 1.00 95.62 184 ARG A N 1
ATOM 1446 C CA . ARG A 1 184 ? 11.426 7.639 -19.859 1.00 95.62 184 ARG A CA 1
ATOM 1447 C C . ARG A 1 184 ? 11.816 9.090 -19.584 1.00 95.62 184 ARG A C 1
ATOM 1449 O O . ARG A 1 184 ? 11.696 9.551 -18.445 1.00 95.62 184 ARG A O 1
ATOM 1456 N N . ALA A 1 185 ? 12.274 9.824 -20.597 1.00 94.88 185 ALA A N 1
ATOM 1457 C CA . ALA A 1 185 ? 12.600 11.241 -20.465 1.00 94.88 185 ALA A CA 1
ATOM 1458 C C . ALA A 1 185 ? 11.355 12.075 -20.131 1.00 94.88 185 ALA A C 1
ATOM 1460 O O . ALA A 1 185 ? 11.403 12.926 -19.240 1.00 94.88 185 ALA A O 1
ATOM 1461 N N . ALA A 1 186 ? 10.223 11.804 -20.783 1.00 93.75 186 ALA A N 1
ATOM 1462 C CA . ALA A 1 186 ? 8.977 12.515 -20.536 1.00 93.75 186 ALA A CA 1
ATOM 1463 C C . ALA A 1 186 ? 8.441 12.288 -19.112 1.00 93.75 186 ALA A C 1
ATOM 1465 O O . ALA A 1 186 ? 8.028 13.261 -18.470 1.00 93.75 186 ALA A O 1
ATOM 1466 N N . ILE A 1 187 ? 8.527 11.054 -18.594 1.00 94.12 187 ILE A N 1
ATOM 1467 C CA . ILE A 1 187 ? 8.190 10.714 -17.201 1.00 94.12 187 ILE A CA 1
ATOM 1468 C C . ILE A 1 187 ? 9.110 11.459 -16.227 1.00 94.12 187 ILE A C 1
ATOM 1470 O O . ILE A 1 187 ? 8.636 12.092 -15.285 1.00 94.12 187 ILE A O 1
ATOM 1474 N N . ARG A 1 188 ? 10.431 11.443 -16.461 1.00 94.19 188 ARG A N 1
ATOM 1475 C CA . ARG A 1 188 ? 11.411 12.151 -15.612 1.00 94.19 188 ARG A CA 1
ATOM 1476 C C . ARG A 1 188 ? 11.192 13.655 -15.561 1.00 94.19 188 ARG A C 1
ATOM 1478 O O . ARG A 1 188 ? 11.459 14.267 -14.529 1.00 94.19 188 ARG A O 1
ATOM 1485 N N . ASN A 1 189 ? 10.715 14.228 -16.659 1.00 91.56 189 ASN A N 1
ATOM 1486 C CA . ASN A 1 189 ? 10.411 15.649 -16.771 1.00 91.56 189 ASN A CA 1
ATOM 1487 C C . ASN A 1 189 ? 9.017 16.008 -16.225 1.00 91.56 189 ASN A C 1
ATOM 1489 O O . ASN A 1 189 ? 8.676 17.188 -16.192 1.00 91.56 189 ASN A O 1
ATOM 1493 N N . GLY A 1 190 ? 8.214 15.024 -15.798 1.00 87.31 190 GLY A N 1
ATOM 1494 C CA . GLY A 1 190 ? 6.868 15.252 -15.267 1.00 87.31 190 GLY A CA 1
ATOM 1495 C C . GLY A 1 190 ? 5.874 15.734 -16.326 1.00 87.31 190 GLY A C 1
ATOM 1496 O O . GLY A 1 190 ? 5.018 16.569 -16.039 1.00 87.31 190 GLY A O 1
ATOM 1497 N N . THR A 1 191 ? 6.007 15.255 -17.565 1.00 85.69 191 THR A N 1
ATOM 1498 C CA . THR A 1 191 ? 5.116 15.649 -18.666 1.00 85.69 191 THR A CA 1
ATOM 1499 C C . THR A 1 191 ? 3.715 15.080 -18.440 1.00 85.69 191 THR A C 1
ATOM 1501 O O . THR A 1 191 ? 3.570 13.896 -18.146 1.00 85.69 191 THR A O 1
ATOM 1504 N N . SER A 1 192 ? 2.669 15.888 -18.639 1.00 80.19 192 SER A N 1
ATOM 1505 C CA . SER A 1 192 ? 1.276 15.480 -18.390 1.00 80.19 192 SER A CA 1
ATOM 1506 C C . SER A 1 192 ? 0.793 14.308 -19.250 1.00 80.19 192 SER A C 1
ATOM 1508 O O . SER A 1 192 ? -0.140 13.617 -18.861 1.00 80.19 192 SER A O 1
ATOM 1510 N N . THR A 1 193 ? 1.422 14.052 -20.400 1.00 82.06 193 THR A N 1
ATOM 1511 C CA . THR A 1 193 ? 1.096 12.911 -21.272 1.00 82.06 193 THR A CA 1
ATOM 1512 C C . THR A 1 193 ? 1.512 11.561 -20.687 1.00 82.06 193 THR A C 1
ATOM 1514 O O . THR A 1 193 ? 0.983 10.541 -21.111 1.00 82.06 193 THR A O 1
ATOM 1517 N N . PHE A 1 194 ? 2.444 11.547 -19.728 1.00 82.88 194 PHE A N 1
ATOM 1518 C CA . PHE A 1 194 ? 2.970 10.340 -19.086 1.00 82.88 194 PHE A CA 1
ATOM 1519 C C . PHE A 1 194 ? 2.897 10.474 -17.564 1.00 82.88 194 PHE A C 1
ATOM 1521 O O . PHE A 1 194 ? 3.898 10.371 -16.849 1.00 82.88 194 PHE A O 1
ATOM 1528 N N . ASN A 1 195 ? 1.697 10.766 -17.065 1.00 85.12 195 ASN A N 1
ATOM 1529 C CA . ASN A 1 195 ? 1.469 10.907 -15.638 1.00 85.12 195 ASN A CA 1
ATOM 1530 C C . ASN A 1 195 ? 1.418 9.532 -14.961 1.00 85.12 195 ASN A C 1
ATOM 1532 O O . ASN A 1 195 ? 0.425 8.812 -15.019 1.00 85.12 195 ASN A O 1
ATOM 1536 N N . ILE A 1 196 ? 2.504 9.181 -14.277 1.00 85.75 196 ILE A N 1
ATOM 1537 C CA . ILE A 1 196 ? 2.609 7.911 -13.553 1.00 85.75 196 ILE A CA 1
ATOM 1538 C C . ILE A 1 196 ? 1.680 7.814 -12.336 1.00 85.75 196 ILE A C 1
ATOM 1540 O O . ILE A 1 196 ? 1.493 6.722 -11.811 1.00 85.75 196 ILE A O 1
ATOM 1544 N N . ASN A 1 197 ? 1.122 8.936 -11.871 1.00 87.00 197 ASN A N 1
ATOM 1545 C CA . ASN A 1 197 ? 0.275 8.970 -10.679 1.00 87.00 197 ASN A CA 1
ATOM 1546 C C . ASN A 1 197 ? -1.182 8.584 -10.972 1.00 87.00 197 ASN A C 1
ATOM 1548 O O . ASN A 1 197 ? -1.936 8.350 -10.033 1.00 87.00 197 ASN A O 1
ATOM 1552 N N . ASP A 1 198 ? -1.561 8.471 -12.249 1.00 86.56 198 ASP A N 1
ATOM 1553 C CA . ASP A 1 198 ? -2.919 8.090 -12.660 1.00 86.56 198 ASP A CA 1
ATOM 1554 C C . ASP A 1 198 ? -3.149 6.566 -12.600 1.00 86.56 198 ASP A C 1
ATOM 1556 O O . ASP A 1 198 ? -4.271 6.095 -12.772 1.00 86.56 198 ASP A O 1
ATOM 1560 N N . SER A 1 199 ? -2.098 5.777 -12.345 1.00 92.12 199 SER A N 1
ATOM 1561 C CA . SER A 1 199 ? -2.153 4.313 -12.325 1.00 92.12 199 SER A CA 1
ATOM 1562 C C . SER A 1 199 ? -1.351 3.740 -11.159 1.00 92.12 199 SER A C 1
ATOM 1564 O O . SER A 1 199 ? -0.151 3.968 -11.013 1.00 92.12 199 SER A O 1
ATOM 1566 N N . PHE A 1 200 ? -2.006 2.917 -10.339 1.00 95.56 200 PHE A N 1
ATOM 1567 C CA . PHE A 1 200 ? -1.360 2.173 -9.253 1.00 95.56 200 PHE A CA 1
ATOM 1568 C C . PHE A 1 200 ? -0.774 0.824 -9.694 1.00 95.56 200 PHE A C 1
ATOM 1570 O O . PHE A 1 200 ? -0.236 0.073 -8.872 1.00 95.56 200 PHE A O 1
ATOM 1577 N N . PHE A 1 201 ? -0.835 0.499 -10.986 1.00 96.38 201 PHE A N 1
ATOM 1578 C CA . PHE A 1 201 ? -0.328 -0.754 -11.542 1.00 96.38 201 PHE A CA 1
ATOM 1579 C C . PHE A 1 201 ? 1.179 -0.678 -11.823 1.00 96.38 201 PHE A C 1
ATOM 1581 O O . PHE A 1 201 ? 1.637 -0.812 -12.955 1.00 96.38 201 PHE A O 1
ATOM 1588 N N . LEU A 1 202 ? 1.966 -0.479 -10.764 1.00 97.19 202 LEU A N 1
ATOM 1589 C CA . LEU A 1 202 ? 3.421 -0.313 -10.844 1.00 97.19 202 LEU A CA 1
ATOM 1590 C C . LEU A 1 202 ? 4.130 -1.640 -11.145 1.00 97.19 202 LEU A C 1
ATOM 1592 O O . LEU A 1 202 ? 3.803 -2.673 -10.552 1.00 97.19 202 LEU A O 1
ATOM 1596 N N . ARG A 1 203 ? 5.176 -1.615 -11.978 1.00 97.00 203 ARG A N 1
ATOM 1597 C CA . ARG A 1 203 ? 5.964 -2.808 -12.358 1.00 97.00 203 ARG A CA 1
ATOM 1598 C C . ARG A 1 203 ? 6.526 -3.580 -11.164 1.00 97.00 203 ARG A C 1
ATOM 1600 O O . ARG A 1 203 ? 6.496 -4.810 -11.164 1.00 97.00 203 ARG A O 1
ATOM 1607 N N . CYS A 1 204 ? 6.932 -2.892 -10.093 1.00 96.94 204 CYS A N 1
ATOM 1608 C CA . CYS A 1 204 ? 7.405 -3.526 -8.853 1.00 96.94 204 CYS A CA 1
ATOM 1609 C C . CYS A 1 204 ? 6.358 -4.380 -8.118 1.00 96.94 204 CYS A C 1
ATOM 1611 O O . CYS A 1 204 ? 6.702 -5.067 -7.151 1.00 96.94 204 CYS A O 1
ATOM 1613 N N . LEU A 1 205 ? 5.094 -4.351 -8.550 1.00 97.62 205 LEU A N 1
ATOM 1614 C CA . LEU A 1 205 ? 4.018 -5.188 -8.027 1.00 97.62 205 LEU A CA 1
ATOM 1615 C C . LEU A 1 205 ? 3.811 -6.451 -8.871 1.00 97.62 205 LEU A C 1
ATOM 1617 O O . LEU A 1 205 ? 3.310 -7.451 -8.353 1.00 97.62 205 LEU A O 1
ATOM 1621 N N . TYR A 1 206 ? 4.247 -6.459 -10.130 1.00 97.50 206 TYR A N 1
ATOM 1622 C CA . TYR A 1 206 ? 4.012 -7.555 -11.064 1.00 97.50 206 TYR A CA 1
ATOM 1623 C C . TYR A 1 206 ? 5.089 -8.634 -11.013 1.00 97.50 206 TYR A C 1
ATOM 1625 O O . TYR A 1 206 ? 6.265 -8.391 -10.764 1.00 97.50 206 TYR A O 1
ATOM 1633 N N . LYS A 1 207 ? 4.704 -9.882 -11.265 1.00 95.12 207 LYS A N 1
ATOM 1634 C CA . LYS A 1 207 ? 5.670 -10.969 -11.434 1.00 95.12 207 LYS A CA 1
ATOM 1635 C C . LYS A 1 207 ? 6.615 -10.637 -12.596 1.00 95.12 207 LYS A C 1
ATOM 1637 O O . LYS A 1 207 ? 6.155 -10.396 -13.702 1.00 95.12 207 LYS A O 1
ATOM 1642 N N . ASN A 1 208 ? 7.924 -10.711 -12.351 1.00 92.38 208 ASN A N 1
ATOM 1643 C CA . ASN A 1 208 ? 8.963 -10.428 -13.350 1.00 92.38 208 ASN A CA 1
ATOM 1644 C C . ASN A 1 208 ? 8.859 -9.028 -13.984 1.00 92.38 208 ASN A C 1
ATOM 1646 O O . ASN A 1 208 ? 9.275 -8.872 -15.124 1.00 92.38 208 ASN A O 1
ATOM 1650 N N . GLU A 1 209 ? 8.282 -8.047 -13.278 1.00 93.94 209 GLU A N 1
ATOM 1651 C CA . GLU A 1 209 ? 8.217 -6.646 -13.739 1.00 93.94 209 GLU A CA 1
ATOM 1652 C C . GLU A 1 209 ? 7.366 -6.459 -15.021 1.00 93.94 209 GLU A C 1
ATOM 1654 O O . GLU A 1 209 ? 7.368 -5.391 -15.633 1.00 93.94 209 GLU A O 1
ATOM 1659 N N . ALA A 1 210 ? 6.588 -7.486 -15.393 1.00 89.12 210 ALA A N 1
ATOM 1660 C CA . ALA A 1 210 ? 5.776 -7.544 -16.604 1.00 89.12 210 ALA A CA 1
ATOM 1661 C C . ALA A 1 210 ? 4.292 -7.742 -16.255 1.00 89.12 210 ALA A C 1
ATOM 1663 O O . ALA A 1 210 ? 3.895 -8.807 -15.774 1.00 89.12 210 ALA A O 1
ATOM 1664 N N . GLY A 1 211 ? 3.486 -6.707 -16.495 1.00 87.25 211 GLY A N 1
ATOM 1665 C CA . GLY A 1 211 ? 2.024 -6.785 -16.466 1.00 87.25 211 GLY A CA 1
ATOM 1666 C C . GLY A 1 211 ? 1.437 -6.762 -17.874 1.00 87.25 211 GLY A C 1
ATOM 1667 O O . GLY A 1 211 ? 2.096 -6.325 -18.815 1.00 87.25 211 GLY A O 1
ATOM 1668 N N . ASP A 1 212 ? 0.206 -7.249 -18.007 1.00 90.06 212 ASP A N 1
ATOM 1669 C CA . ASP A 1 212 ? -0.573 -7.179 -19.243 1.00 90.06 212 ASP A CA 1
ATOM 1670 C C . ASP A 1 212 ? -1.621 -6.073 -19.097 1.00 90.06 212 ASP A C 1
ATOM 1672 O O . ASP A 1 212 ? -2.452 -6.121 -18.193 1.00 90.06 212 ASP A O 1
ATOM 1676 N N . THR A 1 213 ? -1.602 -5.072 -19.976 1.00 90.69 213 THR A N 1
ATOM 1677 C CA . THR A 1 213 ? -2.586 -3.977 -19.954 1.00 90.69 213 THR A CA 1
ATOM 1678 C C . THR A 1 213 ? -3.993 -4.444 -20.336 1.00 90.69 213 THR A C 1
ATOM 1680 O O . THR A 1 213 ? -4.970 -3.778 -20.003 1.00 90.69 213 THR A O 1
ATOM 1683 N N . ASN A 1 214 ? -4.123 -5.615 -20.973 1.00 92.00 214 ASN A N 1
ATOM 1684 C CA . ASN A 1 214 ? -5.413 -6.246 -21.265 1.00 92.00 214 ASN A CA 1
ATOM 1685 C C . ASN A 1 214 ? -5.902 -7.156 -20.123 1.00 92.00 214 ASN A C 1
ATOM 1687 O O . ASN A 1 214 ? -7.092 -7.463 -20.053 1.00 92.00 214 ASN A O 1
ATOM 1691 N N . ASP A 1 215 ? -5.002 -7.581 -19.231 1.00 91.31 215 ASP A N 1
ATOM 1692 C CA . ASP A 1 215 ? -5.306 -8.359 -18.026 1.00 91.31 215 ASP A CA 1
ATOM 1693 C C . ASP A 1 215 ? -4.462 -7.861 -16.845 1.00 91.31 215 ASP A C 1
ATOM 1695 O O . ASP A 1 215 ? -3.453 -8.455 -16.455 1.00 91.31 215 ASP A O 1
ATOM 1699 N N . LEU A 1 216 ? -4.921 -6.767 -16.235 1.00 91.81 216 LEU A N 1
ATOM 1700 C CA . LEU A 1 216 ? -4.252 -6.115 -15.104 1.00 91.81 216 LEU A CA 1
ATOM 1701 C C . LEU A 1 216 ? -4.092 -7.043 -13.885 1.00 91.81 216 LEU A C 1
ATOM 1703 O O . LEU A 1 216 ? -3.265 -6.799 -13.013 1.00 91.81 216 LEU A O 1
ATOM 1707 N N . GLN A 1 217 ? -4.868 -8.128 -13.784 1.00 90.88 217 GLN A N 1
ATOM 1708 C CA . GLN A 1 217 ? -4.735 -9.075 -12.673 1.00 90.88 217 GLN A CA 1
ATOM 1709 C C . GLN A 1 217 ? -3.589 -10.072 -12.909 1.00 90.88 217 GLN A C 1
ATOM 1711 O O . GLN A 1 217 ? -3.074 -10.679 -11.958 1.00 90.88 217 GLN A O 1
ATOM 1716 N N . ALA A 1 218 ? -3.156 -10.265 -14.158 1.00 91.25 218 ALA A N 1
ATOM 1717 C CA . ALA A 1 218 ? -2.116 -11.218 -14.510 1.00 91.25 218 ALA A CA 1
ATOM 1718 C C . ALA A 1 218 ? -0.779 -10.852 -13.854 1.00 91.25 218 ALA A C 1
ATOM 1720 O O . ALA A 1 218 ? -0.099 -9.899 -14.212 1.00 91.25 218 ALA A O 1
ATOM 1721 N N . GLY A 1 219 ? -0.369 -11.653 -12.868 1.00 92.38 219 GLY A N 1
ATOM 1722 C CA . GLY A 1 219 ? 0.911 -11.464 -12.185 1.00 92.38 219 GLY A CA 1
ATOM 1723 C C . GLY A 1 219 ? 0.930 -10.332 -11.155 1.00 92.38 219 GLY A C 1
ATOM 1724 O O . GLY A 1 219 ? 1.961 -10.168 -10.501 1.00 92.38 219 GLY A O 1
ATOM 1725 N N . PHE A 1 220 ? -0.177 -9.617 -10.949 1.00 96.62 220 PHE A N 1
ATOM 1726 C CA . PHE A 1 220 ? -0.268 -8.529 -9.979 1.00 96.62 220 PHE A CA 1
ATOM 1727 C C . PHE A 1 220 ? -0.036 -9.010 -8.536 1.00 96.62 220 PHE A C 1
ATOM 1729 O O . PHE A 1 220 ? -0.465 -10.098 -8.137 1.00 96.62 220 PHE A O 1
ATOM 1736 N N . LEU A 1 221 ? 0.682 -8.203 -7.748 1.00 96.69 221 LEU A N 1
ATOM 1737 C CA . LEU A 1 221 ? 1.130 -8.480 -6.374 1.00 96.69 221 LEU A CA 1
ATOM 1738 C C . LEU A 1 221 ? 1.909 -9.797 -6.200 1.00 96.69 221 LEU A C 1
ATOM 1740 O O . LEU A 1 221 ? 1.845 -10.442 -5.146 1.00 96.69 221 LEU A O 1
ATOM 1744 N N . ARG A 1 222 ? 2.663 -10.209 -7.227 1.00 95.12 222 ARG A N 1
ATOM 1745 C CA . ARG A 1 222 ? 3.507 -11.422 -7.208 1.00 95.12 222 ARG A CA 1
ATOM 1746 C C . ARG A 1 222 ? 4.990 -11.149 -7.452 1.00 95.12 222 ARG A C 1
ATOM 1748 O O . ARG A 1 222 ? 5.754 -12.101 -7.626 1.00 95.12 222 ARG A O 1
ATOM 1755 N N . HIS A 1 223 ? 5.414 -9.887 -7.438 1.00 95.38 223 HIS A N 1
ATOM 1756 C CA . HIS A 1 223 ? 6.828 -9.534 -7.543 1.00 95.38 223 HIS A CA 1
ATOM 1757 C C . HIS A 1 223 ? 7.660 -10.129 -6.389 1.00 95.38 223 HIS A C 1
ATOM 1759 O O . HIS A 1 223 ? 7.238 -10.143 -5.231 1.00 95.38 223 HIS A O 1
ATOM 1765 N N . ASN A 1 224 ? 8.887 -10.581 -6.672 1.00 93.06 224 ASN A N 1
ATOM 1766 C CA . ASN A 1 224 ? 9.763 -11.188 -5.659 1.00 93.06 224 ASN A CA 1
ATOM 1767 C C . ASN A 1 224 ? 10.165 -10.209 -4.541 1.00 93.06 224 ASN A C 1
ATOM 1769 O O . ASN A 1 224 ? 10.310 -10.611 -3.387 1.00 93.06 224 ASN A O 1
ATOM 1773 N N . LEU A 1 225 ? 10.319 -8.918 -4.857 1.00 93.94 225 LEU A N 1
ATOM 1774 C CA . LEU A 1 225 ? 10.597 -7.877 -3.855 1.00 93.94 225 LEU A CA 1
ATOM 1775 C C . LEU A 1 225 ? 9.492 -7.769 -2.804 1.00 93.94 225 LEU A C 1
ATOM 1777 O O . LEU A 1 225 ? 9.814 -7.576 -1.639 1.00 93.94 225 LEU A O 1
ATOM 1781 N N . LEU A 1 226 ? 8.220 -7.956 -3.165 1.00 93.56 226 LEU A N 1
ATOM 1782 C CA . LEU A 1 226 ? 7.123 -7.932 -2.195 1.00 93.56 226 LEU A CA 1
ATOM 1783 C C . LEU A 1 226 ? 7.287 -9.043 -1.147 1.00 93.56 226 LEU A C 1
ATOM 1785 O O . LEU A 1 226 ? 7.158 -8.793 0.050 1.00 93.56 226 LEU A O 1
ATOM 1789 N N . LEU A 1 227 ? 7.658 -10.253 -1.577 1.00 89.50 227 LEU A N 1
ATOM 1790 C CA . LEU A 1 227 ? 7.940 -11.364 -0.662 1.00 89.50 227 LEU A CA 1
ATOM 1791 C C . LEU A 1 227 ? 9.153 -11.070 0.231 1.00 89.50 227 LEU A C 1
ATOM 1793 O O . LEU A 1 227 ? 9.097 -11.304 1.438 1.00 89.50 227 LEU A O 1
ATOM 1797 N N . LYS A 1 228 ? 10.226 -10.508 -0.338 1.00 89.12 228 LYS A N 1
ATOM 1798 C CA . LYS A 1 228 ? 11.430 -10.117 0.410 1.00 89.12 228 LYS A CA 1
ATOM 1799 C C . LYS A 1 228 ? 11.139 -9.021 1.447 1.00 89.12 228 LYS A C 1
ATOM 1801 O O . LYS A 1 228 ? 11.585 -9.127 2.590 1.00 89.12 228 LYS A O 1
ATOM 1806 N N . VAL A 1 229 ? 10.347 -8.006 1.084 1.00 88.19 229 VAL A N 1
ATOM 1807 C CA . VAL A 1 229 ? 9.901 -6.946 2.004 1.00 88.19 229 VAL A CA 1
ATOM 1808 C C . VAL A 1 229 ? 9.083 -7.548 3.129 1.00 88.19 229 VAL A C 1
ATOM 1810 O O . VAL A 1 229 ? 9.395 -7.299 4.286 1.00 88.19 229 VAL A O 1
ATOM 1813 N N . ASN A 1 230 ? 8.098 -8.389 2.818 1.00 81.94 230 ASN A N 1
ATOM 1814 C CA . ASN A 1 230 ? 7.269 -9.031 3.831 1.00 81.94 230 ASN A CA 1
ATOM 1815 C C . ASN A 1 230 ? 8.107 -9.854 4.824 1.00 81.94 230 ASN A C 1
ATOM 1817 O O . ASN A 1 230 ? 7.943 -9.735 6.042 1.00 81.94 230 ASN A O 1
ATOM 1821 N N . GLN A 1 231 ? 9.071 -10.624 4.311 1.00 72.94 231 GLN A N 1
ATOM 1822 C CA . GLN A 1 231 ? 10.010 -11.389 5.129 1.00 72.94 231 GLN A CA 1
ATOM 1823 C C . GLN A 1 231 ? 10.869 -10.492 6.037 1.00 72.94 231 GLN A C 1
ATOM 1825 O O . GLN A 1 231 ? 11.174 -10.890 7.161 1.00 72.94 231 GLN A O 1
ATOM 1830 N N . SER A 1 232 ? 11.215 -9.274 5.607 1.00 70.81 232 SER A N 1
ATOM 1831 C CA . SER A 1 232 ? 12.057 -8.349 6.381 1.00 70.81 232 SER A CA 1
ATOM 1832 C C . SER A 1 232 ? 11.292 -7.404 7.332 1.00 70.81 232 SER A C 1
ATOM 1834 O O . SER A 1 232 ? 11.733 -7.204 8.472 1.00 70.81 232 SER A O 1
ATOM 1836 N N . THR A 1 233 ? 10.137 -6.857 6.935 1.00 61.84 233 THR A N 1
ATOM 1837 C CA . THR A 1 233 ? 9.299 -5.988 7.788 1.00 61.84 233 THR A CA 1
ATOM 1838 C C . THR A 1 233 ? 8.556 -6.804 8.831 1.00 61.84 233 THR A C 1
ATOM 1840 O O . THR A 1 233 ? 8.671 -6.557 10.030 1.00 61.84 233 THR A O 1
ATOM 1843 N N . THR A 1 234 ? 7.835 -7.828 8.375 1.00 50.31 234 THR A N 1
ATOM 1844 C CA . THR A 1 234 ? 6.892 -8.559 9.212 1.00 50.31 234 THR A CA 1
ATOM 1845 C C . THR A 1 234 ? 7.582 -9.748 9.867 1.00 50.31 234 THR A C 1
ATOM 1847 O O . THR A 1 234 ? 7.464 -9.891 11.074 1.00 50.31 234 THR A O 1
ATOM 1850 N N . PHE A 1 235 ? 8.371 -10.555 9.141 1.00 50.25 235 PHE A N 1
ATOM 1851 C CA . PHE A 1 235 ? 8.718 -11.918 9.590 1.00 50.25 235 PHE A CA 1
ATOM 1852 C C . PHE A 1 235 ? 10.135 -12.166 10.120 1.00 50.25 235 PHE A C 1
ATOM 1854 O O . PHE A 1 235 ? 10.378 -13.216 10.722 1.00 50.25 235 PHE A O 1
ATOM 1861 N N . ARG A 1 236 ? 11.055 -11.204 10.014 1.00 48.97 236 ARG A N 1
ATOM 1862 C CA . ARG A 1 236 ? 12.424 -11.358 10.535 1.00 48.97 236 ARG A CA 1
ATOM 1863 C C . ARG A 1 236 ? 12.469 -11.519 12.060 1.00 48.97 236 ARG A C 1
ATOM 1865 O O . ARG A 1 236 ? 13.376 -12.146 12.589 1.00 48.97 236 ARG A O 1
ATOM 1872 N N . ALA A 1 237 ? 11.451 -11.013 12.758 1.00 40.88 237 ALA A N 1
ATOM 1873 C CA . ALA A 1 237 ? 11.249 -11.224 14.193 1.00 40.88 237 ALA A CA 1
ATOM 1874 C C . ALA A 1 237 ? 10.437 -12.497 14.528 1.00 40.88 237 ALA A C 1
ATOM 1876 O O . ALA A 1 237 ? 10.236 -12.793 15.705 1.00 40.88 237 ALA A O 1
ATOM 1877 N N . ILE A 1 238 ? 9.915 -13.213 13.522 1.00 40.88 238 ILE A N 1
ATOM 1878 C CA . ILE A 1 238 ? 8.816 -14.178 13.679 1.00 40.88 238 ILE A CA 1
ATOM 1879 C C . ILE A 1 238 ? 9.259 -15.640 13.538 1.00 40.88 238 ILE A C 1
ATOM 1881 O O . ILE A 1 238 ? 8.747 -16.458 14.298 1.00 40.88 238 ILE A O 1
ATOM 1885 N N . PHE A 1 239 ? 10.181 -15.994 12.629 1.00 36.59 239 PHE A N 1
ATOM 1886 C CA . PHE A 1 239 ? 10.402 -17.419 12.301 1.00 36.59 239 PHE A CA 1
ATOM 1887 C C . PHE A 1 239 ? 11.832 -17.919 12.127 1.00 36.59 239 PHE A C 1
ATOM 1889 O O . PHE A 1 239 ? 12.009 -19.125 11.993 1.00 36.59 239 PHE A O 1
ATOM 1896 N N . LEU A 1 240 ? 12.852 -17.069 12.143 1.00 37.34 240 LEU A N 1
ATOM 1897 C CA . LEU A 1 240 ? 14.191 -17.526 11.785 1.00 37.34 240 LEU A CA 1
ATOM 1898 C C . LEU A 1 240 ? 15.101 -17.501 13.008 1.00 37.34 240 LEU A C 1
ATOM 1900 O O . LEU A 1 240 ? 15.621 -16.456 13.399 1.00 37.34 240 LEU A O 1
ATOM 1904 N N . SER A 1 241 ? 15.308 -18.685 13.597 1.00 36.59 241 SER A N 1
ATOM 1905 C CA . SER A 1 241 ? 16.637 -18.991 14.123 1.00 36.59 241 SER A CA 1
ATOM 1906 C C . SER A 1 241 ? 17.613 -18.731 12.979 1.00 36.59 241 SER A C 1
ATOM 1908 O O . SER A 1 241 ? 17.345 -19.137 11.848 1.00 36.59 241 SER A O 1
ATOM 1910 N N . ASN A 1 242 ? 18.699 -18.011 13.248 1.00 39.41 242 ASN A N 1
ATOM 1911 C CA . ASN A 1 242 ? 19.635 -17.565 12.213 1.00 39.41 242 ASN A CA 1
ATOM 1912 C C . ASN A 1 242 ? 20.229 -18.716 11.361 1.00 39.41 242 ASN A C 1
ATOM 1914 O O . ASN A 1 242 ? 20.820 -18.418 10.333 1.00 39.41 242 ASN A O 1
ATOM 1918 N N . ASP A 1 243 ? 20.044 -19.985 11.746 1.00 38.91 243 ASP A N 1
ATOM 1919 C CA . ASP A 1 243 ? 20.535 -21.175 11.033 1.00 38.91 243 ASP A CA 1
ATOM 1920 C C . ASP A 1 243 ? 19.698 -21.606 9.807 1.00 38.91 243 ASP A C 1
ATOM 1922 O O . ASP A 1 243 ? 20.250 -22.164 8.862 1.00 38.91 243 ASP A O 1
ATOM 1926 N N . ASP A 1 244 ? 18.383 -21.361 9.759 1.00 38.97 244 ASP A N 1
ATOM 1927 C CA . ASP A 1 244 ? 17.511 -22.036 8.769 1.00 38.97 244 ASP A CA 1
ATOM 1928 C C . ASP A 1 244 ? 17.463 -21.370 7.377 1.00 38.97 244 ASP A C 1
ATOM 1930 O O . ASP A 1 244 ? 16.856 -21.908 6.447 1.00 38.97 244 ASP A O 1
ATOM 1934 N N . LEU A 1 245 ? 18.092 -20.203 7.197 1.00 42.50 245 LEU A N 1
ATOM 1935 C CA . LEU A 1 245 ? 18.110 -19.501 5.905 1.00 42.50 245 LEU A CA 1
ATOM 1936 C C . LEU A 1 245 ? 19.318 -19.812 5.018 1.00 42.50 245 LEU A C 1
ATOM 1938 O O . LEU A 1 245 ? 19.255 -19.503 3.829 1.00 42.50 245 LEU A O 1
ATOM 1942 N N . GLU A 1 246 ? 20.383 -20.427 5.537 1.00 40.62 246 GLU A N 1
ATOM 1943 C CA . GLU A 1 246 ? 21.535 -20.783 4.694 1.00 40.62 246 GLU A CA 1
ATOM 1944 C C . GLU A 1 246 ? 21.243 -21.988 3.777 1.00 40.62 246 GLU A C 1
ATOM 1946 O O . GLU A 1 246 ? 21.890 -22.138 2.746 1.00 40.62 246 GLU A O 1
ATOM 1951 N N . ASN A 1 247 ? 20.222 -22.801 4.080 1.00 36.34 247 ASN A N 1
ATOM 1952 C CA . ASN A 1 247 ? 20.012 -24.098 3.420 1.00 36.34 247 ASN A CA 1
ATOM 1953 C C . ASN A 1 247 ? 18.853 -24.178 2.407 1.00 36.34 247 ASN A C 1
ATOM 1955 O O . ASN A 1 247 ? 18.705 -25.218 1.769 1.00 36.34 247 ASN A O 1
ATOM 1959 N N . ASN A 1 248 ? 18.027 -23.137 2.231 1.00 37.41 248 ASN A N 1
ATOM 1960 C CA . ASN A 1 248 ? 16.787 -23.243 1.432 1.00 37.41 248 ASN A CA 1
ATOM 1961 C C . ASN A 1 248 ? 16.722 -22.393 0.149 1.00 37.41 248 ASN A C 1
ATOM 1963 O O . ASN A 1 248 ? 15.681 -22.367 -0.509 1.00 37.41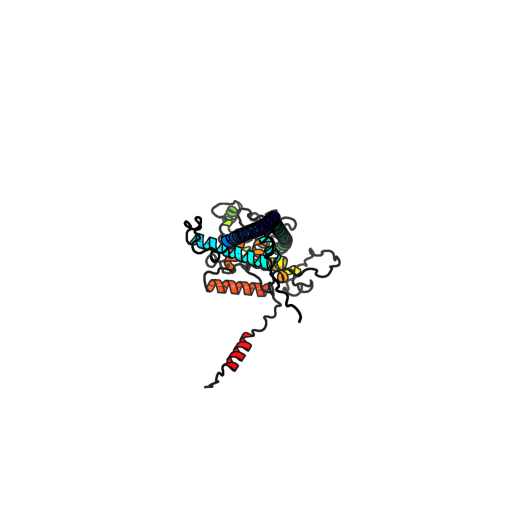 248 ASN A O 1
ATOM 1967 N N . PHE A 1 249 ? 17.823 -21.761 -0.263 1.00 33.44 249 PHE A N 1
ATOM 1968 C CA . PHE A 1 249 ? 17.967 -21.238 -1.625 1.00 33.44 249 PHE A CA 1
ATOM 1969 C C . PHE A 1 249 ? 19.037 -22.041 -2.363 1.00 33.44 249 PHE A C 1
ATOM 1971 O O . PHE A 1 249 ? 20.200 -22.059 -1.971 1.00 33.44 249 PHE A O 1
ATOM 1978 N N . GLY A 1 250 ? 18.606 -22.752 -3.407 1.00 33.44 250 GLY A N 1
ATOM 1979 C CA . GLY A 1 250 ? 19.458 -23.595 -4.234 1.00 33.44 250 GLY A CA 1
ATOM 1980 C C . GLY A 1 250 ? 20.662 -22.831 -4.782 1.00 33.44 250 GLY A C 1
ATOM 1981 O O . GLY A 1 250 ? 20.525 -21.764 -5.369 1.00 33.44 250 GLY A O 1
ATOM 1982 N N . THR A 1 251 ? 21.822 -23.435 -4.546 1.00 39.00 251 THR A N 1
ATOM 1983 C CA . THR A 1 251 ? 23.132 -23.263 -5.183 1.00 39.00 251 THR A CA 1
ATOM 1984 C C . THR A 1 251 ? 23.158 -22.438 -6.472 1.00 39.00 251 THR A C 1
ATOM 1986 O O . THR A 1 251 ? 23.014 -22.988 -7.555 1.00 39.00 251 THR A O 1
ATOM 1989 N N . GLU A 1 252 ? 23.497 -21.159 -6.339 1.00 32.00 252 GLU A N 1
ATOM 1990 C CA . GLU A 1 252 ? 24.697 -20.579 -6.951 1.00 32.00 252 GLU A CA 1
ATOM 1991 C C . GLU A 1 252 ? 25.339 -19.681 -5.889 1.00 32.00 252 GLU A C 1
ATOM 1993 O O . GLU A 1 252 ? 24.648 -18.946 -5.185 1.00 32.00 252 GLU A O 1
ATOM 1998 N N . ALA A 1 253 ? 26.649 -19.814 -5.694 1.00 40.75 253 ALA A N 1
ATOM 1999 C CA . ALA A 1 253 ? 27.385 -19.157 -4.622 1.00 40.75 253 ALA A CA 1
ATOM 2000 C C . ALA A 1 253 ? 27.340 -17.620 -4.758 1.00 40.75 253 ALA A C 1
ATOM 2002 O O . ALA A 1 253 ? 28.171 -17.012 -5.428 1.00 40.75 253 ALA A O 1
ATOM 2003 N N . GLU A 1 254 ? 26.369 -16.987 -4.103 1.00 35.38 254 GLU A N 1
ATOM 2004 C CA . GLU A 1 254 ? 26.363 -15.551 -3.823 1.00 35.38 254 GLU A CA 1
ATOM 2005 C C . GLU A 1 254 ? 27.316 -15.265 -2.649 1.00 35.38 254 GLU A C 1
ATOM 2007 O O . GLU A 1 254 ? 27.239 -15.942 -1.618 1.00 35.38 254 GLU A O 1
ATOM 2012 N N . PRO A 1 255 ? 28.235 -14.288 -2.768 1.00 33.50 255 PRO A N 1
ATOM 2013 C CA . PRO A 1 255 ? 29.163 -13.969 -1.696 1.00 33.50 255 PRO A CA 1
ATOM 2014 C C . PRO A 1 255 ? 28.387 -13.480 -0.471 1.00 33.50 255 PRO A C 1
ATOM 2016 O O . PRO A 1 255 ? 27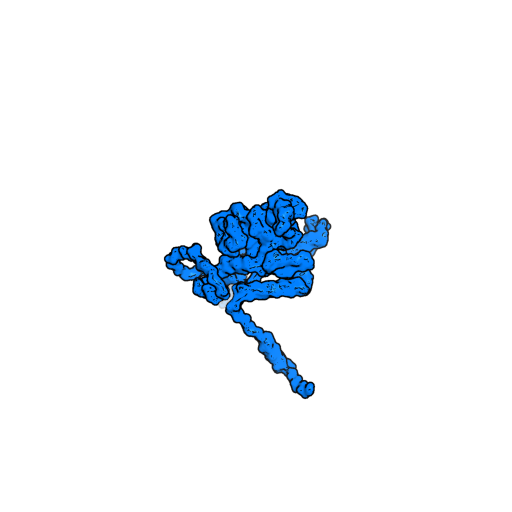.556 -12.574 -0.542 1.00 33.50 255 PRO A O 1
ATOM 2019 N N . SER A 1 256 ? 28.680 -14.135 0.647 1.00 37.84 256 SER A N 1
ATOM 2020 C CA . SER A 1 256 ? 28.034 -14.011 1.946 1.00 37.84 256 SER A CA 1
ATOM 2021 C C . SER A 1 256 ? 27.711 -12.570 2.364 1.00 37.84 256 SER A C 1
ATOM 2023 O O . SER A 1 256 ? 28.496 -11.632 2.216 1.00 37.84 256 SER A O 1
ATOM 2025 N N . THR A 1 257 ? 26.524 -12.413 2.951 1.00 39.00 257 THR A N 1
ATOM 2026 C CA . THR A 1 257 ? 25.981 -11.225 3.627 1.00 39.00 257 THR A CA 1
ATOM 2027 C C . THR A 1 257 ? 26.866 -10.764 4.794 1.00 39.00 257 THR A C 1
ATOM 2029 O O . THR A 1 257 ? 26.531 -10.913 5.967 1.00 39.00 257 THR A O 1
ATOM 2032 N N . GLN A 1 258 ? 28.018 -10.170 4.485 1.00 33.75 258 GLN A N 1
ATOM 2033 C CA . GLN A 1 258 ? 29.018 -9.738 5.467 1.00 33.75 258 GLN A CA 1
ATOM 2034 C C . GLN A 1 258 ? 28.649 -8.421 6.182 1.00 33.75 258 GLN A C 1
ATOM 2036 O O . GLN A 1 258 ? 29.244 -8.080 7.203 1.00 33.75 258 GLN A O 1
ATOM 2041 N N . TRP A 1 259 ? 27.627 -7.696 5.711 1.00 31.16 259 TRP A N 1
ATOM 2042 C CA . TRP A 1 259 ? 27.184 -6.432 6.320 1.00 31.16 259 TRP A CA 1
ATOM 2043 C C . TRP A 1 259 ? 26.291 -6.613 7.562 1.00 31.16 259 TRP A C 1
ATOM 2045 O O . TRP A 1 259 ? 26.074 -5.665 8.315 1.00 31.16 259 TRP A O 1
ATOM 2055 N N . TYR A 1 260 ? 25.832 -7.840 7.836 1.00 36.91 260 TYR A N 1
ATOM 2056 C CA . TYR A 1 260 ? 25.019 -8.179 9.009 1.00 36.91 260 TYR A CA 1
ATOM 2057 C C . TYR A 1 260 ? 25.811 -8.711 10.213 1.00 36.91 260 TYR A C 1
ATOM 2059 O O . TYR A 1 260 ? 25.202 -9.230 11.150 1.00 36.91 260 TYR A O 1
ATOM 2067 N N . SER A 1 261 ? 27.138 -8.531 10.275 1.00 31.56 261 SER A N 1
ATOM 2068 C CA . SER A 1 261 ? 27.900 -8.809 11.506 1.00 31.56 261 SER A CA 1
ATOM 2069 C C . SER A 1 261 ? 27.627 -7.737 12.575 1.00 31.56 261 SER A C 1
ATOM 2071 O O . SER A 1 261 ? 28.464 -6.910 12.937 1.00 31.56 261 SER A O 1
ATOM 2073 N N . ARG A 1 262 ? 26.388 -7.712 13.073 1.00 39.03 262 ARG A N 1
ATOM 2074 C CA . ARG A 1 262 ? 25.974 -6.926 14.229 1.00 39.03 262 ARG A CA 1
ATOM 2075 C C . ARG A 1 262 ? 26.553 -7.626 15.459 1.00 39.03 262 ARG A C 1
ATOM 2077 O O . ARG A 1 262 ? 26.265 -8.794 15.708 1.00 39.03 262 ARG A O 1
ATOM 2084 N N . ARG A 1 263 ? 27.403 -6.903 16.201 1.00 33.75 263 ARG A N 1
ATOM 2085 C CA . ARG A 1 263 ? 28.011 -7.304 17.484 1.00 33.75 263 ARG A CA 1
ATOM 2086 C C . ARG A 1 263 ? 27.074 -8.209 18.294 1.00 33.75 263 ARG A C 1
ATOM 2088 O O . ARG A 1 263 ? 25.951 -7.809 18.593 1.00 33.75 263 ARG A O 1
ATOM 2095 N N . LYS A 1 264 ? 27.573 -9.383 18.701 1.00 35.97 264 LYS A N 1
ATOM 2096 C CA . LYS A 1 264 ? 26.940 -10.284 19.680 1.00 35.97 264 LYS A CA 1
ATOM 2097 C C . LYS A 1 264 ? 26.800 -9.575 21.034 1.00 35.97 264 LYS A C 1
ATOM 2099 O O . LYS A 1 264 ? 27.602 -9.782 21.939 1.00 35.97 264 LYS A O 1
ATOM 2104 N N . THR A 1 265 ? 25.791 -8.730 21.201 1.00 38.56 265 THR A N 1
ATOM 2105 C CA . THR A 1 265 ? 25.300 -8.366 22.529 1.00 38.56 265 THR A CA 1
ATOM 2106 C C . THR A 1 265 ? 24.392 -9.494 23.008 1.00 38.56 265 THR A C 1
ATOM 2108 O O . THR A 1 265 ? 23.482 -9.903 22.292 1.00 38.56 265 THR A O 1
ATOM 2111 N N . LYS A 1 266 ? 24.683 -10.041 24.199 1.00 37.44 266 LYS A N 1
ATOM 2112 C CA . LYS A 1 266 ? 23.876 -11.058 24.902 1.00 37.44 266 LYS A CA 1
ATOM 2113 C C . LYS A 1 266 ? 22.384 -10.707 24.790 1.00 37.44 266 LYS A C 1
ATOM 2115 O O . LYS A 1 266 ? 21.913 -9.800 25.472 1.00 37.44 266 LYS A O 1
ATOM 2120 N N . GLN A 1 267 ? 21.657 -11.408 23.923 1.00 41.34 267 GLN A N 1
ATOM 2121 C CA . GLN A 1 267 ? 20.221 -11.217 23.749 1.00 41.34 267 GLN A CA 1
ATOM 2122 C C . GLN A 1 267 ? 19.511 -11.790 24.980 1.00 41.34 267 GLN A C 1
ATOM 2124 O O . GLN A 1 267 ? 19.613 -12.980 25.275 1.00 41.34 267 GLN A O 1
ATOM 2129 N N . ARG A 1 268 ? 18.819 -10.923 25.726 1.00 38.53 268 ARG A N 1
ATOM 2130 C CA . ARG A 1 268 ? 17.776 -11.347 26.668 1.00 38.53 268 ARG A CA 1
ATOM 2131 C C . ARG A 1 268 ? 16.650 -11.990 25.849 1.00 38.53 268 ARG A C 1
ATOM 2133 O O . ARG A 1 268 ? 16.386 -11.544 24.738 1.00 38.53 268 ARG A O 1
ATOM 2140 N N . GLY A 1 269 ? 16.025 -13.038 26.388 1.00 41.12 269 GLY A N 1
ATOM 2141 C CA . GLY A 1 269 ? 14.962 -13.788 25.709 1.00 41.12 269 GLY A CA 1
ATOM 2142 C C . GLY A 1 269 ? 13.814 -12.907 25.178 1.00 41.12 269 GLY A C 1
ATOM 2143 O O . GLY A 1 269 ? 13.654 -11.761 25.620 1.00 41.12 269 GLY A O 1
ATOM 2144 N N . PRO A 1 270 ? 13.008 -13.430 24.233 1.00 40.25 270 PRO A N 1
ATOM 2145 C CA . PRO A 1 270 ? 11.986 -12.660 23.534 1.00 40.25 270 PRO A CA 1
ATOM 2146 C C . PRO A 1 270 ? 10.962 -12.131 24.539 1.00 40.25 270 PRO A C 1
ATOM 2148 O O . PRO A 1 270 ? 10.216 -12.886 25.152 1.00 40.25 270 PRO A O 1
ATOM 2151 N N . THR A 1 271 ? 10.953 -10.817 24.742 1.00 40.78 271 THR A N 1
ATOM 2152 C CA . THR A 1 271 ? 10.141 -10.166 25.783 1.00 40.78 271 THR A CA 1
ATOM 2153 C C . THR A 1 271 ? 8.788 -9.672 25.261 1.00 40.78 271 THR A C 1
ATOM 2155 O O . THR A 1 271 ? 8.041 -9.046 26.007 1.00 40.78 271 THR A O 1
ATOM 2158 N N . ARG A 1 272 ? 8.446 -9.926 23.987 1.00 46.06 272 ARG A N 1
ATOM 2159 C CA . ARG A 1 272 ? 7.178 -9.506 23.367 1.00 46.06 272 ARG A CA 1
ATOM 2160 C C . ARG A 1 272 ? 6.667 -10.565 22.388 1.00 46.06 272 ARG A C 1
ATOM 2162 O O . ARG A 1 272 ? 7.456 -11.148 21.648 1.00 46.06 272 ARG A O 1
ATOM 2169 N N . ALA A 1 273 ? 5.351 -10.794 22.387 1.00 47.59 273 ALA A N 1
ATOM 2170 C CA . ALA A 1 273 ? 4.673 -11.558 21.341 1.00 47.59 273 ALA A CA 1
ATOM 2171 C C . ALA A 1 273 ? 5.016 -10.945 19.976 1.00 47.59 273 ALA A C 1
ATOM 2173 O O . ALA A 1 273 ? 5.058 -9.721 19.854 1.00 47.59 273 ALA A O 1
ATOM 2174 N N . ASN A 1 274 ? 5.301 -11.762 18.963 1.00 60.97 274 ASN A N 1
ATOM 2175 C CA . ASN A 1 274 ? 5.686 -11.207 17.668 1.00 60.97 274 ASN A CA 1
ATOM 2176 C C . ASN A 1 274 ? 4.457 -10.656 16.909 1.00 60.97 274 ASN A C 1
ATOM 2178 O O . ASN A 1 274 ? 3.315 -10.982 17.240 1.00 60.97 274 ASN A O 1
ATOM 2182 N N . VAL A 1 275 ? 4.693 -9.817 15.898 1.00 63.94 275 VAL A N 1
ATOM 2183 C CA . VAL A 1 275 ? 3.653 -9.074 15.167 1.00 63.94 275 VAL A CA 1
ATOM 2184 C C . VAL A 1 275 ? 2.555 -9.976 14.595 1.00 63.94 275 VAL A C 1
ATOM 2186 O O . VAL A 1 275 ? 1.385 -9.647 14.750 1.00 63.94 275 VAL A O 1
ATOM 2189 N N . ALA A 1 276 ? 2.871 -11.145 14.029 1.00 61.25 276 ALA A N 1
ATOM 2190 C CA . ALA A 1 276 ? 1.841 -12.063 13.524 1.00 61.25 276 ALA A CA 1
ATOM 2191 C C . ALA A 1 276 ? 0.963 -12.634 14.649 1.00 61.25 276 ALA A C 1
ATOM 2193 O O . ALA A 1 276 ? -0.225 -12.887 14.442 1.00 61.25 276 ALA A O 1
ATOM 2194 N N . THR A 1 277 ? 1.531 -12.818 15.843 1.00 63.69 277 THR A N 1
ATOM 2195 C CA . THR A 1 277 ? 0.787 -13.228 17.041 1.00 63.69 277 THR A CA 1
ATOM 2196 C C . THR A 1 277 ? -0.084 -12.086 17.561 1.00 63.69 277 THR A C 1
ATOM 2198 O O . THR A 1 277 ? -1.250 -12.315 17.875 1.00 63.69 277 THR A O 1
ATOM 2201 N N . ILE A 1 278 ? 0.444 -10.857 17.601 1.00 63.31 278 ILE A N 1
ATOM 2202 C CA . ILE A 1 278 ? -0.304 -9.651 17.999 1.00 63.31 278 ILE A CA 1
ATOM 2203 C C . ILE A 1 278 ? -1.484 -9.419 17.051 1.00 63.31 278 ILE A C 1
ATOM 2205 O O . ILE A 1 278 ? -2.614 -9.239 17.496 1.00 63.31 278 ILE A O 1
ATOM 2209 N N . LEU A 1 279 ? -1.236 -9.502 15.745 1.00 65.81 279 LEU A N 1
ATOM 2210 C CA . LEU A 1 279 ? -2.243 -9.350 14.697 1.00 65.81 279 LEU A CA 1
ATOM 2211 C C . LEU A 1 279 ? -3.128 -10.594 14.526 1.00 65.81 279 LEU A C 1
ATOM 2213 O O . LEU A 1 279 ? -3.967 -10.620 13.630 1.00 65.81 279 LEU A O 1
ATOM 2217 N N . LYS A 1 280 ? -2.942 -11.637 15.354 1.00 67.19 280 LYS A N 1
ATOM 2218 C CA . LYS A 1 280 ? -3.686 -12.909 15.304 1.00 67.19 280 LYS A CA 1
ATOM 2219 C C . LYS A 1 280 ? -3.793 -13.472 13.885 1.00 67.19 280 LYS A C 1
ATOM 2221 O O . LYS A 1 280 ? -4.801 -14.069 13.510 1.00 67.19 280 LYS A O 1
ATOM 2226 N N . MET A 1 281 ? -2.723 -13.325 13.105 1.00 69.31 281 MET A N 1
ATOM 2227 C CA . MET A 1 281 ? -2.666 -13.765 11.711 1.00 69.31 281 MET A CA 1
ATOM 2228 C C . MET A 1 281 ? -2.878 -15.277 11.597 1.00 69.31 281 MET A C 1
ATOM 2230 O O . MET A 1 281 ? -3.241 -15.768 10.535 1.00 69.31 281 MET A O 1
ATOM 2234 N N . ASN A 1 282 ? -2.685 -16.037 12.688 1.00 70.56 282 ASN A N 1
ATOM 2235 C CA . ASN A 1 282 ? -2.954 -17.475 12.757 1.00 70.56 282 ASN A CA 1
ATOM 2236 C C . ASN A 1 282 ? -2.334 -18.223 11.568 1.00 70.56 282 ASN A C 1
ATOM 2238 O O . ASN A 1 282 ? -2.946 -19.139 11.016 1.00 70.56 282 ASN A O 1
ATOM 2242 N N . GLY A 1 283 ? -1.123 -17.798 11.180 1.00 67.69 283 GLY A N 1
ATOM 2243 C CA . GLY A 1 283 ? -0.351 -18.277 10.033 1.00 67.69 283 GLY A CA 1
ATOM 2244 C C . GLY A 1 283 ? -1.049 -18.157 8.683 1.00 67.69 283 GLY A C 1
ATOM 2245 O O . GLY A 1 283 ? -0.905 -19.044 7.844 1.00 67.69 283 GLY A O 1
ATOM 2246 N N . LYS A 1 284 ? -1.828 -17.090 8.507 1.00 79.81 284 LYS A N 1
ATOM 2247 C CA . LYS A 1 284 ? -2.337 -16.623 7.226 1.00 79.81 284 LYS A CA 1
ATOM 2248 C C . LYS A 1 284 ? -1.995 -15.149 7.051 1.00 79.81 284 LYS A C 1
ATOM 2250 O O . LYS A 1 284 ? -2.153 -14.362 7.981 1.00 79.81 284 LYS A O 1
ATOM 2255 N N . VAL A 1 285 ? -1.533 -14.773 5.866 1.00 83.19 285 VAL A N 1
ATOM 2256 C CA . VAL A 1 285 ? -1.384 -13.368 5.491 1.00 83.19 285 VAL A CA 1
ATOM 2257 C C . VAL A 1 285 ? -2.757 -12.700 5.449 1.00 83.19 285 VAL A C 1
ATOM 2259 O O . VAL A 1 285 ? -3.759 -13.341 5.124 1.00 83.19 285 VAL A O 1
ATOM 2262 N N . THR A 1 286 ? -2.809 -11.414 5.779 1.00 85.62 286 THR A N 1
ATOM 2263 C CA . THR A 1 286 ? -4.018 -10.597 5.617 1.00 85.62 286 THR A CA 1
ATOM 2264 C C . THR A 1 286 ? -3.880 -9.716 4.377 1.00 85.62 286 THR A C 1
ATOM 2266 O O . THR A 1 286 ? -2.768 -9.289 4.058 1.00 85.62 286 THR A O 1
ATOM 2269 N N . SER A 1 287 ? -4.997 -9.412 3.710 1.00 90.12 287 SER A N 1
ATOM 2270 C CA . SER A 1 287 ? -5.096 -8.432 2.609 1.00 90.12 287 SER A CA 1
ATOM 2271 C C . SER A 1 287 ? -4.312 -7.155 2.926 1.00 90.12 287 SER A C 1
ATOM 2273 O O . SER A 1 287 ? -3.364 -6.783 2.238 1.00 90.12 287 SER A O 1
ATOM 2275 N N . ARG A 1 288 ? -4.625 -6.564 4.079 1.00 89.12 288 ARG A N 1
ATOM 2276 C CA . ARG A 1 288 ? -4.032 -5.327 4.597 1.00 89.12 288 ARG A CA 1
ATOM 2277 C C . ARG A 1 288 ? -2.529 -5.429 4.867 1.00 89.12 288 ARG A C 1
ATOM 2279 O O . ARG A 1 288 ? -1.807 -4.461 4.656 1.00 89.12 288 ARG A O 1
ATOM 2286 N N . SER A 1 289 ? -2.023 -6.598 5.278 1.00 87.62 289 SER A N 1
ATOM 2287 C CA . SER A 1 289 ? -0.572 -6.804 5.437 1.00 87.62 289 SER A CA 1
ATOM 2288 C C . SER A 1 289 ? 0.173 -6.817 4.099 1.00 87.62 289 SER A C 1
ATOM 2290 O O . SER A 1 289 ? 1.300 -6.323 4.020 1.00 87.62 289 SER A O 1
ATOM 2292 N N . ILE A 1 290 ? -0.456 -7.337 3.037 1.00 92.50 290 ILE A N 1
ATOM 2293 C CA . ILE A 1 290 ? 0.101 -7.306 1.679 1.00 92.50 290 ILE A CA 1
ATOM 2294 C C . ILE A 1 290 ? 0.074 -5.870 1.151 1.00 92.50 290 ILE A C 1
ATOM 2296 O O . ILE A 1 290 ? 1.099 -5.390 0.673 1.00 92.50 290 ILE A O 1
ATOM 2300 N N . ALA A 1 291 ? -1.049 -5.162 1.317 1.00 94.56 291 ALA A N 1
ATOM 2301 C CA . ALA A 1 291 ? -1.171 -3.754 0.941 1.00 94.56 291 ALA A CA 1
ATOM 2302 C C . ALA A 1 291 ? -0.100 -2.886 1.626 1.00 94.56 291 ALA A C 1
ATOM 2304 O O . ALA A 1 291 ? 0.626 -2.147 0.966 1.00 94.56 291 ALA A O 1
ATOM 2305 N N . TYR A 1 292 ? 0.098 -3.055 2.938 1.00 92.88 292 TYR A N 1
ATOM 2306 C CA . TYR A 1 292 ? 1.164 -2.364 3.669 1.00 92.88 292 TYR A CA 1
ATOM 2307 C C . TYR A 1 292 ? 2.565 -2.731 3.155 1.00 92.88 292 TYR A C 1
ATOM 2309 O O . TYR A 1 292 ? 3.412 -1.860 2.984 1.00 92.88 292 TYR A O 1
ATOM 2317 N N . THR A 1 293 ? 2.812 -4.011 2.857 1.00 93.56 293 THR A N 1
ATOM 2318 C CA . THR A 1 293 ? 4.085 -4.464 2.267 1.00 93.56 293 THR A CA 1
ATOM 2319 C C . THR A 1 293 ? 4.373 -3.738 0.949 1.00 93.56 293 THR A C 1
ATOM 2321 O O . THR A 1 293 ? 5.502 -3.295 0.733 1.00 93.56 293 THR A O 1
ATOM 2324 N N . ALA A 1 294 ? 3.363 -3.583 0.089 1.00 96.88 294 ALA A N 1
ATOM 2325 C CA . ALA A 1 294 ? 3.486 -2.854 -1.168 1.00 96.88 294 ALA A CA 1
ATOM 2326 C C . ALA A 1 294 ? 3.795 -1.369 -0.938 1.00 96.88 294 ALA A C 1
ATOM 2328 O O . ALA A 1 294 ? 4.742 -0.860 -1.530 1.00 96.88 294 ALA A O 1
ATOM 2329 N N . VAL A 1 295 ? 3.093 -0.700 -0.017 1.00 96.19 295 VAL A N 1
ATOM 2330 C CA . VAL A 1 295 ? 3.379 0.698 0.357 1.00 96.19 295 VAL A CA 1
ATOM 2331 C C . VAL A 1 295 ? 4.831 0.866 0.802 1.00 96.19 295 VAL A C 1
ATOM 2333 O O . VAL A 1 295 ? 5.524 1.757 0.319 1.00 96.19 295 VAL A O 1
ATOM 2336 N N . ILE A 1 296 ? 5.327 -0.008 1.684 1.00 95.00 296 ILE A N 1
ATOM 2337 C CA . ILE A 1 296 ? 6.710 0.071 2.172 1.00 95.00 296 ILE A CA 1
ATOM 2338 C C . ILE A 1 296 ? 7.721 -0.170 1.046 1.00 95.00 296 ILE A C 1
ATOM 2340 O O . ILE A 1 296 ? 8.757 0.498 1.017 1.00 95.00 296 ILE A O 1
ATOM 2344 N N . LEU A 1 297 ? 7.444 -1.096 0.121 1.00 96.50 297 LEU A N 1
ATOM 2345 C CA . LEU A 1 297 ? 8.292 -1.327 -1.050 1.00 96.50 297 LEU A CA 1
ATOM 2346 C C . LEU A 1 297 ? 8.363 -0.077 -1.932 1.00 96.50 297 LEU A C 1
ATOM 2348 O O . LEU A 1 297 ? 9.458 0.428 -2.174 1.00 96.50 297 LEU A O 1
ATOM 2352 N N . VAL A 1 298 ? 7.205 0.423 -2.371 1.00 97.25 298 VAL A N 1
ATOM 2353 C CA . VAL A 1 298 ? 7.096 1.577 -3.276 1.00 97.25 298 VAL A CA 1
ATOM 2354 C C . VAL A 1 298 ? 7.740 2.800 -2.637 1.00 97.25 298 VAL A C 1
ATOM 2356 O O . VAL A 1 298 ? 8.601 3.425 -3.248 1.00 97.25 298 VAL A O 1
ATOM 2359 N N . PHE A 1 299 ? 7.441 3.078 -1.366 1.00 96.44 299 PHE A N 1
ATOM 2360 C CA . PHE A 1 299 ? 8.032 4.203 -0.645 1.00 96.44 299 PHE A CA 1
ATOM 2361 C C . PHE A 1 299 ? 9.566 4.126 -0.613 1.00 96.44 299 PHE A C 1
ATOM 2363 O O . PHE A 1 299 ? 10.248 5.128 -0.815 1.00 96.44 299 PHE A O 1
ATOM 2370 N N . ASN A 1 300 ? 10.137 2.933 -0.416 1.00 96.19 300 ASN A N 1
ATOM 2371 C CA . ASN A 1 300 ? 11.590 2.754 -0.428 1.00 96.19 300 ASN A CA 1
ATOM 2372 C C . ASN A 1 300 ? 12.224 2.842 -1.818 1.00 96.19 300 ASN A C 1
ATOM 2374 O O . ASN A 1 300 ? 13.436 3.035 -1.891 1.00 96.19 300 ASN A O 1
ATOM 2378 N N . LEU A 1 301 ? 11.455 2.699 -2.894 1.00 97.19 301 LEU A N 1
ATOM 2379 C CA . LEU A 1 301 ? 11.931 2.947 -4.253 1.00 97.19 301 LEU A CA 1
ATOM 2380 C C . LEU A 1 301 ? 11.942 4.442 -4.596 1.00 97.19 301 LEU A C 1
ATOM 2382 O O . LEU A 1 301 ? 12.635 4.828 -5.532 1.00 97.19 301 LEU A O 1
ATOM 2386 N N . THR A 1 302 ? 11.226 5.280 -3.841 1.00 96.69 302 THR A N 1
ATOM 2387 C CA . THR A 1 302 ? 11.261 6.741 -4.000 1.00 96.69 302 THR A CA 1
ATOM 2388 C C . THR A 1 302 ? 12.488 7.377 -3.349 1.00 96.69 302 THR A C 1
ATOM 2390 O O . THR A 1 302 ? 13.187 6.761 -2.541 1.00 96.69 302 THR A O 1
ATOM 2393 N N . ASP A 1 303 ? 12.706 8.644 -3.679 1.00 95.25 303 ASP A N 1
ATOM 2394 C CA . ASP A 1 303 ? 13.696 9.554 -3.106 1.00 95.25 303 ASP A CA 1
ATOM 2395 C C . ASP A 1 303 ? 13.170 10.374 -1.911 1.00 95.25 303 ASP A C 1
ATOM 2397 O O . ASP A 1 303 ? 13.871 11.242 -1.395 1.00 95.25 303 ASP A O 1
ATOM 2401 N N . ALA A 1 304 ? 11.961 10.089 -1.409 1.00 94.25 304 ALA A N 1
ATOM 2402 C CA . ALA A 1 304 ? 11.393 10.802 -0.266 1.00 94.25 304 ALA A CA 1
ATOM 2403 C C . ALA A 1 304 ? 12.311 10.714 0.967 1.00 94.25 304 ALA A C 1
ATOM 2405 O O . ALA A 1 304 ? 12.661 9.618 1.413 1.00 94.25 304 ALA A O 1
ATOM 2406 N N . VAL A 1 305 ? 12.668 11.849 1.578 1.00 90.00 305 VAL A N 1
ATOM 2407 C CA . VAL A 1 305 ? 13.598 11.902 2.729 1.00 90.00 305 VAL A CA 1
ATOM 2408 C C . VAL A 1 305 ? 12.966 11.328 4.002 1.00 90.00 305 VAL A C 1
ATOM 2410 O O . VAL A 1 305 ? 13.592 10.565 4.742 1.00 90.00 305 VAL A O 1
ATOM 2413 N N . GLN A 1 306 ? 11.689 11.625 4.223 1.00 88.69 306 GLN A N 1
ATOM 2414 C CA . GLN A 1 306 ? 10.899 11.182 5.371 1.00 88.69 306 GLN A CA 1
ATOM 2415 C C . GLN A 1 306 ? 9.522 10.718 4.912 1.00 88.69 306 GLN A C 1
ATOM 2417 O O . GLN A 1 306 ? 9.093 11.078 3.818 1.00 88.69 306 GLN A O 1
ATOM 2422 N N . TRP A 1 307 ? 8.838 9.934 5.750 1.00 89.81 307 TRP A N 1
ATOM 2423 C CA . TRP A 1 307 ? 7.468 9.521 5.461 1.00 89.81 307 TRP A CA 1
ATOM 2424 C C . TRP A 1 307 ? 6.576 10.732 5.168 1.00 89.81 307 TRP A C 1
ATOM 2426 O O . TRP A 1 307 ? 6.566 11.702 5.924 1.00 89.81 307 TRP A O 1
ATOM 2436 N N . THR A 1 308 ? 5.815 10.627 4.088 1.00 91.19 308 THR A N 1
ATOM 2437 C CA . THR A 1 308 ? 4.803 11.585 3.650 1.00 91.19 308 THR A CA 1
ATOM 2438 C C . THR A 1 308 ? 3.646 10.796 3.047 1.00 91.19 308 THR A C 1
ATOM 2440 O O . THR A 1 308 ? 3.858 9.698 2.529 1.00 91.19 308 THR A O 1
ATOM 2443 N N . GLU A 1 309 ? 2.429 11.324 3.148 1.00 89.56 309 GLU A N 1
ATOM 2444 C CA . GLU A 1 309 ? 1.248 10.695 2.543 1.00 89.56 309 GLU A CA 1
ATOM 2445 C C . GLU A 1 309 ? 1.273 10.819 1.020 1.00 89.56 309 GLU A C 1
ATOM 2447 O O . GLU A 1 309 ? 0.931 9.861 0.337 1.00 89.56 309 GLU A O 1
ATOM 2452 N N . CYS A 1 310 ? 1.785 11.939 0.501 1.00 93.38 310 CYS A N 1
ATOM 2453 C CA . CYS A 1 310 ? 1.971 12.157 -0.929 1.00 93.38 310 CYS A CA 1
ATOM 2454 C C . CYS A 1 310 ? 3.424 12.527 -1.235 1.00 93.38 310 CYS A C 1
ATOM 2456 O O . CYS A 1 310 ? 4.018 13.357 -0.539 1.00 93.38 310 CYS A O 1
ATOM 2458 N N . HIS A 1 311 ? 3.996 11.940 -2.287 1.00 93.56 311 HIS A N 1
ATOM 2459 C CA . HIS A 1 311 ? 5.341 12.264 -2.777 1.00 93.56 311 HIS A CA 1
ATOM 2460 C C . HIS A 1 311 ? 5.346 12.327 -4.301 1.00 93.56 311 HIS A C 1
ATOM 2462 O O . HIS A 1 311 ? 4.942 11.367 -4.947 1.00 93.56 311 HIS A O 1
ATOM 2468 N N . ASN A 1 312 ? 5.799 13.442 -4.881 1.00 89.62 312 ASN A N 1
ATOM 2469 C CA . ASN A 1 312 ? 5.813 13.664 -6.337 1.00 89.62 312 ASN A CA 1
ATOM 2470 C C . ASN A 1 312 ? 4.460 13.377 -7.029 1.00 89.62 312 ASN A C 1
ATOM 2472 O O . ASN A 1 312 ? 4.414 12.877 -8.149 1.00 89.62 312 ASN A O 1
ATOM 2476 N N . GLY A 1 313 ? 3.354 13.690 -6.344 1.00 89.62 313 GLY A N 1
ATOM 2477 C CA . GLY A 1 313 ? 1.988 13.446 -6.818 1.00 89.62 313 GLY A CA 1
ATOM 2478 C C . GLY A 1 313 ? 1.457 12.029 -6.570 1.00 89.62 313 GLY A C 1
ATOM 2479 O O . GLY A 1 313 ? 0.260 11.818 -6.722 1.00 89.62 313 GLY A O 1
ATOM 2480 N N . PHE A 1 314 ? 2.294 11.086 -6.128 1.00 93.69 314 PHE A N 1
ATOM 2481 C CA . PHE A 1 314 ? 1.858 9.739 -5.764 1.00 93.69 314 PHE A CA 1
ATOM 2482 C C . PHE A 1 314 ? 1.276 9.735 -4.348 1.00 93.69 314 PHE A C 1
ATOM 2484 O O . PHE A 1 314 ? 1.997 10.029 -3.389 1.00 93.69 314 PHE A O 1
ATOM 2491 N N . ASP A 1 315 ? -0.003 9.390 -4.211 1.00 95.12 315 ASP A N 1
ATOM 2492 C CA . ASP A 1 315 ? -0.702 9.293 -2.926 1.00 95.12 315 ASP A CA 1
ATOM 2493 C C . ASP A 1 315 ? -0.612 7.862 -2.362 1.00 95.12 315 ASP A C 1
ATOM 2495 O O . ASP A 1 315 ? -1.240 6.919 -2.850 1.00 95.12 315 ASP A O 1
ATOM 2499 N N . PHE A 1 316 ? 0.176 7.690 -1.297 1.00 94.62 316 PHE A N 1
ATOM 2500 C CA . PHE A 1 316 ? 0.371 6.400 -0.634 1.00 94.62 316 PHE A CA 1
ATOM 2501 C C . PHE A 1 316 ? -0.850 5.934 0.157 1.00 94.62 316 PHE A C 1
ATOM 2503 O O . PHE A 1 316 ? -0.990 4.729 0.393 1.00 94.62 316 PHE A O 1
ATOM 2510 N N . ARG A 1 317 ? -1.709 6.857 0.599 1.00 92.31 317 ARG A N 1
ATOM 2511 C CA . ARG A 1 317 ? -2.956 6.515 1.279 1.00 92.31 317 ARG A CA 1
ATOM 2512 C C . ARG A 1 317 ? -3.949 5.969 0.263 1.00 92.31 317 ARG A C 1
ATOM 2514 O O . ARG A 1 317 ? -4.419 4.852 0.462 1.00 92.31 317 ARG A O 1
ATOM 2521 N N . ALA A 1 318 ? -4.184 6.687 -0.832 1.00 93.44 318 ALA A N 1
ATOM 2522 C CA . ALA A 1 318 ? -5.036 6.221 -1.923 1.00 93.44 318 ALA A CA 1
ATOM 2523 C C . ALA A 1 318 ? -4.519 4.896 -2.509 1.00 93.44 318 ALA A C 1
ATOM 2525 O O . ALA A 1 318 ? -5.297 3.974 -2.735 1.00 93.44 318 ALA A O 1
ATOM 2526 N N . PHE A 1 319 ? -3.198 4.742 -2.646 1.00 96.38 319 PHE A N 1
ATOM 2527 C CA . PHE A 1 319 ? -2.586 3.486 -3.078 1.00 96.38 319 PHE A CA 1
ATOM 2528 C C . PHE A 1 319 ? -2.857 2.322 -2.112 1.00 96.38 319 PHE A C 1
ATOM 2530 O O . PHE A 1 319 ? -3.218 1.224 -2.536 1.00 96.38 319 PHE A O 1
ATOM 2537 N N . TYR A 1 320 ? -2.694 2.537 -0.801 1.00 94.75 320 TYR A N 1
ATOM 2538 C CA . TYR A 1 320 ? -3.016 1.516 0.199 1.00 94.75 320 TYR A CA 1
ATOM 2539 C C . TYR A 1 320 ? -4.493 1.124 0.138 1.00 94.75 320 TYR A C 1
ATOM 2541 O O . TYR A 1 320 ? -4.818 -0.061 0.165 1.00 94.75 320 TYR A O 1
ATOM 2549 N N . GLU A 1 321 ? -5.368 2.122 0.061 1.00 91.94 321 GLU A N 1
ATOM 2550 C CA . GLU A 1 321 ? -6.818 1.972 -0.009 1.00 91.94 321 GLU A CA 1
ATOM 2551 C C . GLU A 1 321 ? -7.232 1.176 -1.254 1.00 91.94 321 GLU A C 1
ATOM 2553 O O . GLU A 1 321 ? -7.887 0.146 -1.111 1.00 91.94 321 GLU A O 1
ATOM 2558 N N . PHE A 1 322 ? -6.710 1.529 -2.431 1.00 94.06 322 PHE A N 1
ATOM 2559 C CA . PHE A 1 322 ? -6.881 0.773 -3.674 1.00 94.06 322 PHE A CA 1
ATOM 2560 C C . PHE A 1 322 ? -6.499 -0.709 -3.527 1.00 94.06 322 PHE A C 1
ATOM 2562 O O . PHE A 1 322 ? -7.235 -1.599 -3.954 1.00 94.06 322 PHE A O 1
ATOM 2569 N N . LEU A 1 323 ? -5.358 -1.003 -2.894 1.00 95.50 323 LEU A N 1
ATOM 2570 C CA . LEU A 1 323 ? -4.931 -2.386 -2.680 1.00 95.50 323 LEU A CA 1
ATOM 2571 C C . LEU A 1 323 ? -5.835 -3.132 -1.697 1.00 95.50 323 LEU A C 1
ATOM 2573 O O . LEU A 1 323 ? -6.057 -4.329 -1.873 1.00 95.50 323 LEU A O 1
ATOM 2577 N N . VAL A 1 324 ? -6.332 -2.468 -0.650 1.00 92.75 324 VAL A N 1
ATOM 2578 C CA . VAL A 1 324 ? -7.295 -3.078 0.276 1.00 92.75 324 VAL A CA 1
ATOM 2579 C C . VAL A 1 324 ? -8.581 -3.422 -0.462 1.00 92.75 324 VAL A C 1
ATOM 2581 O O . VAL A 1 324 ? -9.027 -4.566 -0.364 1.00 92.75 324 VAL A O 1
ATOM 2584 N N . ASP A 1 325 ? -9.109 -2.486 -1.243 1.00 90.88 325 ASP A N 1
ATOM 2585 C CA . ASP A 1 325 ? -10.357 -2.651 -1.985 1.00 90.88 325 ASP A CA 1
ATOM 2586 C C . ASP A 1 325 ? -10.211 -3.769 -3.039 1.00 90.88 325 ASP A C 1
ATOM 2588 O O . ASP A 1 325 ? -11.073 -4.642 -3.137 1.00 90.88 325 ASP A O 1
ATOM 2592 N N . TYR A 1 326 ? -9.053 -3.874 -3.710 1.00 93.25 326 TYR A N 1
ATOM 2593 C CA . TYR A 1 326 ? -8.730 -4.996 -4.608 1.00 93.25 326 TYR A CA 1
ATOM 2594 C C . TYR A 1 326 ? -8.884 -6.377 -3.940 1.00 93.25 326 TYR A C 1
ATOM 2596 O O . TYR A 1 326 ? -9.309 -7.345 -4.576 1.00 93.25 326 TYR A O 1
ATOM 2604 N N . PHE A 1 327 ? -8.533 -6.500 -2.656 1.00 92.50 327 PHE A N 1
ATOM 2605 C CA . PHE A 1 327 ? -8.668 -7.757 -1.915 1.00 92.50 327 PHE A CA 1
ATOM 2606 C C . PHE A 1 327 ? -10.051 -7.953 -1.283 1.00 92.50 327 PHE A C 1
ATOM 2608 O O . PHE A 1 327 ? -10.522 -9.091 -1.200 1.00 92.50 327 PHE A O 1
ATOM 2615 N N . GLU A 1 328 ? -10.646 -6.893 -0.741 1.00 89.00 328 GLU A N 1
ATOM 2616 C CA . GLU A 1 328 ? -11.830 -6.970 0.124 1.00 89.00 328 GLU A CA 1
ATOM 2617 C C . GLU A 1 328 ? -13.142 -6.793 -0.652 1.00 89.00 328 GLU A C 1
ATOM 2619 O O . GLU A 1 328 ? -14.164 -7.328 -0.218 1.00 89.00 328 GLU A O 1
ATOM 2624 N N . GLU A 1 329 ? -13.100 -6.185 -1.841 1.00 86.94 329 GLU A N 1
ATOM 2625 C CA . GLU A 1 329 ? -14.271 -5.889 -2.674 1.00 86.94 329 GLU A CA 1
ATOM 2626 C C . GLU A 1 329 ? -14.178 -6.425 -4.121 1.00 86.94 329 GLU A C 1
ATOM 2628 O O . GLU A 1 329 ? -14.283 -5.689 -5.104 1.00 86.94 329 GLU A O 1
ATOM 2633 N N . PRO A 1 330 ? -14.003 -7.745 -4.307 1.00 86.25 330 PRO A N 1
ATOM 2634 C CA . PRO A 1 330 ? -13.992 -8.338 -5.637 1.00 86.25 330 PRO A CA 1
ATOM 2635 C C . PRO A 1 330 ? -15.390 -8.308 -6.280 1.00 86.25 330 PRO A C 1
ATOM 2637 O O . PRO A 1 330 ? -16.321 -8.953 -5.792 1.00 86.25 330 PRO A O 1
ATOM 2640 N N . GLN A 1 331 ? -15.492 -7.637 -7.429 1.00 82.81 331 GLN A N 1
ATOM 2641 C CA . GLN A 1 331 ? -16.744 -7.379 -8.158 1.00 82.81 331 GLN A CA 1
ATOM 2642 C C . GLN A 1 331 ? -17.481 -8.656 -8.599 1.00 82.81 331 GLN A C 1
ATOM 2644 O O . GLN A 1 331 ? -18.706 -8.749 -8.533 1.00 82.81 331 GLN A O 1
ATOM 2649 N N . ASP A 1 332 ? -16.739 -9.685 -9.020 1.00 88.31 332 ASP A N 1
ATOM 2650 C CA . ASP A 1 332 ? -17.313 -10.899 -9.601 1.00 88.31 332 ASP A CA 1
ATOM 2651 C C . ASP A 1 332 ? -16.722 -12.205 -9.018 1.00 88.31 332 ASP A C 1
ATOM 2653 O O . ASP A 1 332 ? -15.836 -12.237 -8.156 1.00 88.31 332 ASP A O 1
ATOM 2657 N N . ALA A 1 333 ? -17.273 -13.348 -9.441 1.00 88.19 333 ALA A N 1
ATOM 2658 C CA . ALA A 1 333 ? -16.832 -14.665 -8.975 1.00 88.19 333 ALA A CA 1
ATOM 2659 C C . ALA A 1 333 ? -15.421 -15.056 -9.456 1.00 88.19 333 ALA A C 1
ATOM 2661 O O . ALA A 1 333 ? -14.722 -15.777 -8.741 1.00 88.19 333 ALA A O 1
ATOM 2662 N N . SER A 1 334 ? -15.008 -14.611 -10.642 1.00 88.31 334 SER A N 1
ATOM 2663 C CA . SER A 1 334 ? -13.655 -14.781 -11.178 1.00 88.31 334 SER A CA 1
ATOM 2664 C C . SER A 1 334 ? -12.647 -13.971 -10.364 1.00 88.31 334 SER A C 1
ATOM 2666 O O . SER A 1 334 ? -11.692 -14.547 -9.841 1.00 88.31 334 SER A O 1
ATOM 2668 N N . SER A 1 335 ? -12.929 -12.689 -10.125 1.00 88.50 335 SER A N 1
ATOM 2669 C CA . SER A 1 335 ? -12.110 -11.797 -9.295 1.00 88.50 335 SER A CA 1
ATOM 2670 C C . SER A 1 335 ? -11.947 -12.353 -7.871 1.00 88.50 335 SER A C 1
ATOM 2672 O O . SER A 1 335 ? -10.833 -12.472 -7.357 1.00 88.50 335 SER A O 1
ATOM 2674 N N . ARG A 1 336 ? -13.026 -12.877 -7.266 1.00 90.75 336 ARG A N 1
ATOM 2675 C CA . ARG A 1 336 ? -12.952 -13.608 -5.982 1.00 90.75 336 ARG A CA 1
ATOM 2676 C C . ARG A 1 336 ? -12.029 -14.821 -6.028 1.00 90.75 336 ARG A C 1
ATOM 2678 O O . ARG A 1 336 ? -11.322 -15.096 -5.057 1.00 90.75 336 ARG A O 1
ATOM 2685 N N . ARG A 1 337 ? -12.052 -15.606 -7.108 1.00 91.31 337 ARG A N 1
ATOM 2686 C CA . ARG A 1 337 ? -11.157 -16.767 -7.258 1.00 91.31 337 ARG A CA 1
ATOM 2687 C C . ARG A 1 337 ? -9.708 -16.318 -7.396 1.00 91.31 337 ARG A C 1
ATOM 2689 O O . ARG A 1 337 ? -8.845 -16.927 -6.765 1.00 91.31 337 ARG A O 1
ATOM 2696 N N . HIS A 1 338 ? -9.459 -15.253 -8.155 1.00 90.62 338 HIS A N 1
ATOM 2697 C CA . HIS A 1 338 ? -8.128 -14.686 -8.327 1.00 90.62 338 HIS A CA 1
ATOM 2698 C C . HIS A 1 338 ? -7.549 -14.219 -6.987 1.00 90.62 338 HIS A C 1
ATOM 2700 O O . HIS A 1 338 ? -6.472 -14.670 -6.590 1.00 90.62 338 HIS A O 1
ATOM 2706 N N . VAL A 1 339 ? -8.301 -13.405 -6.241 1.00 93.69 339 VAL A N 1
ATOM 2707 C CA . VAL A 1 339 ? -7.926 -12.924 -4.904 1.00 93.69 339 VAL A CA 1
ATOM 2708 C C . VAL A 1 339 ? -7.624 -14.086 -3.954 1.00 93.69 339 VAL A C 1
ATOM 2710 O O . VAL A 1 339 ? -6.582 -14.108 -3.296 1.00 93.69 339 VAL A O 1
ATOM 2713 N N . ASN A 1 340 ? -8.483 -15.109 -3.917 1.00 92.88 340 ASN A N 1
ATOM 2714 C CA . ASN A 1 340 ? -8.257 -16.284 -3.075 1.00 92.88 340 ASN A CA 1
ATOM 2715 C C . ASN A 1 340 ? -6.990 -17.059 -3.469 1.00 92.88 340 ASN A C 1
ATOM 2717 O O . ASN A 1 340 ? -6.242 -17.498 -2.593 1.00 92.88 340 ASN A O 1
ATOM 2721 N N . ALA A 1 341 ? -6.727 -17.220 -4.767 1.00 93.19 341 ALA A N 1
ATOM 2722 C CA . ALA A 1 341 ? -5.513 -17.865 -5.259 1.00 93.19 341 ALA A CA 1
ATOM 2723 C C . ALA A 1 341 ? -4.257 -17.048 -4.913 1.00 93.19 341 ALA A C 1
ATOM 2725 O O . ALA A 1 341 ? -3.238 -17.618 -4.520 1.00 93.19 341 ALA A O 1
ATOM 2726 N N . LEU A 1 342 ? -4.335 -15.718 -4.996 1.00 94.31 342 LEU A N 1
ATOM 2727 C CA . LEU A 1 342 ? -3.258 -14.817 -4.597 1.00 94.31 342 LEU A CA 1
ATOM 2728 C C . LEU A 1 342 ? -2.973 -14.920 -3.091 1.00 94.31 342 LEU A C 1
ATOM 2730 O O . LEU A 1 342 ? -1.824 -15.116 -2.700 1.00 94.31 342 LEU A O 1
ATOM 2734 N N . LEU A 1 343 ? -4.001 -14.895 -2.239 1.00 92.50 343 LEU A N 1
ATOM 2735 C CA . LEU A 1 343 ? -3.834 -15.099 -0.795 1.00 92.50 343 LEU A CA 1
ATOM 2736 C C . LEU A 1 343 ? -3.223 -16.472 -0.477 1.00 92.50 343 LEU A C 1
ATOM 2738 O O . LEU A 1 343 ? -2.381 -16.586 0.412 1.00 92.50 343 LEU A O 1
ATOM 2742 N N . GLN A 1 344 ? -3.602 -17.527 -1.204 1.00 91.25 344 GLN A N 1
ATOM 2743 C CA . GLN A 1 344 ? -2.989 -18.854 -1.058 1.00 91.25 344 GLN A CA 1
ATOM 2744 C C . GLN A 1 344 ? -1.515 -18.869 -1.470 1.00 91.25 344 GLN A C 1
ATOM 2746 O O . GLN A 1 344 ? -0.700 -19.463 -0.762 1.00 91.25 344 GLN A O 1
ATOM 2751 N N . TYR A 1 345 ? -1.163 -18.197 -2.569 1.00 91.69 345 TYR A N 1
ATOM 2752 C CA . TYR A 1 345 ? 0.225 -18.017 -2.989 1.00 91.69 345 TYR A CA 1
ATOM 2753 C C . TYR A 1 345 ? 1.046 -17.345 -1.886 1.00 91.69 345 TYR A C 1
ATOM 2755 O O . TYR A 1 345 ? 2.059 -17.892 -1.455 1.00 91.69 345 TYR A O 1
ATOM 2763 N N . TRP A 1 346 ? 0.564 -16.221 -1.356 1.00 90.94 346 TRP A N 1
ATOM 2764 C CA . TRP A 1 346 ? 1.224 -15.516 -0.262 1.00 90.94 346 TRP A CA 1
ATOM 2765 C C . TRP A 1 346 ? 1.335 -16.367 1.006 1.00 90.94 346 TRP A C 1
ATOM 2767 O O . TRP A 1 346 ? 2.397 -16.415 1.619 1.00 90.94 346 TRP A O 1
ATOM 2777 N N . ASN A 1 347 ? 0.287 -17.109 1.372 1.00 86.69 347 ASN A N 1
ATOM 2778 C CA . ASN A 1 347 ? 0.334 -18.028 2.510 1.00 86.69 347 ASN A CA 1
ATOM 2779 C C . ASN A 1 347 ? 1.423 -19.092 2.348 1.00 86.69 347 ASN A C 1
ATOM 2781 O O . ASN A 1 347 ? 2.157 -19.353 3.296 1.00 86.69 347 ASN A O 1
ATOM 2785 N N . LYS A 1 348 ? 1.551 -19.683 1.156 1.00 85.56 348 LYS A N 1
ATOM 2786 C CA . LYS A 1 348 ? 2.580 -20.689 0.865 1.00 85.56 348 LYS A CA 1
ATOM 2787 C C . LYS A 1 348 ? 3.989 -20.092 0.909 1.00 85.56 348 LYS A C 1
ATOM 2789 O O . LYS A 1 348 ? 4.896 -20.728 1.436 1.00 85.56 348 LYS A O 1
ATOM 2794 N N . SER A 1 349 ? 4.161 -18.886 0.375 1.00 84.00 349 SER A N 1
ATOM 2795 C CA . SER A 1 349 ? 5.461 -18.210 0.306 1.00 84.00 349 SER A CA 1
ATOM 2796 C C . SER A 1 349 ? 5.930 -17.671 1.660 1.00 84.00 349 SER A C 1
ATOM 2798 O O . SER A 1 349 ? 7.124 -17.668 1.942 1.00 84.00 349 SER A O 1
ATOM 2800 N N . VAL A 1 350 ? 5.000 -17.214 2.502 1.00 78.50 350 VAL A N 1
ATOM 2801 C CA . VAL A 1 350 ? 5.303 -16.606 3.808 1.00 78.50 350 VAL A CA 1
ATOM 2802 C C . VAL A 1 350 ? 5.306 -17.642 4.936 1.00 78.50 350 VAL A C 1
ATOM 2804 O O . VAL A 1 350 ? 6.094 -17.529 5.873 1.00 78.50 350 VAL A O 1
ATOM 2807 N N . PHE A 1 351 ? 4.471 -18.682 4.848 1.00 76.12 351 PHE A N 1
ATOM 2808 C CA . PHE A 1 351 ? 4.341 -19.732 5.866 1.00 76.12 351 PHE A CA 1
ATOM 2809 C C . PHE A 1 351 ? 4.596 -21.142 5.288 1.00 76.12 351 PHE A C 1
ATOM 2811 O O . PHE A 1 351 ? 3.701 -21.992 5.339 1.00 76.12 351 PHE A O 1
ATOM 2818 N N . PRO A 1 352 ? 5.808 -21.440 4.773 1.00 67.75 352 PRO A N 1
ATOM 2819 C CA . PRO A 1 352 ? 6.097 -22.699 4.074 1.00 67.75 352 PRO A CA 1
ATOM 2820 C C . PRO A 1 352 ? 6.011 -23.939 4.978 1.00 67.75 352 PRO A C 1
ATOM 2822 O O . PRO A 1 352 ? 5.584 -24.999 4.533 1.00 67.75 352 PRO A O 1
ATOM 2825 N N . ASN A 1 353 ? 6.352 -23.800 6.265 1.00 63.16 353 ASN A N 1
ATOM 2826 C CA . ASN A 1 353 ? 6.396 -24.906 7.232 1.00 63.16 353 ASN A CA 1
ATOM 2827 C C . ASN A 1 353 ? 5.061 -25.163 7.939 1.00 63.16 353 ASN A C 1
ATOM 2829 O O . ASN A 1 353 ? 4.999 -25.928 8.906 1.00 63.16 353 ASN A O 1
ATOM 2833 N N . ARG A 1 354 ? 3.969 -24.527 7.500 1.00 62.28 354 ARG A N 1
ATOM 2834 C CA . ARG A 1 354 ? 2.661 -24.909 8.017 1.00 62.28 354 ARG A CA 1
ATOM 2835 C C . ARG A 1 354 ? 2.251 -26.237 7.415 1.00 62.28 354 ARG A C 1
ATOM 2837 O O . ARG A 1 354 ? 1.903 -26.319 6.242 1.00 62.28 354 ARG A O 1
ATOM 2844 N N . VAL A 1 355 ? 2.195 -27.245 8.284 1.00 49.06 355 VAL A N 1
ATOM 2845 C CA . VAL A 1 355 ? 1.324 -28.403 8.110 1.00 49.06 355 VAL A CA 1
ATOM 2846 C C . VAL A 1 355 ? -0.062 -27.837 7.825 1.00 49.06 355 VAL A C 1
ATOM 2848 O O . VAL A 1 355 ? -0.725 -27.299 8.716 1.00 49.06 355 VAL A O 1
ATOM 2851 N N . THR A 1 356 ? -0.483 -27.875 6.565 1.00 49.03 356 THR A N 1
ATOM 2852 C CA . THR A 1 356 ? -1.896 -27.773 6.234 1.00 49.03 356 THR A CA 1
ATOM 2853 C C . THR A 1 356 ? -2.550 -28.864 7.061 1.00 49.03 356 THR A C 1
ATOM 2855 O O . THR A 1 356 ? -2.293 -30.044 6.836 1.00 49.03 356 THR A O 1
ATOM 2858 N N . GLY A 1 357 ? -3.276 -28.480 8.119 1.00 48.00 357 GLY A N 1
ATOM 2859 C CA . GLY A 1 357 ? -4.012 -29.439 8.934 1.00 48.00 357 GLY A CA 1
ATOM 2860 C C . GLY A 1 357 ? -4.765 -30.337 7.965 1.00 48.00 357 GLY A C 1
ATOM 2861 O O . GLY A 1 357 ? -5.533 -29.812 7.156 1.00 48.00 357 GLY A O 1
ATOM 2862 N N . GLY A 1 358 ? -4.404 -31.627 7.950 1.00 46.72 358 GLY A N 1
ATOM 2863 C CA . GLY A 1 358 ? -4.825 -32.556 6.906 1.00 46.72 358 GLY A CA 1
ATOM 2864 C C . GLY A 1 358 ? -6.320 -32.413 6.686 1.00 46.72 358 GLY A C 1
ATOM 2865 O O . GLY A 1 358 ? -7.054 -32.291 7.665 1.00 46.72 358 GLY A O 1
ATOM 2866 N N . ASP A 1 359 ? -6.742 -32.332 5.424 1.00 50.38 359 ASP A N 1
ATOM 2867 C CA . ASP A 1 359 ? -8.108 -31.983 5.052 1.00 50.38 359 ASP A CA 1
ATOM 2868 C C . ASP A 1 359 ? -9.119 -32.919 5.736 1.00 50.38 359 ASP A C 1
ATOM 2870 O O . ASP A 1 359 ? -9.444 -34.009 5.260 1.00 50.38 359 ASP A O 1
ATOM 2874 N N . THR A 1 360 ? -9.627 -32.492 6.893 1.00 56.00 360 THR A N 1
ATOM 2875 C CA . THR A 1 360 ? -10.579 -33.266 7.687 1.00 56.00 360 THR A CA 1
ATOM 2876 C C . THR A 1 360 ? -11.928 -33.327 6.996 1.00 56.00 360 THR A C 1
ATOM 2878 O O . THR A 1 360 ? -12.796 -34.062 7.464 1.00 56.00 360 THR A O 1
ATOM 2881 N N . ARG A 1 361 ? -12.133 -32.618 5.873 1.00 64.56 361 ARG A N 1
ATOM 2882 C CA . ARG A 1 361 ? -13.347 -32.729 5.062 1.00 64.56 361 ARG A CA 1
ATOM 2883 C C . ARG A 1 361 ? -13.512 -34.137 4.525 1.00 64.56 361 ARG A C 1
ATOM 2885 O O . ARG A 1 361 ? -14.635 -34.620 4.537 1.00 64.56 361 ARG A O 1
ATOM 2892 N N . ALA A 1 362 ? -12.436 -34.827 4.142 1.00 66.94 362 ALA A N 1
ATOM 2893 C CA . ALA A 1 362 ? -12.521 -36.223 3.713 1.00 66.94 362 ALA A CA 1
ATOM 2894 C C . ALA A 1 362 ? -13.043 -37.124 4.848 1.00 66.94 362 ALA A C 1
ATOM 2896 O O . ALA A 1 362 ? -14.001 -37.875 4.659 1.00 66.94 362 ALA A O 1
ATOM 2897 N N . SER A 1 363 ? -12.490 -36.978 6.055 1.00 73.12 363 SER A N 1
ATOM 2898 C CA . SER A 1 363 ? -12.921 -37.722 7.247 1.00 73.12 363 SER A CA 1
ATOM 2899 C C . SER A 1 363 ? -14.335 -37.343 7.700 1.00 73.12 363 SER A C 1
ATOM 2901 O O . SER A 1 363 ? -15.134 -38.215 8.029 1.00 73.12 363 SER A O 1
ATOM 2903 N N . THR A 1 364 ? -14.679 -36.055 7.659 1.00 73.50 364 THR A N 1
ATOM 2904 C CA . THR A 1 364 ? -16.002 -35.519 8.017 1.00 73.50 364 THR A CA 1
ATOM 2905 C C . THR A 1 364 ? -17.069 -35.986 7.031 1.00 73.50 364 THR A C 1
ATOM 2907 O O . THR A 1 364 ? -18.140 -36.415 7.448 1.00 73.50 364 THR A O 1
ATOM 2910 N N . ARG A 1 365 ? -16.770 -35.980 5.725 1.00 76.50 365 ARG A N 1
ATOM 2911 C CA . ARG A 1 365 ? -17.665 -36.465 4.663 1.00 76.50 365 ARG A CA 1
ATOM 2912 C C . ARG A 1 365 ? -17.857 -37.978 4.760 1.00 76.50 365 ARG A C 1
ATOM 2914 O O . ARG A 1 365 ? -18.977 -38.447 4.613 1.00 76.50 365 ARG A O 1
ATOM 2921 N N . ARG A 1 366 ? -16.801 -38.728 5.101 1.00 75.69 366 ARG A N 1
ATOM 2922 C CA . ARG A 1 366 ? -16.877 -40.172 5.377 1.00 75.69 366 ARG A CA 1
ATOM 2923 C C . ARG A 1 366 ? -17.739 -40.479 6.605 1.00 75.69 366 ARG A C 1
ATOM 2925 O O . ARG A 1 366 ? -18.585 -41.361 6.535 1.00 75.69 366 ARG A O 1
ATOM 2932 N N . MET A 1 367 ? -17.591 -39.714 7.690 1.00 74.06 367 MET A N 1
ATOM 2933 C CA . MET A 1 367 ? -18.459 -39.831 8.870 1.00 74.06 367 MET A CA 1
ATOM 2934 C C . MET A 1 367 ? -19.915 -39.461 8.559 1.00 74.06 367 MET A C 1
ATOM 2936 O O . MET A 1 367 ? -20.825 -40.123 9.045 1.00 74.06 367 MET A O 1
ATOM 2940 N N . ALA A 1 368 ? -20.145 -38.422 7.751 1.00 76.62 368 ALA A N 1
ATOM 2941 C CA . ALA A 1 368 ? -21.484 -38.009 7.338 1.00 76.62 368 ALA A CA 1
ATOM 2942 C C . ALA A 1 368 ? -22.171 -39.091 6.490 1.00 76.62 368 ALA A C 1
ATOM 2944 O O . ALA A 1 368 ? -23.309 -39.437 6.783 1.00 76.62 368 ALA A O 1
ATOM 2945 N N . LEU A 1 369 ? -21.454 -39.682 5.526 1.00 76.38 369 LEU A N 1
ATOM 2946 C CA . LEU A 1 369 ? -21.938 -40.798 4.702 1.00 76.38 369 LEU A CA 1
ATOM 2947 C C . LEU A 1 369 ? -22.257 -42.048 5.537 1.00 76.38 369 LEU A C 1
ATOM 2949 O O . LEU A 1 369 ? -23.262 -42.713 5.304 1.00 76.38 369 LEU A O 1
ATOM 2953 N N . GLN A 1 370 ? -21.430 -42.348 6.542 1.00 76.19 370 GLN A N 1
ATOM 2954 C CA . GLN A 1 370 ? -21.665 -43.470 7.454 1.00 76.19 370 GLN A CA 1
ATOM 2955 C C . GLN A 1 370 ? -22.871 -43.228 8.379 1.00 76.19 370 GLN A C 1
ATOM 2957 O O . GLN A 1 370 ? -23.587 -44.166 8.715 1.00 76.19 370 GLN A O 1
ATOM 2962 N N . ARG A 1 371 ? -23.121 -41.975 8.780 1.00 76.19 371 ARG A N 1
ATOM 2963 C CA . ARG A 1 371 ? -24.284 -41.585 9.598 1.00 76.19 371 ARG A CA 1
ATOM 2964 C C . ARG A 1 371 ? -25.578 -41.464 8.792 1.00 76.19 371 ARG A C 1
ATOM 2966 O O . ARG A 1 371 ? -26.644 -41.602 9.377 1.00 76.19 371 ARG A O 1
ATOM 2973 N N . SER A 1 372 ? -25.496 -41.213 7.484 1.00 72.88 372 SER A N 1
ATOM 2974 C CA . SER A 1 372 ? -26.660 -41.087 6.598 1.00 72.88 372 SER A CA 1
ATOM 2975 C C . SER A 1 372 ? -27.159 -42.417 6.023 1.00 72.88 372 SER A C 1
ATOM 2977 O O . SER A 1 372 ? -28.066 -42.392 5.200 1.00 72.88 372 SER A O 1
ATOM 2979 N N . GLY A 1 373 ? -26.583 -43.560 6.421 1.00 58.75 373 GLY A N 1
ATOM 2980 C CA . GLY A 1 373 ? -27.099 -44.890 6.068 1.00 58.75 373 GLY A CA 1
ATOM 2981 C C . GLY A 1 373 ? -27.158 -45.174 4.563 1.00 58.75 373 GLY A C 1
ATOM 2982 O O . GLY A 1 373 ? -28.119 -45.773 4.098 1.00 58.75 373 GLY A O 1
ATOM 2983 N N . GLY A 1 374 ? -26.173 -44.706 3.791 1.00 46.78 374 GLY A N 1
ATOM 2984 C CA . GLY A 1 374 ? -26.152 -44.912 2.342 1.00 46.78 374 GLY A CA 1
ATOM 2985 C C . GLY A 1 374 ? -25.807 -46.353 1.971 1.00 46.78 374 GLY A C 1
ATOM 2986 O O . GLY A 1 374 ? -24.632 -46.722 1.999 1.00 46.78 374 GLY A O 1
ATOM 2987 N N . ASP A 1 375 ? -26.830 -47.129 1.609 1.00 43.50 375 ASP A N 1
ATOM 2988 C CA . ASP A 1 375 ? -26.712 -48.429 0.954 1.00 43.50 375 ASP A CA 1
ATOM 2989 C C . ASP A 1 375 ? -25.796 -48.348 -0.270 1.00 43.50 375 ASP A C 1
ATOM 2991 O O . ASP A 1 375 ? -26.001 -47.578 -1.212 1.00 43.50 375 ASP A O 1
ATOM 2995 N N . MET A 1 376 ? -24.770 -49.188 -0.244 1.00 42.22 376 MET A N 1
ATOM 2996 C CA . MET A 1 376 ? -23.878 -49.445 -1.358 1.00 42.22 376 MET A CA 1
ATOM 2997 C C . MET A 1 376 ? -24.554 -50.482 -2.261 1.00 42.22 376 MET A C 1
ATOM 2999 O O . MET A 1 376 ? -24.328 -51.681 -2.111 1.00 42.22 376 MET A O 1
ATOM 3003 N N . LEU A 1 377 ? -25.398 -50.038 -3.193 1.00 37.75 377 LEU A N 1
ATOM 3004 C CA . LEU A 1 377 ? -25.777 -50.885 -4.322 1.00 37.75 377 LEU A CA 1
ATOM 3005 C C . LEU A 1 377 ? -24.642 -50.856 -5.345 1.00 37.75 377 LEU A C 1
ATOM 3007 O O . LEU A 1 377 ? -24.490 -49.926 -6.132 1.00 37.75 377 LEU A O 1
ATOM 3011 N N . VAL A 1 378 ? -23.818 -51.896 -5.253 1.00 38.78 378 VAL A N 1
ATOM 3012 C CA . VAL A 1 378 ? -22.930 -52.362 -6.312 1.00 38.78 378 VAL A CA 1
ATOM 3013 C C . VAL A 1 378 ? -23.796 -52.841 -7.479 1.00 38.78 378 VAL A C 1
ATOM 3015 O O . VAL A 1 378 ? -24.561 -53.792 -7.316 1.00 38.78 378 VAL A O 1
ATOM 3018 N N . ALA A 1 379 ? -23.644 -52.203 -8.637 1.00 34.44 379 ALA A N 1
ATOM 3019 C CA . ALA A 1 379 ? -23.794 -52.805 -9.961 1.00 34.44 379 ALA A CA 1
ATOM 3020 C C . ALA A 1 379 ? -22.950 -52.007 -10.958 1.00 34.44 379 ALA A C 1
ATOM 3022 O O . ALA A 1 379 ? -23.142 -50.770 -11.018 1.00 34.44 379 ALA A O 1
#

Foldseek 3Di:
DDDDDDDDDDDDDPPPPVRVVVVVVVVVVVVVVVVVVVVLQVLLCCLVCVLLVQQDVVSDPDPDDDPVPVPDDPVVVVVSNLVSPVSVVVVVLVCVLPVCVVVVSSDSDCVSVVVVVVVVVVVVQVLLQVLLLQLLQVVQVVCVVVQPPQGRDSVALQSFDLVRLVLVLQLAALVFDCVPPVLSVCVVVCPPVRNRQVDLRGLQQADVSHADPVCSLHRGNVHPQLLVSCCRSANVVPDDPPPPPVPPDDDDDDPDPPVPPDDPDPDDPDPDDGPCVSSVCVLFDDLLSSLVSVLSSNVSNDNDGGDDCDDPNHGSVVSSSVSSCQQPPQPDPVSPVSSVVVSVVSSCSNPVPDPPPPPCCVVVVVVVCVVVPDDPPDD

Secondary structure (DSSP, 8-state):
---------PPPPP--HHHHHHHHHHHHHHHHHHHHHHHHHHHHHHHHHHHHHTT-GGGSPTT---TTTTT--HHHHHHHHHHHHHHHHHHHHHHHH-TTHHHHHT-S-HHHHHHHHHHHHHHHHHHHHHHHHHHHHHHHHHHHHHHTTSPPPSS-STT-STTSHHHHHHHSBTTS-SSSHHHHHHHHTT-GGG-GGG---BGGGSGGG--BTTBTTTTTT--HHHHHHHIIIIITTTS--TTTTSSSS-S------GGG------PPP--S--HHHHTT-TT---HHHHHHHHHHHHHHHS--SS--SEETTEEHHHHHHHHHHHHH---SHHHHHHHHHHHHHHHHHH-TT------HHHHHHHHHHHHTT------

Sequence (379 aa):
MSPSARTSSSPSPPASLEDKVASLERQLQERNQQLAAATSTKKKQIVILTMMGEADWRMLPEGFNDPEIENLTLEEEEDLKRIRDRLFTGFTLLLNLVPQITTVLQSPDLTALTTYATRLQDGANSARSDDISRIKIDLVFWLRKQCGANPLSPDNRDNRGLQHDVCGHLLCPIDFDWDDEDVRAAIRNGTSTFNINDSFFLRCLYKNEAGDTNDLQAGFLRHNLLLKVNQSTTFRAIFLSNDDLENNFGTEAEPSTQWYSRRKTKQRGPTRANVATILKMNGKVTSRSIAYTAVILVFNLTDAVQWTECHNGFDFRAFYEFLVDYFEEPQDASSRRHVNALLQYWNKSVFPNRVTGGDTRASTRRMALQRSGGDMLVA

Organism: NCBI:txid56174

Radius of gyration: 31.84 Å; chains: 1; bounding box: 90×76×113 Å

pLDDT: mean 75.0, std 19.96, range [31.16, 97.62]

InterPro domains:
  IPR046521 Protein of unknown function DUF6698 [PF20414] (123-351)